Protein AF-A0A926ABC5-F1 (afdb_monomer_lite)

Secondary structure (DSSP, 8-state):
--SHHHHHHHHHHSSSSSSSSSSSS--S--PPPPPP-PPPPP-----S----------PPPPHHHHHHHHHHHHSSSPPTTHHHHHHHH-HHHHHHHHH-GGGS--HHHHHHHTT-GGGTS-HHHHHHHHHHHHHHHHHHHHHHHHHHHHHS--S-----S----------------S--HHHHHHHHHHHHHHTS-HHHHHHHHHHHH-TTS----HHHHHHHHHHHHHHHH-S-HHHHHHHHHHHHHT---TTSTTHHHHHHHHIIIIIHHHTTS-HHHHHHHHHTSHHHHHHHHHHHHHHHHHTTSS-HHHHHHHHHHHHHHHHHHHHHHHHHHHHHHHHHHHHHHHHHHH---SSPPPSSPPPPPSS--S-----S------

Structure (mmCIF, N/CA/C/O backbone):
data_AF-A0A926ABC5-F1
#
_entry.id   AF-A0A926ABC5-F1
#
loop_
_atom_site.group_PDB
_atom_site.id
_atom_site.type_symbol
_atom_site.label_atom_id
_atom_site.label_alt_id
_atom_site.label_comp_id
_atom_site.label_asym_id
_atom_site.label_entity_id
_atom_site.label_seq_id
_atom_site.pdbx_PDB_ins_code
_atom_site.Cartn_x
_atom_site.Cartn_y
_atom_site.Cartn_z
_atom_site.occupancy
_atom_site.B_iso_or_equiv
_atom_site.auth_seq_id
_atom_site.auth_comp_id
_atom_site.auth_asym_id
_atom_site.auth_atom_id
_atom_site.pdbx_PDB_model_num
ATOM 1 N N . MET A 1 1 ? 1.016 -30.320 -36.444 1.00 48.53 1 MET A N 1
ATOM 2 C CA . MET A 1 1 ? 0.613 -29.237 -35.518 1.00 48.53 1 MET A CA 1
ATOM 3 C C . MET A 1 1 ? 0.433 -29.664 -34.046 1.00 48.53 1 MET A C 1
ATOM 5 O O . MET A 1 1 ? 0.064 -28.823 -33.249 1.00 48.53 1 MET A O 1
ATOM 9 N N . ASN A 1 2 ? 0.780 -30.900 -33.630 1.00 46.28 2 ASN A N 1
ATOM 10 C CA . ASN A 1 2 ? 0.463 -31.414 -32.274 1.00 46.28 2 ASN A CA 1
ATOM 11 C C . ASN A 1 2 ? 1.671 -31.716 -31.356 1.00 46.28 2 ASN A C 1
ATOM 13 O O . ASN A 1 2 ? 1.493 -32.269 -30.275 1.00 46.28 2 ASN A O 1
ATOM 17 N N . ARG A 1 3 ? 2.906 -31.352 -31.742 1.00 42.16 3 ARG A N 1
ATOM 18 C CA . ARG A 1 3 ? 4.104 -31.524 -30.883 1.00 42.16 3 ARG A CA 1
ATOM 19 C C . ARG A 1 3 ? 4.559 -30.248 -30.164 1.00 42.16 3 ARG A C 1
ATOM 21 O O . ARG A 1 3 ? 5.137 -30.350 -29.092 1.00 42.16 3 ARG A O 1
ATOM 28 N N . ARG A 1 4 ? 4.233 -29.056 -30.682 1.00 43.16 4 ARG A N 1
ATOM 29 C CA . ARG A 1 4 ? 4.561 -27.772 -30.026 1.00 43.16 4 ARG A CA 1
ATOM 30 C C . ARG A 1 4 ? 3.598 -27.412 -28.884 1.00 43.16 4 ARG A C 1
ATOM 32 O O . ARG A 1 4 ? 4.014 -26.769 -27.931 1.00 43.16 4 ARG A O 1
ATOM 39 N N . LEU A 1 5 ? 2.362 -27.922 -28.917 1.00 42.50 5 LEU A N 1
ATOM 40 C CA . LEU A 1 5 ? 1.364 -27.696 -27.863 1.00 42.50 5 LEU A CA 1
ATOM 41 C C . LEU A 1 5 ? 1.619 -28.535 -26.592 1.00 42.50 5 LEU A C 1
ATOM 43 O O . LEU A 1 5 ? 1.224 -28.132 -25.507 1.00 42.50 5 LEU A O 1
ATOM 47 N N . ARG A 1 6 ? 2.342 -29.664 -26.702 1.00 40.72 6 ARG A N 1
ATOM 48 C CA . ARG A 1 6 ? 2.682 -30.529 -25.553 1.00 40.72 6 ARG A CA 1
ATOM 49 C C . ARG A 1 6 ? 3.893 -30.044 -24.744 1.00 40.72 6 ARG A C 1
ATOM 51 O O . ARG A 1 6 ? 3.999 -30.380 -23.569 1.00 40.72 6 ARG A O 1
ATOM 58 N N . LEU A 1 7 ? 4.775 -29.228 -25.332 1.00 39.56 7 LEU A N 1
ATOM 59 C CA . LEU A 1 7 ? 5.887 -28.598 -24.603 1.00 39.56 7 LEU A CA 1
ATOM 60 C C . LEU A 1 7 ? 5.440 -27.366 -23.799 1.00 39.56 7 LEU A C 1
ATOM 62 O O . LEU A 1 7 ? 5.967 -27.131 -22.716 1.00 39.56 7 LEU A O 1
ATOM 66 N N . ALA A 1 8 ? 4.420 -26.634 -24.260 1.00 37.53 8 ALA A N 1
ATOM 67 C CA . ALA A 1 8 ? 3.871 -25.489 -23.529 1.00 37.53 8 ALA A CA 1
ATOM 68 C C . ALA A 1 8 ? 3.106 -25.904 -22.253 1.00 37.53 8 ALA A C 1
ATOM 70 O O . ALA A 1 8 ? 3.169 -25.213 -21.238 1.00 37.53 8 ALA A O 1
ATOM 71 N N . THR A 1 9 ? 2.463 -27.076 -22.250 1.00 37.50 9 THR A N 1
ATOM 72 C CA . THR A 1 9 ? 1.791 -27.625 -21.059 1.00 37.50 9 THR A CA 1
ATOM 73 C C . THR A 1 9 ? 2.756 -28.257 -20.048 1.00 37.50 9 THR A C 1
ATOM 75 O O . THR A 1 9 ? 2.459 -28.275 -18.859 1.00 37.50 9 THR A O 1
ATOM 78 N N . ALA A 1 10 ? 3.938 -28.720 -20.473 1.00 35.31 10 ALA A N 1
ATOM 79 C CA . ALA A 1 10 ? 4.939 -29.304 -19.571 1.00 35.31 10 ALA A CA 1
ATOM 80 C C . ALA A 1 10 ? 5.738 -28.245 -18.784 1.00 35.31 10 ALA A C 1
ATOM 82 O O . ALA A 1 10 ? 6.114 -28.479 -17.638 1.00 35.31 10 ALA A O 1
ATOM 83 N N . VAL A 1 11 ? 5.941 -27.051 -19.352 1.00 38.19 11 VAL A N 1
ATOM 84 C CA . VAL A 1 11 ? 6.628 -25.940 -18.662 1.00 38.19 11 VAL A CA 1
ATOM 85 C C . VAL A 1 11 ? 5.704 -25.234 -17.655 1.00 38.19 11 VAL A C 1
ATOM 87 O O . VAL A 1 11 ? 6.171 -24.722 -16.642 1.00 38.19 11 VAL A O 1
ATOM 90 N N . SER A 1 12 ? 4.382 -25.287 -17.857 1.00 34.84 12 SER A N 1
ATOM 91 C CA . SER A 1 12 ? 3.399 -24.698 -16.935 1.00 34.84 12 SER A CA 1
ATOM 92 C C . SER A 1 12 ? 3.130 -25.565 -15.688 1.00 34.84 12 SER A C 1
ATOM 94 O O . SER A 1 12 ? 2.896 -25.031 -14.605 1.00 34.84 12 SER A O 1
ATOM 96 N N . LEU A 1 13 ? 3.274 -26.896 -15.778 1.00 32.62 13 LEU A N 1
ATOM 97 C CA . LEU A 1 13 ? 3.119 -27.798 -14.622 1.00 32.62 13 LEU A CA 1
ATOM 98 C C . LEU A 1 13 ? 4.351 -27.878 -13.701 1.00 32.62 13 LEU A C 1
ATOM 100 O O . LEU A 1 13 ? 4.217 -28.282 -12.549 1.00 32.62 13 LEU A O 1
ATOM 104 N N . CYS A 1 14 ? 5.532 -27.438 -14.148 1.00 31.36 14 CYS A N 1
ATOM 105 C CA . CYS A 1 14 ? 6.738 -27.434 -13.309 1.00 31.36 14 CYS A CA 1
ATOM 106 C C . CYS A 1 14 ? 6.883 -26.160 -12.446 1.00 31.36 14 CYS A C 1
ATOM 108 O O . CYS A 1 14 ? 7.640 -26.158 -11.478 1.00 31.36 14 CYS A O 1
ATOM 110 N N . GLY A 1 15 ? 6.129 -25.093 -12.749 1.00 33.03 15 GLY A N 1
ATOM 111 C CA . GLY A 1 15 ? 6.110 -23.838 -11.979 1.00 33.03 15 GLY A CA 1
ATOM 112 C C . GLY A 1 15 ? 5.105 -23.802 -10.817 1.00 33.03 15 GLY A C 1
ATOM 113 O O . GLY A 1 15 ? 5.237 -22.970 -9.924 1.00 33.03 15 GLY A O 1
ATOM 114 N N . LEU A 1 16 ? 4.130 -24.718 -10.791 1.00 34.84 16 LEU A N 1
ATOM 115 C CA . LEU A 1 16 ? 3.109 -24.819 -9.734 1.00 34.84 16 LEU A CA 1
ATOM 116 C C . LEU A 1 16 ? 3.390 -25.914 -8.690 1.00 34.84 16 LEU A C 1
ATOM 118 O O . LEU A 1 16 ? 2.687 -25.993 -7.687 1.00 34.84 16 LEU A O 1
ATOM 122 N N . ALA A 1 17 ? 4.441 -26.718 -8.873 1.00 32.03 17 ALA A N 1
ATOM 123 C CA . ALA A 1 17 ? 4.827 -27.775 -7.934 1.00 32.03 17 ALA A CA 1
ATOM 124 C C . ALA A 1 17 ? 5.910 -27.356 -6.914 1.00 32.03 17 ALA A C 1
ATOM 126 O O . ALA A 1 17 ? 6.243 -28.142 -6.030 1.00 32.03 17 ALA A O 1
ATOM 127 N N . LEU A 1 18 ? 6.440 -26.124 -6.982 1.00 35.22 18 LEU A N 1
ATOM 128 C CA . LEU A 1 18 ? 7.429 -25.607 -6.015 1.00 35.22 18 LEU A CA 1
ATOM 129 C C . LEU A 1 18 ? 6.871 -24.585 -5.006 1.00 35.22 18 LEU A C 1
ATOM 131 O O . LEU A 1 18 ? 7.609 -24.121 -4.140 1.00 35.22 18 LEU A O 1
ATOM 135 N N . SER A 1 19 ? 5.577 -24.257 -5.071 1.00 37.88 19 SER A N 1
ATOM 136 C CA . SER A 1 19 ? 4.905 -23.333 -4.140 1.00 37.88 19 SER A CA 1
ATOM 137 C C . SER A 1 19 ? 3.970 -24.019 -3.132 1.00 37.88 19 SER A C 1
ATOM 139 O O . SER A 1 19 ? 3.444 -23.350 -2.246 1.00 37.88 19 SER A O 1
ATOM 141 N N . ALA A 1 20 ? 3.798 -25.346 -3.203 1.00 34.41 20 ALA A N 1
ATOM 142 C CA . ALA A 1 20 ? 2.884 -26.099 -2.332 1.00 34.41 20 ALA A CA 1
ATOM 143 C C . ALA A 1 20 ? 3.575 -27.014 -1.296 1.00 34.41 20 ALA A C 1
ATOM 145 O O . ALA A 1 20 ? 2.901 -27.589 -0.447 1.00 34.41 20 ALA A O 1
ATOM 146 N N . THR A 1 21 ? 4.910 -27.099 -1.286 1.00 35.72 21 THR A N 1
ATOM 147 C CA . THR A 1 21 ? 5.677 -28.002 -0.396 1.00 35.72 21 THR A CA 1
ATOM 148 C C . THR A 1 21 ? 6.584 -27.256 0.589 1.00 35.72 21 THR A C 1
ATOM 150 O O . THR A 1 21 ? 7.665 -27.720 0.935 1.00 35.72 21 THR A O 1
ATOM 153 N N . ALA A 1 22 ? 6.158 -26.077 1.051 1.00 35.19 22 ALA A N 1
ATOM 154 C CA . ALA A 1 22 ? 6.855 -25.328 2.107 1.00 35.19 22 ALA A CA 1
ATOM 155 C C . ALA A 1 22 ? 5.924 -24.773 3.204 1.00 35.19 22 ALA A C 1
ATOM 157 O O . ALA A 1 22 ? 6.378 -24.028 4.065 1.00 35.19 22 ALA A O 1
ATOM 158 N N . VAL A 1 23 ? 4.634 -25.142 3.200 1.00 40.66 23 VAL A N 1
ATOM 159 C CA . VAL A 1 23 ? 3.632 -24.653 4.175 1.00 40.66 23 VAL A CA 1
ATOM 160 C C . VAL A 1 23 ? 3.188 -25.736 5.178 1.00 40.66 23 VAL A C 1
ATOM 162 O O . VAL A 1 23 ? 2.450 -25.451 6.113 1.00 40.66 23 VAL A O 1
ATOM 165 N N . ALA A 1 24 ? 3.684 -26.971 5.074 1.00 35.31 24 ALA A N 1
ATOM 166 C CA . ALA A 1 24 ? 3.297 -28.065 5.968 1.00 35.31 24 ALA A CA 1
ATOM 167 C C . ALA A 1 24 ? 4.501 -28.692 6.686 1.00 35.31 24 ALA A C 1
ATOM 169 O O . ALA A 1 24 ? 4.810 -29.861 6.485 1.00 35.31 24 ALA A O 1
ATOM 170 N N . THR A 1 25 ? 5.218 -27.927 7.512 1.00 37.94 25 THR A N 1
ATOM 171 C CA . THR A 1 25 ? 5.912 -28.460 8.700 1.00 37.94 25 THR A CA 1
ATOM 172 C C . THR A 1 25 ? 6.410 -27.320 9.582 1.00 37.94 25 THR A C 1
ATOM 174 O O . THR A 1 25 ? 6.872 -26.301 9.086 1.00 37.94 25 THR A O 1
ATOM 177 N N . VAL A 1 26 ? 6.376 -27.556 10.896 1.00 36.94 26 VAL A N 1
ATOM 178 C CA . VAL A 1 26 ? 6.780 -26.668 12.005 1.00 36.94 26 VAL A CA 1
ATOM 179 C C . VAL A 1 26 ? 5.652 -25.803 12.590 1.00 36.94 26 VAL A C 1
ATOM 181 O O . VAL A 1 26 ? 5.719 -24.582 12.665 1.00 36.94 26 VAL A O 1
ATOM 184 N N . LEU A 1 27 ? 4.646 -26.498 13.126 1.00 36.69 27 LEU A N 1
ATOM 185 C CA . LEU A 1 27 ? 3.975 -26.113 14.368 1.00 36.69 27 LEU A CA 1
ATOM 186 C C . LEU A 1 27 ? 4.449 -27.086 15.465 1.00 36.69 27 LEU A C 1
ATOM 188 O O . LEU A 1 27 ? 3.768 -28.060 15.748 1.00 36.69 27 LEU A O 1
ATOM 192 N N . ALA A 1 28 ? 5.666 -26.905 15.989 1.00 34.12 28 ALA A N 1
ATOM 193 C CA . ALA A 1 28 ? 6.141 -27.503 17.247 1.00 34.12 28 ALA A CA 1
ATOM 194 C C . ALA A 1 28 ? 7.587 -27.067 17.541 1.00 34.12 28 ALA A C 1
ATOM 196 O O . ALA A 1 28 ? 8.428 -27.055 16.644 1.00 34.12 28 ALA A O 1
ATOM 197 N N . ALA A 1 29 ? 7.858 -26.811 18.823 1.00 33.03 29 ALA A N 1
ATOM 198 C CA . ALA A 1 29 ? 9.166 -26.616 19.457 1.00 33.03 29 ALA A CA 1
ATOM 199 C C . ALA A 1 29 ? 9.828 -25.230 19.307 1.00 33.03 29 ALA A C 1
ATOM 201 O O . ALA A 1 29 ? 10.823 -25.052 18.606 1.00 33.03 29 ALA A O 1
ATOM 202 N N . VAL A 1 30 ? 9.322 -24.267 20.085 1.00 37.19 30 VAL A N 1
ATOM 203 C CA . VAL A 1 30 ? 10.112 -23.136 20.599 1.00 37.19 30 VAL A CA 1
ATOM 204 C C . VAL A 1 30 ? 10.746 -23.576 21.929 1.00 37.19 30 VAL A C 1
ATOM 206 O O . VAL A 1 30 ? 10.001 -23.803 22.882 1.00 37.19 30 VAL A O 1
ATOM 209 N N . PRO A 1 31 ? 12.077 -23.724 22.046 1.00 45.53 31 PRO A N 1
ATOM 210 C CA . PRO A 1 31 ? 12.733 -23.819 23.347 1.00 45.53 31 PRO A CA 1
ATOM 211 C C . PRO A 1 31 ? 12.987 -22.409 23.924 1.00 45.53 31 PRO A C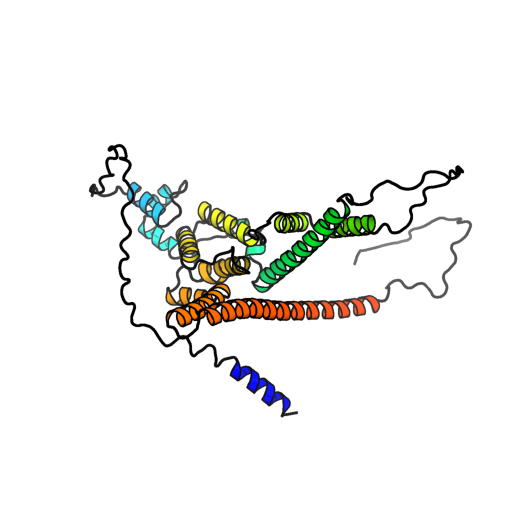 1
ATOM 213 O O . PRO A 1 31 ? 13.235 -21.472 23.160 1.00 45.53 31 PRO A O 1
ATOM 216 N N . PRO A 1 32 ? 12.938 -22.219 25.257 1.00 37.88 32 PRO A N 1
ATOM 217 C CA . PRO A 1 32 ? 13.119 -20.906 25.869 1.00 37.88 32 PRO A CA 1
ATOM 218 C C . PRO A 1 32 ? 14.585 -20.448 25.798 1.00 37.88 32 PRO A C 1
ATOM 220 O O . PRO A 1 32 ? 15.514 -21.216 26.051 1.00 37.88 32 PRO A O 1
ATOM 223 N N . ALA A 1 33 ? 14.789 -19.170 25.471 1.00 33.47 33 ALA A N 1
ATOM 224 C CA . ALA A 1 33 ? 16.102 -18.538 25.407 1.00 33.47 33 ALA A CA 1
ATOM 225 C C . ALA A 1 33 ? 16.776 -18.475 26.793 1.00 33.47 33 ALA A C 1
ATOM 227 O O . ALA A 1 33 ? 16.171 -18.056 27.783 1.00 33.47 33 ALA A O 1
ATOM 228 N N . LYS A 1 34 ? 18.055 -18.868 26.854 1.00 34.28 34 LYS A N 1
ATOM 229 C CA . LYS A 1 34 ? 18.919 -18.724 28.034 1.00 34.28 34 LYS A CA 1
ATOM 230 C C . LYS A 1 34 ? 19.235 -17.246 28.281 1.00 34.28 34 LYS A C 1
ATOM 232 O O . LYS A 1 34 ? 19.650 -16.533 27.372 1.00 34.28 34 LYS A O 1
ATOM 237 N N . LYS A 1 35 ? 19.067 -16.815 29.532 1.00 32.62 35 LYS A N 1
ATOM 238 C CA . LYS A 1 35 ? 19.409 -15.474 30.020 1.00 32.62 35 LYS A CA 1
ATOM 239 C C . LYS A 1 35 ? 20.930 -15.292 30.011 1.00 32.62 35 LYS A C 1
ATOM 241 O O . LYS A 1 35 ? 21.632 -16.003 30.724 1.00 32.62 35 LYS A O 1
ATOM 246 N N . THR A 1 36 ? 21.431 -14.341 29.230 1.00 32.12 36 THR A N 1
ATOM 247 C CA . THR A 1 36 ? 22.804 -13.834 29.344 1.00 32.12 36 THR A CA 1
ATOM 248 C C . THR A 1 36 ? 22.840 -12.709 30.369 1.00 32.12 36 THR A C 1
ATOM 250 O O . THR A 1 36 ? 22.173 -11.688 30.218 1.00 32.12 36 THR A O 1
ATOM 253 N N . THR A 1 37 ? 23.607 -12.932 31.428 1.00 28.97 37 THR A N 1
ATOM 254 C CA . THR A 1 37 ? 23.862 -12.009 32.531 1.00 28.97 37 THR A CA 1
ATOM 255 C C . THR A 1 37 ? 24.756 -10.867 32.044 1.00 28.97 37 THR A C 1
ATOM 257 O O . THR A 1 37 ? 25.911 -11.094 31.693 1.00 28.97 37 THR A O 1
ATOM 260 N N . THR A 1 38 ? 24.234 -9.641 32.011 1.00 33.97 38 THR A N 1
ATOM 261 C CA . THR A 1 38 ? 25.026 -8.424 31.780 1.00 33.97 38 THR A CA 1
ATOM 262 C C . THR A 1 38 ? 25.281 -7.729 33.117 1.00 33.97 38 THR A C 1
ATOM 264 O O . THR A 1 38 ? 24.356 -7.475 33.885 1.00 33.97 38 THR A O 1
ATOM 267 N N . THR A 1 39 ? 26.556 -7.458 33.382 1.00 32.47 39 THR A N 1
ATOM 268 C CA . THR A 1 39 ? 27.117 -6.717 34.519 1.00 32.47 39 THR A CA 1
ATOM 269 C C . THR A 1 39 ? 26.428 -5.357 34.731 1.00 32.47 39 THR A C 1
ATOM 271 O O . THR A 1 39 ? 26.223 -4.638 33.751 1.00 32.47 39 THR A O 1
ATOM 274 N N . PRO A 1 40 ? 26.089 -4.953 35.972 1.00 37.25 40 PRO A N 1
ATOM 275 C CA . PRO A 1 40 ? 25.403 -3.689 36.217 1.00 37.25 40 PRO A CA 1
ATOM 276 C C . PRO A 1 40 ? 26.364 -2.496 36.120 1.00 37.25 40 PRO A C 1
ATOM 278 O O . PRO A 1 40 ? 27.411 -2.454 36.767 1.00 37.25 40 PRO A O 1
ATOM 281 N N . ALA A 1 41 ? 25.979 -1.507 35.313 1.00 33.06 41 ALA A N 1
ATOM 282 C CA . ALA A 1 41 ? 26.610 -0.195 35.259 1.00 33.06 41 ALA A CA 1
ATOM 2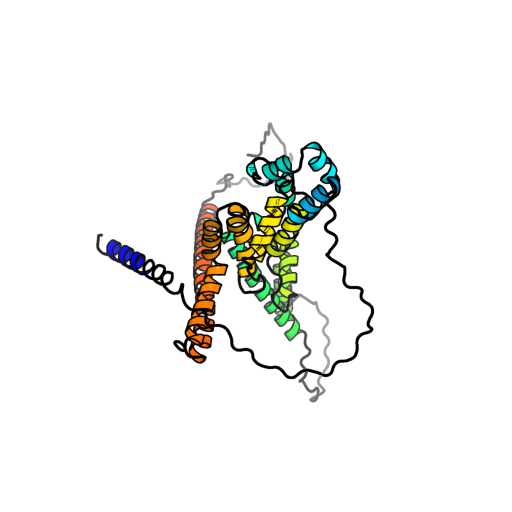83 C C . ALA A 1 41 ? 26.238 0.647 36.497 1.00 33.06 41 ALA A C 1
ATOM 285 O O . ALA A 1 41 ? 25.131 0.561 37.024 1.00 33.06 41 ALA A O 1
ATOM 286 N N . LYS A 1 42 ? 27.198 1.464 36.941 1.00 35.72 42 LYS A N 1
ATOM 287 C CA . LYS A 1 42 ? 27.156 2.383 38.090 1.00 35.72 42 LYS A CA 1
ATOM 288 C C . LYS A 1 42 ? 25.891 3.264 38.101 1.00 35.72 42 LYS A C 1
ATOM 290 O O . LYS A 1 42 ? 25.688 4.073 37.201 1.00 35.72 42 LYS A O 1
ATOM 295 N N . THR A 1 43 ? 25.093 3.145 39.161 1.00 35.69 43 THR A N 1
ATOM 296 C CA . THR A 1 43 ? 23.907 3.969 39.441 1.00 35.69 43 THR A CA 1
ATOM 297 C C . THR A 1 43 ? 24.304 5.397 39.819 1.00 35.69 43 THR A C 1
ATOM 299 O O . THR A 1 43 ? 24.905 5.620 40.868 1.00 35.69 43 THR A O 1
ATOM 302 N N . VAL A 1 44 ? 23.922 6.375 38.996 1.00 42.38 44 VAL A N 1
ATOM 303 C CA . VAL A 1 44 ? 23.774 7.775 39.421 1.00 42.38 44 VAL A CA 1
ATOM 304 C C . VAL A 1 44 ? 22.393 7.897 40.068 1.00 42.38 44 VAL A C 1
ATOM 306 O O . VAL A 1 44 ? 21.390 7.508 39.472 1.00 42.38 44 VAL A O 1
ATOM 309 N N . ALA A 1 45 ? 22.342 8.364 41.315 1.00 40.25 45 ALA A N 1
ATOM 310 C CA . ALA A 1 45 ? 21.106 8.479 42.082 1.00 40.25 45 ALA A CA 1
ATOM 311 C C . ALA A 1 45 ? 20.178 9.547 41.474 1.00 40.25 45 ALA A C 1
ATOM 313 O O . ALA A 1 45 ? 20.508 10.730 41.459 1.00 40.25 45 ALA A O 1
ATOM 314 N N . ALA A 1 46 ? 19.012 9.118 40.985 1.00 41.16 46 ALA A N 1
ATOM 315 C CA . ALA A 1 46 ? 17.933 10.003 40.558 1.00 41.16 46 ALA A CA 1
ATOM 316 C C . ALA A 1 46 ? 17.183 10.579 41.782 1.00 41.16 46 ALA A C 1
ATOM 318 O O . ALA A 1 46 ? 17.022 9.871 42.785 1.00 41.16 46 ALA A O 1
ATOM 319 N N . PRO A 1 47 ? 16.705 11.837 41.726 1.00 40.47 47 PRO A N 1
ATOM 320 C CA . PRO A 1 47 ? 15.954 12.449 42.815 1.00 40.47 47 PRO A CA 1
ATOM 321 C C . PRO A 1 47 ? 14.641 11.692 43.057 1.00 40.47 47 PRO A C 1
ATOM 323 O O . PRO A 1 47 ? 13.822 11.503 42.158 1.00 40.47 47 PRO A O 1
ATOM 326 N N . LYS A 1 48 ? 14.450 11.235 44.298 1.00 50.78 48 LYS A N 1
ATOM 327 C CA . LYS A 1 48 ? 13.260 10.511 44.754 1.00 50.78 48 LYS A CA 1
ATOM 328 C C . LYS A 1 48 ? 12.101 11.479 44.978 1.00 50.78 48 LYS A C 1
ATOM 330 O O . LYS A 1 48 ? 11.830 11.860 46.112 1.00 50.78 48 LYS A O 1
ATOM 335 N N . THR A 1 49 ? 11.385 11.851 43.925 1.00 47.88 49 THR A N 1
ATOM 336 C CA . THR A 1 49 ? 9.986 12.282 44.063 1.00 47.88 49 THR A CA 1
ATOM 337 C C . THR A 1 49 ? 9.247 12.033 42.756 1.00 47.88 49 THR A C 1
ATOM 339 O O . THR A 1 49 ? 9.192 12.868 41.860 1.00 47.88 49 THR A O 1
ATOM 342 N N . THR A 1 50 ? 8.677 10.844 42.618 1.00 45.09 50 THR A N 1
ATOM 343 C CA . THR A 1 50 ? 7.590 10.619 41.667 1.00 45.09 50 THR A CA 1
ATOM 344 C C . THR A 1 50 ? 6.625 9.688 42.366 1.00 45.09 50 THR A C 1
ATOM 346 O O . THR A 1 50 ? 6.855 8.483 42.444 1.00 45.09 50 THR A O 1
ATOM 349 N N . THR A 1 51 ? 5.591 10.270 42.970 1.00 47.25 51 THR A N 1
ATOM 350 C CA . THR A 1 51 ? 4.394 9.540 43.375 1.00 47.25 51 THR A CA 1
ATOM 351 C C . THR A 1 51 ? 3.945 8.755 42.150 1.00 47.25 51 THR A C 1
ATOM 353 O O . THR A 1 51 ? 3.524 9.349 41.158 1.00 47.25 51 THR A O 1
ATOM 356 N N . GLN A 1 52 ? 4.137 7.435 42.161 1.00 51.62 52 GLN A N 1
ATOM 357 C CA . GLN A 1 52 ? 3.578 6.601 41.109 1.00 51.62 52 GLN A CA 1
ATOM 358 C C . GLN A 1 52 ? 2.058 6.804 41.135 1.00 51.62 52 GLN A C 1
ATOM 360 O O . GLN A 1 52 ? 1.486 6.818 42.229 1.00 51.62 52 GLN A O 1
ATOM 365 N N . PRO A 1 53 ? 1.400 7.013 39.982 1.00 56.44 53 PRO A N 1
ATOM 366 C CA . PRO A 1 53 ? -0.049 7.109 39.955 1.00 56.44 53 PRO A CA 1
ATOM 367 C C . PRO A 1 53 ? -0.627 5.836 40.577 1.00 56.44 53 PRO A C 1
ATOM 369 O O . PRO A 1 53 ? -0.314 4.724 40.151 1.00 56.44 53 PRO A O 1
ATOM 372 N N . SER A 1 54 ? -1.421 6.003 41.634 1.00 55.44 54 SER A N 1
ATOM 373 C CA . SER A 1 54 ? -2.139 4.892 42.243 1.00 55.44 54 SER A CA 1
ATOM 374 C C . SER A 1 54 ? -3.257 4.469 41.293 1.00 55.44 54 SER A C 1
ATOM 376 O O . SER A 1 54 ? -4.179 5.239 41.043 1.00 55.44 54 SER A O 1
ATOM 378 N N . PHE A 1 55 ? -3.176 3.255 40.748 1.00 57.06 55 PHE A N 1
ATOM 379 C CA . PHE A 1 55 ? -4.203 2.675 39.871 1.00 57.06 55 PHE A CA 1
ATOM 380 C C . PHE A 1 55 ? -5.301 1.928 40.651 1.00 57.06 55 PHE A C 1
ATOM 382 O O . PHE A 1 55 ? -6.027 1.125 40.076 1.00 57.06 55 PHE A O 1
ATOM 389 N N . THR A 1 56 ? -5.408 2.140 41.966 1.00 61.09 56 THR A N 1
ATOM 390 C CA . THR A 1 56 ? -6.338 1.402 42.841 1.00 61.09 56 THR A CA 1
ATOM 391 C C . THR A 1 56 ? -7.709 2.062 42.981 1.00 61.09 56 THR A C 1
ATOM 393 O O . THR A 1 56 ? -8.505 1.643 43.821 1.00 61.09 56 THR A O 1
ATOM 396 N N . ASP A 1 57 ? -7.986 3.109 42.206 1.00 65.31 57 ASP A N 1
ATOM 397 C CA . ASP A 1 57 ? -9.264 3.810 42.236 1.00 65.31 57 ASP A CA 1
ATOM 398 C C . ASP A 1 57 ? -10.286 3.061 41.363 1.00 65.31 57 ASP A C 1
ATOM 400 O O . ASP A 1 57 ? -10.390 3.270 40.156 1.00 65.31 57 ASP A O 1
ATOM 404 N N . ASN A 1 58 ? -11.007 2.118 41.978 1.00 68.31 58 ASN A N 1
ATOM 405 C CA . ASN A 1 58 ? -12.048 1.305 41.333 1.00 68.31 58 ASN A CA 1
ATOM 406 C C . ASN A 1 58 ? -13.415 2.015 41.290 1.00 68.31 58 ASN A C 1
ATOM 408 O O . ASN A 1 58 ? -14.457 1.360 41.201 1.00 68.31 58 ASN A O 1
ATOM 412 N N . THR A 1 59 ? -13.437 3.346 41.386 1.00 77.62 59 THR A N 1
ATOM 413 C CA . THR A 1 59 ? -14.677 4.119 41.322 1.00 77.62 59 THR A CA 1
ATOM 414 C C . THR A 1 59 ? -15.360 3.902 39.960 1.00 77.62 59 THR A C 1
ATOM 416 O O . THR A 1 59 ? -14.714 4.071 38.921 1.00 77.62 59 THR A O 1
ATOM 419 N N . PRO A 1 60 ? -16.653 3.515 39.916 1.00 79.94 60 PRO A N 1
ATOM 420 C CA . PRO A 1 60 ? -17.360 3.306 38.658 1.00 79.94 60 PRO A CA 1
ATOM 421 C C . PRO A 1 60 ? -17.365 4.578 37.807 1.00 79.94 60 PRO A C 1
ATOM 423 O O . PRO A 1 60 ? -17.743 5.648 38.283 1.00 79.94 60 PRO A O 1
ATOM 426 N N . LEU A 1 61 ? -16.970 4.455 36.538 1.00 83.88 61 LEU A N 1
ATOM 427 C CA . LEU A 1 61 ? -16.966 5.577 35.599 1.00 83.88 61 LEU A CA 1
ATOM 428 C C . LEU A 1 61 ? -18.384 6.136 35.414 1.00 83.88 61 LEU A C 1
ATOM 430 O O . LEU A 1 61 ? -19.344 5.374 35.262 1.00 83.88 61 LEU A O 1
ATOM 434 N N . THR A 1 62 ? -18.509 7.461 35.354 1.00 91.12 62 THR A N 1
ATOM 435 C CA . THR A 1 62 ? -19.757 8.124 34.949 1.00 91.12 62 THR A CA 1
ATOM 436 C C . THR A 1 62 ? -20.089 7.801 33.489 1.00 91.12 62 THR A C 1
ATOM 438 O O . THR A 1 62 ? -19.208 7.441 32.709 1.00 91.12 62 THR A O 1
ATOM 441 N N . GLU A 1 63 ? -21.349 7.958 33.072 1.00 88.94 63 GLU A N 1
ATOM 442 C CA . GLU A 1 63 ? -21.744 7.701 31.675 1.00 88.94 63 GLU A CA 1
ATOM 443 C C . GLU A 1 63 ? -20.923 8.521 30.671 1.00 88.94 63 GLU A C 1
ATOM 445 O O . GLU A 1 63 ? -20.422 7.989 29.683 1.00 88.94 63 GLU A O 1
ATOM 450 N N . GLN A 1 64 ? -20.673 9.797 30.964 1.00 91.50 64 GLN A N 1
ATOM 451 C CA . GLN A 1 64 ? -19.837 10.638 30.110 1.00 91.50 64 GLN A CA 1
ATOM 452 C C . GLN A 1 64 ? -18.377 10.154 30.070 1.00 91.50 64 GLN A C 1
ATOM 454 O O . GLN A 1 64 ? -17.768 10.132 29.002 1.00 91.50 64 GLN A O 1
ATOM 459 N N . GLN A 1 65 ? -17.821 9.699 31.200 1.00 92.12 65 GLN A N 1
ATOM 460 C CA . GLN A 1 65 ? -16.482 9.101 31.237 1.00 92.12 65 GLN A CA 1
ATOM 461 C C . GLN A 1 65 ? -16.418 7.787 30.450 1.00 92.12 65 GLN A C 1
ATOM 463 O O . GLN A 1 65 ? -15.429 7.553 29.758 1.00 92.12 65 GLN A O 1
ATOM 468 N N . LYS A 1 66 ? -17.467 6.954 30.495 1.00 92.25 66 LYS A N 1
ATOM 469 C CA . LYS A 1 66 ? -17.569 5.739 29.671 1.00 92.25 66 LYS A CA 1
ATOM 470 C C . LYS A 1 66 ? -17.582 6.075 28.182 1.00 92.25 66 LYS A C 1
ATOM 472 O O . LYS A 1 66 ? -16.874 5.424 27.422 1.00 92.25 66 LYS A O 1
ATOM 477 N N . ILE A 1 67 ? -18.327 7.104 27.769 1.00 93.56 67 ILE A N 1
ATOM 478 C CA . ILE A 1 67 ? -18.374 7.567 26.373 1.00 93.56 67 ILE A CA 1
ATOM 479 C C . ILE A 1 67 ? -16.999 8.067 25.919 1.00 93.56 67 ILE A C 1
ATOM 481 O O . ILE A 1 67 ? -16.504 7.655 24.872 1.00 93.56 67 ILE A O 1
ATOM 485 N N . VAL A 1 68 ? -16.342 8.911 26.716 1.00 94.00 68 VAL A N 1
ATOM 486 C CA . VAL A 1 68 ? -14.994 9.405 26.395 1.00 94.00 68 VAL A CA 1
ATOM 487 C C . VAL A 1 68 ? -13.986 8.255 26.347 1.00 94.00 68 VAL A C 1
ATOM 489 O O . VAL A 1 68 ? -13.154 8.201 25.439 1.00 94.00 68 VAL A O 1
ATOM 492 N N . HIS A 1 69 ? -14.073 7.304 27.280 1.00 92.12 69 HIS A N 1
ATOM 493 C CA . HIS A 1 69 ? -13.231 6.112 27.283 1.00 92.12 69 HIS A CA 1
ATOM 494 C C . HIS A 1 69 ? -13.450 5.262 26.026 1.00 92.12 69 HIS A C 1
ATOM 496 O O . HIS A 1 69 ? -12.478 4.880 25.378 1.00 92.12 69 HIS A O 1
ATOM 502 N N . LEU A 1 70 ? -14.708 5.022 25.647 1.00 93.38 70 LEU A N 1
ATOM 503 C CA . LEU A 1 70 ? -15.080 4.316 24.423 1.00 93.38 70 LEU A CA 1
ATOM 504 C C . LEU A 1 70 ? -14.473 4.994 23.194 1.00 93.38 70 LEU A C 1
ATOM 506 O O . LEU A 1 70 ? -13.781 4.335 22.428 1.00 93.38 70 LEU A O 1
ATOM 510 N N . LEU A 1 71 ? -14.671 6.303 23.025 1.00 93.81 71 LEU A N 1
ATOM 511 C CA . LEU A 1 71 ? -14.126 7.057 21.890 1.00 93.81 71 LEU A CA 1
ATOM 512 C C . LEU A 1 71 ? -12.590 7.074 21.884 1.00 93.81 71 LEU A C 1
ATOM 514 O O . LEU A 1 71 ? -11.973 7.095 20.828 1.00 93.81 71 LEU A O 1
ATOM 518 N N . SER A 1 72 ? -11.951 6.978 23.049 1.00 92.88 72 SER A N 1
ATOM 519 C CA . SER A 1 72 ? -10.490 6.863 23.165 1.00 92.88 72 SER A CA 1
ATOM 520 C C . SER A 1 72 ? -9.949 5.457 22.861 1.00 92.88 72 SER A C 1
ATOM 522 O O . SER A 1 72 ? -8.732 5.264 22.828 1.00 92.88 72 SER A O 1
ATOM 524 N N . ARG A 1 73 ? -10.818 4.446 22.737 1.00 90.75 73 ARG A N 1
ATOM 525 C CA . ARG A 1 73 ? -10.442 3.055 22.424 1.00 90.75 73 ARG A CA 1
ATOM 526 C C . ARG A 1 73 ? -10.911 2.611 21.041 1.00 90.75 73 ARG A C 1
ATOM 528 O O . ARG A 1 73 ? -10.198 1.872 20.377 1.00 90.75 73 ARG A O 1
ATOM 535 N N . ALA A 1 74 ? -12.098 3.047 20.635 1.00 91.25 74 ALA A N 1
ATOM 536 C CA . ALA A 1 74 ? -12.758 2.680 19.387 1.00 91.25 74 ALA A CA 1
ATOM 537 C C . ALA A 1 74 ? -12.605 3.742 18.281 1.00 91.25 74 ALA A C 1
ATOM 539 O O . ALA A 1 74 ? -13.089 3.534 17.174 1.00 91.25 74 ALA A O 1
ATOM 540 N N . ALA A 1 75 ? -11.970 4.878 18.571 1.00 93.62 75 ALA A N 1
ATOM 541 C CA . ALA A 1 75 ? -11.682 5.951 17.623 1.00 93.62 75 ALA A CA 1
ATOM 542 C C . ALA A 1 75 ? -10.317 6.586 17.950 1.00 93.62 75 ALA A C 1
ATOM 544 O O . ALA A 1 75 ? -9.653 6.198 18.915 1.00 93.62 75 ALA A O 1
ATOM 545 N N . PHE A 1 76 ? -9.903 7.594 17.179 1.00 93.31 76 PHE A N 1
ATOM 546 C CA . PHE A 1 76 ? -8.688 8.377 17.454 1.00 93.31 76 PHE A CA 1
ATOM 547 C C . PHE A 1 76 ? -8.863 9.398 18.599 1.00 93.31 76 PHE A C 1
ATOM 549 O O . PHE A 1 76 ? -8.074 10.333 18.732 1.00 93.31 76 PHE A O 1
ATOM 556 N N . GLY A 1 77 ? -9.887 9.219 19.438 1.00 91.50 77 GLY A N 1
ATOM 557 C CA . GLY A 1 77 ? -10.315 10.158 20.470 1.00 91.50 77 GLY A CA 1
ATOM 558 C C . GLY A 1 77 ? -11.633 10.866 20.124 1.00 91.50 77 GLY A C 1
ATOM 559 O O . GLY A 1 77 ? -12.123 10.766 18.999 1.00 91.50 77 GLY A O 1
ATOM 560 N N . PRO A 1 78 ? -12.242 11.564 21.100 1.00 92.31 78 PRO A N 1
ATOM 561 C CA . PRO A 1 78 ? -13.501 12.272 20.897 1.00 92.31 78 PRO A CA 1
ATOM 562 C C . PRO A 1 78 ? -13.307 13.521 20.026 1.00 92.31 78 PRO A C 1
ATOM 564 O O . PRO A 1 78 ? -12.506 14.397 20.361 1.00 92.31 78 PRO A O 1
ATOM 567 N N . ARG A 1 79 ? -14.071 13.636 18.935 1.00 91.75 79 ARG A N 1
ATOM 568 C CA . ARG A 1 79 ? -14.140 14.857 18.116 1.00 91.75 79 ARG A CA 1
ATOM 569 C C . ARG A 1 79 ? -15.291 15.755 18.585 1.00 91.75 79 ARG A C 1
ATOM 571 O O . ARG A 1 79 ? -16.179 15.284 19.304 1.00 91.75 79 ARG A O 1
ATOM 578 N N . PRO A 1 80 ? -15.319 17.039 18.180 1.00 90.81 80 PRO A N 1
ATOM 579 C CA . PRO A 1 80 ? -16.441 17.919 18.493 1.00 90.81 80 PRO A CA 1
ATOM 580 C C . PRO 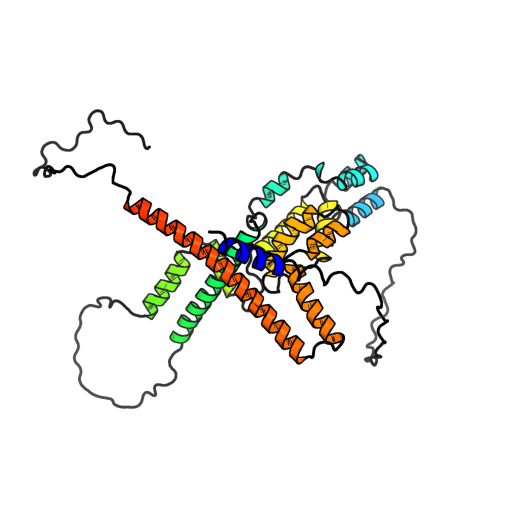A 1 80 ? -17.777 17.300 18.049 1.00 90.81 80 PRO A C 1
ATOM 582 O O . PRO A 1 80 ? -17.942 16.972 16.876 1.00 90.81 80 PRO A O 1
ATOM 585 N N . GLY A 1 81 ? -18.717 17.123 18.982 1.00 91.12 81 GLY A N 1
ATOM 586 C CA . GLY A 1 81 ? -20.032 16.528 18.716 1.00 91.12 81 GLY A CA 1
ATOM 587 C C . GLY A 1 81 ? -20.124 15.004 18.880 1.00 91.12 81 GLY A C 1
ATOM 588 O O . GLY A 1 81 ? -21.239 14.476 18.916 1.00 91.12 81 GLY A O 1
ATOM 589 N N . ASP A 1 82 ? -19.004 14.272 18.985 1.00 93.19 82 ASP A N 1
ATOM 590 C CA . ASP A 1 82 ? -19.038 12.804 19.104 1.00 93.19 82 ASP A CA 1
ATOM 591 C C . ASP A 1 82 ? -19.603 12.363 20.464 1.00 93.19 82 ASP A C 1
ATOM 593 O O . ASP A 1 82 ? -20.372 11.405 20.532 1.00 93.19 82 ASP A O 1
ATOM 597 N N . VAL A 1 83 ? -19.267 13.068 21.551 1.00 95.00 83 VAL A N 1
ATOM 598 C CA . VAL A 1 83 ? -19.752 12.724 22.899 1.00 95.00 83 VAL A CA 1
ATOM 599 C C . VAL A 1 83 ? -21.267 12.902 22.976 1.00 95.00 83 VAL A C 1
ATOM 601 O O . VAL A 1 83 ? -21.970 12.005 23.437 1.00 95.00 83 VAL A O 1
ATOM 604 N N . GLU A 1 84 ? -21.782 14.016 22.461 1.00 95.38 84 GLU A N 1
ATOM 605 C CA . GLU A 1 84 ? -23.210 14.318 22.416 1.00 95.38 84 GLU A CA 1
ATOM 606 C C . GLU A 1 84 ? -23.962 13.341 21.505 1.00 95.38 84 GLU A C 1
ATOM 608 O O . GLU A 1 84 ? -25.079 12.928 21.822 1.00 95.38 84 GLU A O 1
ATOM 613 N N . ARG A 1 85 ? -23.353 12.941 20.380 1.00 94.19 85 ARG A N 1
ATOM 614 C CA . ARG A 1 85 ? -23.909 11.926 19.478 1.00 94.19 85 ARG A CA 1
ATOM 615 C C . ARG A 1 85 ? -24.043 10.582 20.186 1.00 94.19 85 ARG A C 1
ATOM 617 O O . ARG A 1 85 ? -25.137 10.018 20.187 1.00 94.19 85 ARG A O 1
ATOM 624 N N . VAL A 1 86 ? -22.967 10.090 20.807 1.00 95.38 86 VAL A N 1
ATOM 625 C CA . VAL A 1 86 ? -22.977 8.805 21.526 1.00 95.38 86 VAL A CA 1
ATOM 626 C C . VAL A 1 86 ? -23.933 8.859 22.717 1.00 95.38 86 VAL A C 1
ATOM 628 O O . VAL A 1 86 ? -24.639 7.889 22.969 1.00 95.38 86 VAL A O 1
ATOM 631 N N . GLN A 1 87 ? -24.033 9.996 23.407 1.00 95.25 87 GLN A N 1
ATOM 632 C CA . GLN A 1 87 ? -24.983 10.177 24.505 1.00 95.25 87 GLN A CA 1
ATOM 633 C C . GLN A 1 87 ? -26.443 10.086 24.037 1.00 95.25 87 GLN A C 1
ATOM 635 O O . GLN A 1 87 ? -27.268 9.508 24.739 1.00 95.25 87 GLN A O 1
ATOM 640 N N . LYS A 1 88 ? -26.768 10.619 22.851 1.00 96.06 88 LYS A N 1
ATOM 641 C CA . LYS A 1 88 ? -28.123 10.554 22.276 1.00 96.06 88 LYS A CA 1
ATOM 642 C C . LYS A 1 88 ? -28.487 9.166 21.752 1.00 96.06 88 LYS A C 1
ATOM 644 O O . LYS A 1 88 ? -29.621 8.739 21.934 1.00 96.06 88 LYS A O 1
ATOM 649 N N . MET A 1 89 ? -27.561 8.481 21.078 1.00 95.31 89 MET A N 1
ATOM 650 C CA . MET A 1 89 ? -27.833 7.166 20.478 1.00 95.31 89 MET A CA 1
ATOM 651 C C . MET A 1 89 ? -27.625 5.993 21.447 1.00 95.31 89 MET A C 1
ATOM 653 O O . MET A 1 89 ? -28.213 4.931 21.267 1.00 95.31 89 MET A O 1
ATOM 657 N N . GLY A 1 90 ? -26.791 6.180 22.471 1.00 94.88 90 GLY A N 1
ATOM 658 C CA . GLY A 1 90 ? -26.336 5.135 23.381 1.00 94.88 90 GLY A CA 1
ATOM 659 C C . GLY A 1 90 ? -25.094 4.385 22.880 1.00 94.88 90 GLY A C 1
ATOM 660 O O . GLY A 1 90 ? -24.884 4.182 21.684 1.00 94.88 90 GLY A O 1
ATOM 661 N N . ILE A 1 91 ? -24.271 3.918 23.823 1.00 94.00 91 ILE A N 1
ATOM 662 C CA . ILE A 1 91 ? -22.999 3.223 23.549 1.00 94.00 91 ILE A CA 1
ATOM 663 C C . ILE A 1 91 ? -23.193 1.973 22.678 1.00 94.00 91 ILE A C 1
ATOM 665 O O . ILE A 1 91 ? -22.455 1.775 21.717 1.00 94.00 91 ILE A O 1
ATOM 669 N N . ALA A 1 92 ? -24.184 1.134 22.995 1.00 94.94 92 ALA A N 1
ATOM 670 C CA . ALA A 1 92 ? -24.412 -0.121 22.277 1.00 94.94 92 ALA A CA 1
ATOM 671 C C . ALA A 1 92 ? -24.786 0.113 20.805 1.00 94.94 92 ALA A C 1
ATOM 673 O O . ALA A 1 92 ? -24.235 -0.538 19.922 1.00 94.94 92 ALA A O 1
ATOM 674 N N . ALA A 1 93 ? -25.659 1.091 20.538 1.00 95.25 93 ALA A N 1
ATOM 675 C CA . ALA A 1 93 ? -26.037 1.460 19.178 1.00 95.25 93 ALA A CA 1
ATOM 676 C C . ALA A 1 93 ? -24.849 2.038 18.394 1.00 95.25 93 ALA A C 1
ATOM 678 O O . ALA A 1 93 ? -24.705 1.748 17.210 1.00 95.25 93 ALA A O 1
ATOM 679 N N . TYR A 1 94 ? -23.980 2.820 19.049 1.00 94.69 94 TYR A N 1
ATOM 680 C CA . TYR A 1 94 ? -22.764 3.342 18.420 1.00 94.69 94 TYR A CA 1
ATOM 681 C C . TYR A 1 94 ? -21.802 2.222 18.016 1.00 94.69 94 TYR A C 1
ATOM 683 O O . TYR A 1 94 ? -21.298 2.221 16.896 1.00 94.69 94 TYR A O 1
ATOM 691 N N . ILE A 1 95 ? -21.561 1.253 18.904 1.00 95.00 95 ILE A N 1
ATOM 692 C CA . ILE A 1 95 ? -20.687 0.110 18.607 1.00 95.00 95 ILE A CA 1
ATOM 693 C C . ILE A 1 95 ? -21.247 -0.697 17.431 1.00 95.00 95 ILE A C 1
ATOM 695 O O . ILE A 1 95 ? -20.505 -0.999 16.501 1.00 95.00 95 ILE A O 1
ATOM 699 N N . GLU A 1 96 ? -22.546 -0.996 17.445 1.00 95.31 96 GLU A N 1
ATOM 700 C CA . GLU A 1 96 ? -23.205 -1.740 16.367 1.00 95.31 96 GLU A CA 1
ATOM 701 C C . GLU A 1 96 ? -23.124 -1.002 15.020 1.00 95.31 96 GLU A C 1
ATOM 703 O O . GLU A 1 96 ? -22.835 -1.612 13.993 1.00 95.31 96 GLU A O 1
ATOM 708 N N . GLU A 1 97 ? -23.306 0.323 15.010 1.00 95.19 97 GLU A N 1
ATOM 709 C CA . GLU A 1 97 ? -23.121 1.143 13.807 1.00 95.19 97 GLU A CA 1
ATOM 710 C C . GLU A 1 97 ? -21.681 1.032 13.272 1.00 95.19 97 GLU A C 1
ATOM 712 O O . GLU A 1 97 ? -21.472 0.818 12.078 1.00 95.19 97 GLU A O 1
ATOM 717 N N . GLN A 1 98 ? -20.682 1.129 14.156 1.00 95.31 98 GLN A N 1
ATOM 718 C CA . GLN A 1 98 ? -19.261 1.107 13.795 1.00 95.31 98 GLN A CA 1
ATOM 719 C C . GLN A 1 98 ? -18.753 -0.268 13.331 1.00 95.31 98 GLN A C 1
ATOM 721 O O . GLN A 1 98 ? -17.783 -0.329 12.572 1.00 95.31 98 GLN A O 1
ATOM 726 N N . LEU A 1 99 ? -19.390 -1.363 13.755 1.00 94.62 99 LEU A N 1
ATOM 727 C CA . LEU A 1 99 ? -19.087 -2.721 13.285 1.00 94.62 99 LEU A CA 1
ATOM 728 C C . LEU A 1 99 ? -19.578 -2.986 11.853 1.00 94.62 99 LEU A C 1
ATOM 730 O O . LEU A 1 99 ? -19.131 -3.945 11.225 1.00 94.62 99 LEU A O 1
ATOM 734 N N . HIS A 1 100 ? -20.448 -2.119 11.331 1.00 94.06 100 HIS A N 1
ATOM 735 C CA . HIS A 1 100 ? -21.044 -2.210 10.001 1.00 94.06 100 HIS A CA 1
ATOM 736 C C . HIS A 1 100 ? -20.691 -0.984 9.137 1.00 94.06 100 HIS A C 1
ATOM 738 O O . HIS A 1 100 ? -21.575 -0.194 8.779 1.00 94.06 100 HIS A O 1
ATOM 744 N N . PRO A 1 101 ? -19.405 -0.792 8.771 1.00 92.50 101 PRO A N 1
ATOM 745 C CA . PRO A 1 101 ? -18.952 0.379 8.015 1.00 92.50 101 PRO A CA 1
ATOM 746 C C . PRO A 1 101 ? -19.656 0.545 6.662 1.00 92.50 101 PRO A C 1
ATOM 748 O O . PRO A 1 101 ? -19.817 1.668 6.188 1.00 92.50 101 PRO A O 1
ATOM 751 N N . GLU A 1 102 ? -20.123 -0.541 6.047 1.00 91.56 102 GLU A N 1
ATOM 752 C CA . GLU A 1 102 ? -20.905 -0.535 4.809 1.00 91.56 102 GLU A CA 1
ATOM 753 C C . GLU A 1 102 ? -22.218 0.256 4.917 1.00 91.56 102 GLU A C 1
ATOM 755 O O . GLU A 1 102 ? -22.726 0.731 3.902 1.00 91.56 102 GLU A O 1
ATOM 760 N N . ARG A 1 103 ? -22.746 0.439 6.135 1.00 93.62 103 ARG A N 1
ATOM 761 C CA . ARG A 1 103 ? -23.959 1.227 6.407 1.00 93.62 103 ARG A CA 1
ATOM 762 C C . ARG A 1 103 ? -23.673 2.717 6.601 1.00 93.62 103 ARG A C 1
ATOM 764 O O . ARG A 1 103 ? -24.585 3.532 6.497 1.00 93.62 103 ARG A O 1
ATOM 771 N N . ILE A 1 104 ? -22.421 3.085 6.867 1.00 92.44 104 ILE A N 1
ATOM 772 C CA . ILE A 1 104 ? -22.001 4.465 7.114 1.00 92.44 104 ILE A CA 1
ATOM 773 C C . ILE A 1 104 ? -21.512 5.068 5.794 1.00 92.44 104 ILE A C 1
ATOM 775 O O . ILE A 1 104 ? -20.596 4.533 5.171 1.00 92.44 104 ILE A O 1
ATOM 779 N N . SER A 1 105 ? -22.080 6.194 5.359 1.00 92.38 105 SER A N 1
ATOM 780 C CA . SER A 1 105 ? -21.625 6.879 4.139 1.00 92.38 105 SER A CA 1
ATOM 781 C C . SER A 1 105 ? -20.221 7.465 4.306 1.00 92.38 105 SER A C 1
ATOM 783 O O . SER A 1 105 ? -19.943 8.125 5.303 1.00 92.38 105 SER A O 1
ATOM 785 N N . ASP A 1 106 ? -19.365 7.274 3.300 1.00 88.94 106 ASP A N 1
ATOM 786 C CA . ASP A 1 106 ? -17.989 7.799 3.264 1.00 88.94 106 ASP A CA 1
ATOM 787 C C . ASP A 1 106 ? -17.740 8.718 2.050 1.00 88.94 106 ASP A C 1
ATOM 789 O O . ASP A 1 106 ? -16.610 8.972 1.635 1.00 88.94 106 ASP A O 1
ATOM 793 N N . ALA A 1 107 ? -18.819 9.229 1.445 1.00 91.12 107 ALA A N 1
ATOM 794 C CA . ALA A 1 107 ? -18.768 9.983 0.191 1.00 91.12 107 ALA A CA 1
ATOM 795 C C . ALA A 1 107 ? -17.881 11.241 0.269 1.00 91.12 107 ALA A C 1
ATOM 797 O O . ALA A 1 107 ? -17.157 11.554 -0.676 1.00 91.12 107 ALA A O 1
ATOM 798 N N . MET A 1 108 ? -17.898 11.941 1.407 1.00 90.19 108 MET A N 1
ATOM 799 C CA . MET A 1 108 ? -17.065 13.126 1.626 1.00 90.19 108 MET A CA 1
ATOM 800 C C . MET A 1 108 ? -15.570 12.781 1.616 1.00 90.19 108 MET A C 1
ATOM 802 O O . MET A 1 108 ? -14.779 13.505 1.015 1.00 90.19 108 MET A O 1
ATOM 806 N N . ILE A 1 109 ? -15.177 11.672 2.247 1.00 92.62 109 ILE A N 1
ATOM 807 C CA . ILE A 1 109 ? -13.781 11.228 2.272 1.00 92.62 109 ILE A CA 1
ATOM 808 C C . ILE A 1 109 ? -13.346 10.794 0.882 1.00 92.62 109 ILE A C 1
ATOM 810 O O . ILE A 1 109 ? -12.280 11.202 0.430 1.00 92.62 109 ILE A O 1
ATOM 814 N N . VAL A 1 110 ? -14.186 10.048 0.161 1.00 89.69 110 VAL A N 1
ATOM 815 C CA . VAL A 1 110 ? -13.912 9.684 -1.237 1.00 89.69 110 VAL A CA 1
ATOM 816 C C . VAL A 1 110 ? -13.652 10.936 -2.082 1.00 89.69 110 VAL A C 1
ATOM 818 O O . VAL A 1 110 ? -12.657 10.982 -2.803 1.00 89.69 110 VAL A O 1
ATOM 821 N N . ALA A 1 111 ? -14.471 11.984 -1.937 1.00 90.75 111 ALA A N 1
ATOM 822 C CA . ALA A 1 111 ? -14.268 13.253 -2.636 1.00 90.75 111 ALA A CA 1
ATOM 823 C C . ALA A 1 111 ? -12.963 13.960 -2.223 1.00 90.75 111 ALA A C 1
ATOM 825 O O . ALA A 1 111 ? -12.221 14.436 -3.080 1.00 90.75 111 ALA A O 1
ATOM 826 N N . LYS A 1 112 ? -12.637 13.993 -0.924 1.00 89.25 112 LYS A N 1
ATOM 827 C CA . LYS A 1 112 ? -11.404 14.618 -0.408 1.00 89.25 112 LYS A CA 1
ATOM 828 C C . LYS A 1 112 ? -10.130 13.880 -0.804 1.00 89.25 112 LYS A C 1
ATOM 830 O O . LYS A 1 112 ? -9.089 14.511 -0.965 1.00 89.25 112 LYS A O 1
ATOM 835 N N . LEU A 1 113 ? -10.199 12.560 -0.958 1.00 88.56 113 LEU A N 1
ATOM 836 C CA . LEU A 1 113 ? -9.067 11.727 -1.358 1.00 88.56 113 LEU A CA 1
ATOM 837 C C . LEU A 1 113 ? -8.947 11.575 -2.881 1.00 88.56 113 LEU A C 1
ATOM 839 O O . LEU A 1 113 ? -7.929 11.068 -3.347 1.00 88.56 113 LEU A O 1
ATOM 843 N N . ALA A 1 114 ? -9.932 12.031 -3.664 1.00 84.75 114 ALA A N 1
ATOM 844 C CA . ALA A 1 114 ? -9.900 11.972 -5.126 1.00 84.75 114 ALA A CA 1
ATOM 845 C C . ALA A 1 114 ? -8.647 12.617 -5.765 1.00 84.75 114 ALA A C 1
ATOM 847 O O . ALA A 1 114 ? -8.102 12.025 -6.697 1.00 84.75 114 ALA A O 1
ATOM 848 N N . PRO A 1 115 ? -8.113 13.751 -5.261 1.00 82.69 115 PRO A N 1
ATOM 849 C CA . PRO A 1 115 ? -6.876 14.338 -5.787 1.00 82.69 115 PRO A CA 1
ATOM 850 C C . PRO A 1 115 ? -5.617 13.492 -5.531 1.00 82.69 115 PRO A C 1
ATOM 852 O O . PRO A 1 115 ? -4.581 13.714 -6.158 1.00 82.69 115 PRO A O 1
ATOM 855 N N . LEU A 1 116 ? -5.671 12.523 -4.610 1.00 82.06 116 LEU A N 1
ATOM 856 C CA . LEU A 1 116 ? -4.548 11.651 -4.263 1.00 82.06 116 LEU A CA 1
ATOM 857 C C . LEU A 1 116 ? -4.485 10.454 -5.222 1.00 82.06 116 LEU A C 1
ATOM 859 O O . LEU A 1 116 ? -4.706 9.299 -4.848 1.00 82.06 116 LEU A O 1
ATOM 863 N N . THR A 1 117 ? -4.185 10.746 -6.486 1.00 77.44 117 THR A N 1
ATOM 864 C CA . THR A 1 117 ? -4.257 9.797 -7.610 1.00 77.44 117 THR A CA 1
ATOM 865 C C . THR A 1 117 ? -3.430 8.528 -7.403 1.00 77.44 117 THR A C 1
ATOM 867 O O . THR A 1 117 ? -3.855 7.443 -7.794 1.00 77.44 117 THR A O 1
ATOM 870 N N . THR A 1 118 ? -2.289 8.611 -6.709 1.00 79.06 118 THR A N 1
ATOM 871 C CA . THR A 1 118 ? -1.429 7.436 -6.480 1.00 79.06 118 THR A CA 1
ATOM 872 C C . THR A 1 118 ? -2.029 6.410 -5.523 1.00 79.06 118 THR A C 1
ATOM 874 O O . THR A 1 118 ? -1.545 5.290 -5.462 1.00 79.06 118 THR A O 1
ATOM 877 N N . LEU A 1 119 ? -3.086 6.742 -4.781 1.00 82.19 119 LEU A N 1
ATOM 878 C CA . LEU A 1 119 ? -3.791 5.759 -3.954 1.00 82.19 119 LEU A CA 1
ATOM 879 C C . LEU A 1 119 ? -4.742 4.889 -4.786 1.00 82.19 119 LEU A C 1
ATOM 881 O O . LEU A 1 119 ? -5.073 3.771 -4.393 1.00 82.19 119 LEU A O 1
ATOM 885 N N . GLN A 1 120 ? -5.174 5.398 -5.940 1.00 82.94 120 GLN A N 1
ATOM 886 C CA . GLN A 1 120 ? -6.163 4.758 -6.807 1.00 82.94 120 GLN A CA 1
ATOM 887 C C . GLN A 1 120 ? -5.521 3.977 -7.960 1.00 82.94 120 GLN A C 1
ATOM 889 O O . GLN A 1 120 ? -6.146 3.067 -8.495 1.00 82.94 120 GLN A O 1
ATOM 894 N N . MET A 1 121 ? -4.267 4.280 -8.303 1.00 84.19 121 MET A N 1
ATOM 895 C CA . MET A 1 121 ? -3.531 3.595 -9.369 1.00 84.19 121 MET A CA 1
ATOM 896 C C . MET A 1 121 ? -3.419 2.082 -9.117 1.00 84.19 121 MET A C 1
ATOM 898 O O . MET A 1 121 ? -3.066 1.669 -8.005 1.00 84.19 121 MET A O 1
ATOM 902 N N . PRO A 1 122 ? -3.657 1.228 -10.124 1.00 85.50 122 PRO A N 1
ATOM 903 C CA . PRO A 1 122 ? -3.442 -0.206 -10.002 1.00 85.50 122 PRO A CA 1
ATOM 904 C C . PRO A 1 122 ? -1.956 -0.525 -9.757 1.00 85.50 122 PRO A C 1
ATOM 906 O O . PRO A 1 122 ? -1.059 0.277 -10.025 1.00 85.50 122 PRO A O 1
ATOM 909 N N . SER A 1 123 ? -1.674 -1.695 -9.179 1.00 82.81 123 SER A N 1
ATOM 910 C CA . SER A 1 123 ? -0.334 -2.034 -8.672 1.00 82.81 123 SER A CA 1
ATOM 911 C C . SER A 1 123 ? 0.759 -2.046 -9.750 1.00 82.81 123 SER A C 1
ATOM 913 O O . SER A 1 123 ? 1.924 -1.761 -9.452 1.00 82.81 123 SER A O 1
ATOM 915 N N . ASP A 1 124 ? 0.402 -2.365 -10.992 1.00 79.50 124 ASP A N 1
ATOM 916 C CA . ASP A 1 124 ? 1.291 -2.320 -12.151 1.00 79.50 124 ASP A CA 1
ATOM 917 C C . ASP A 1 124 ? 1.676 -0.876 -12.502 1.00 79.50 124 ASP A C 1
ATOM 919 O O . ASP A 1 124 ? 2.864 -0.584 -12.654 1.00 79.50 124 ASP A O 1
ATOM 923 N N . GLU A 1 125 ? 0.710 0.044 -12.522 1.00 80.75 125 GLU A N 1
ATOM 924 C CA . GLU A 1 125 ? 0.953 1.463 -12.786 1.00 80.75 125 GLU A CA 1
ATOM 925 C C . GLU A 1 125 ? 1.805 2.099 -11.680 1.00 80.75 125 GLU A C 1
ATOM 927 O O . GLU A 1 125 ? 2.781 2.795 -11.976 1.00 80.75 125 GLU A O 1
ATOM 932 N N . LEU A 1 126 ? 1.529 1.773 -10.409 1.00 79.31 126 LEU A N 1
ATOM 933 C CA . LEU A 1 126 ? 2.367 2.194 -9.277 1.00 79.31 126 LEU A CA 1
ATOM 934 C C . LEU A 1 126 ? 3.826 1.753 -9.461 1.00 79.31 126 LEU A C 1
ATOM 936 O O . LEU A 1 126 ? 4.765 2.519 -9.219 1.00 79.31 126 LEU A O 1
ATOM 940 N N . THR A 1 127 ? 4.023 0.506 -9.895 1.00 79.38 127 THR A N 1
ATOM 941 C CA . THR A 1 127 ? 5.353 -0.078 -10.089 1.00 79.38 127 THR A CA 1
ATOM 942 C C . THR A 1 127 ? 6.069 0.559 -11.279 1.00 79.38 127 THR A C 1
ATOM 944 O O . THR A 1 127 ? 7.241 0.921 -11.149 1.00 79.38 127 THR A O 1
ATOM 947 N N . ARG A 1 128 ? 5.378 0.746 -12.413 1.00 76.56 128 ARG A N 1
ATOM 948 C CA . ARG A 1 128 ? 5.914 1.398 -13.619 1.00 76.56 128 ARG A CA 1
ATOM 949 C C . ARG A 1 128 ? 6.346 2.833 -13.307 1.00 76.56 128 ARG A C 1
ATOM 951 O O . ARG A 1 128 ? 7.516 3.175 -13.486 1.00 76.56 128 ARG A O 1
ATOM 958 N N . GLY A 1 129 ? 5.450 3.626 -12.714 1.00 75.38 129 GLY A N 1
ATOM 959 C CA . GLY A 1 129 ? 5.724 5.014 -12.337 1.00 75.38 129 GLY A CA 1
ATOM 960 C C . GLY A 1 129 ? 6.905 5.148 -11.371 1.00 75.38 129 GLY A C 1
ATOM 961 O O . GLY A 1 129 ? 7.748 6.036 -11.532 1.00 75.38 129 GLY A O 1
ATOM 962 N N . TYR A 1 130 ? 7.027 4.233 -10.405 1.00 76.69 130 TYR A N 1
ATOM 963 C CA . TYR A 1 130 ? 8.175 4.198 -9.500 1.00 76.69 130 TYR A CA 1
ATOM 964 C C . TYR A 1 130 ? 9.493 3.881 -10.224 1.00 76.69 130 TYR A C 1
ATOM 966 O O . TYR A 1 130 ? 10.493 4.578 -10.025 1.00 76.69 130 TYR A O 1
ATOM 974 N N . VAL A 1 131 ? 9.505 2.864 -11.091 1.00 75.56 131 VAL A N 1
ATOM 975 C CA . VAL A 1 131 ? 10.698 2.465 -11.855 1.00 75.56 131 VAL A CA 1
ATOM 976 C C . VAL A 1 131 ? 11.166 3.584 -12.782 1.00 75.56 131 VAL A C 1
ATOM 978 O O . VAL A 1 131 ? 12.365 3.870 -12.842 1.00 75.56 131 VAL A O 1
ATOM 981 N N . ASP A 1 132 ? 10.249 4.263 -13.463 1.00 72.56 132 ASP A N 1
ATOM 982 C CA . ASP A 1 132 ? 10.610 5.366 -14.351 1.00 72.56 132 ASP A CA 1
ATOM 983 C C . ASP A 1 132 ? 11.101 6.590 -13.576 1.00 72.56 132 ASP A C 1
ATOM 985 O O . ASP A 1 132 ? 12.046 7.256 -14.003 1.00 72.56 132 ASP A O 1
ATOM 989 N N . GLY A 1 133 ? 10.542 6.847 -12.389 1.00 71.12 133 GLY A N 1
ATOM 990 C CA . GLY A 1 133 ? 11.090 7.819 -11.442 1.00 71.12 133 GLY A CA 1
ATOM 991 C C . GLY A 1 133 ? 12.554 7.525 -11.092 1.00 71.12 133 GLY A C 1
ATOM 992 O O . GLY A 1 133 ? 13.407 8.409 -11.198 1.00 71.12 133 GLY A O 1
ATOM 993 N N . LEU A 1 134 ? 12.880 6.268 -10.765 1.00 72.69 134 LEU A N 1
ATOM 994 C CA . LEU A 1 134 ? 14.259 5.850 -10.479 1.00 72.69 134 LEU A CA 1
ATOM 995 C C . LEU A 1 134 ? 15.196 6.031 -11.684 1.00 72.69 134 LEU A C 1
ATOM 997 O O . LEU A 1 134 ? 16.331 6.487 -11.512 1.00 72.69 134 LEU A O 1
ATOM 1001 N N . LYS A 1 135 ? 14.746 5.697 -12.904 1.00 73.12 135 LYS A N 1
ATOM 1002 C CA . LYS A 1 135 ? 15.532 5.906 -14.136 1.00 73.12 135 LYS A CA 1
ATOM 1003 C C . LYS A 1 135 ? 15.845 7.392 -14.341 1.00 73.12 135 LYS A C 1
ATOM 1005 O O . LYS A 1 135 ? 17.010 7.743 -14.535 1.00 73.12 135 LYS A O 1
ATOM 1010 N N . ARG A 1 136 ? 14.829 8.260 -14.245 1.00 69.12 136 ARG A N 1
ATOM 1011 C CA . ARG A 1 136 ? 14.969 9.720 -14.410 1.00 69.12 136 ARG A CA 1
ATOM 1012 C C . ARG A 1 136 ? 15.921 10.320 -13.378 1.00 69.12 136 ARG A C 1
ATOM 1014 O O . ARG A 1 136 ? 16.784 11.117 -13.732 1.00 69.12 136 ARG A O 1
ATOM 1021 N N . ALA A 1 137 ? 15.816 9.896 -12.123 1.00 70.88 137 ALA A N 1
ATOM 1022 C CA . ALA A 1 137 ? 16.718 10.331 -11.061 1.00 70.88 137 ALA A CA 1
ATOM 1023 C C . ALA A 1 137 ? 18.169 9.941 -11.325 1.00 70.88 137 ALA A C 1
ATOM 1025 O O . ALA A 1 137 ? 19.077 10.758 -11.206 1.00 70.88 137 ALA A O 1
ATOM 1026 N N . LYS A 1 138 ? 18.403 8.691 -11.734 1.00 76.06 138 LYS A N 1
ATOM 1027 C CA . LYS A 1 138 ? 19.749 8.230 -12.074 1.00 76.06 138 LYS A CA 1
ATOM 1028 C C . LYS A 1 138 ? 20.343 9.045 -13.226 1.00 76.06 138 LYS A C 1
ATOM 1030 O O . LYS A 1 138 ? 21.517 9.406 -13.166 1.00 76.06 138 LYS A O 1
ATOM 1035 N N . GLU A 1 139 ? 19.536 9.350 -14.239 1.00 73.06 139 GLU A N 1
ATOM 1036 C CA . GLU A 1 139 ? 19.957 10.166 -15.378 1.00 73.06 139 GLU A CA 1
ATOM 1037 C C . GLU A 1 139 ? 20.285 11.605 -14.966 1.00 73.06 139 GLU A C 1
ATOM 1039 O O . GLU A 1 139 ? 21.347 12.115 -15.315 1.00 73.06 139 GLU A O 1
ATOM 1044 N N . LEU A 1 140 ? 19.442 12.242 -14.148 1.00 70.81 140 LEU A N 1
ATOM 1045 C CA . LEU A 1 140 ? 19.732 13.570 -13.604 1.00 70.81 140 LEU A CA 1
ATOM 1046 C C . LEU A 1 140 ? 21.022 13.578 -12.783 1.00 70.81 140 LEU A C 1
ATOM 1048 O O . LEU A 1 140 ? 21.820 14.501 -12.926 1.00 70.81 140 LEU A O 1
ATOM 1052 N N . LYS A 1 141 ? 21.267 12.540 -11.972 1.00 76.19 141 LYS A N 1
ATOM 1053 C CA . LYS A 1 141 ? 22.494 12.422 -11.168 1.00 76.19 141 LYS A CA 1
ATOM 1054 C C . LYS A 1 141 ? 23.730 12.319 -12.031 1.00 76.19 141 LYS A C 1
ATOM 1056 O O . LYS A 1 141 ? 24.734 12.969 -11.751 1.00 76.19 141 LYS A O 1
ATOM 1061 N N . ARG A 1 142 ? 23.647 11.524 -13.094 1.00 78.50 142 ARG A N 1
ATOM 1062 C CA . ARG A 1 142 ? 24.713 11.404 -14.084 1.00 78.50 142 ARG A CA 1
ATOM 1063 C C . ARG A 1 142 ? 24.992 12.754 -14.742 1.00 78.50 142 ARG A C 1
ATOM 1065 O O . ARG A 1 142 ? 26.141 13.181 -14.777 1.00 78.50 142 ARG A O 1
ATOM 1072 N N . LEU A 1 143 ? 23.949 13.438 -15.213 1.00 75.62 143 LEU A N 1
ATOM 1073 C CA . LEU A 1 143 ? 24.081 14.736 -15.874 1.00 75.62 143 LEU A CA 1
ATOM 1074 C C . LEU A 1 143 ? 24.648 15.813 -14.937 1.00 75.62 143 LEU A C 1
ATOM 1076 O O . LEU A 1 143 ? 25.505 16.580 -15.365 1.00 75.62 143 LEU A O 1
ATOM 1080 N N . GLN A 1 144 ? 24.226 15.855 -13.671 1.00 73.62 144 GLN A N 1
ATOM 1081 C CA . GLN A 1 144 ? 24.773 16.784 -12.675 1.00 73.62 144 GLN A CA 1
ATOM 1082 C C . GLN A 1 144 ? 26.249 16.507 -12.383 1.00 73.62 144 GLN A C 1
ATOM 1084 O O . GLN A 1 144 ? 27.067 17.415 -12.508 1.00 73.62 144 GLN A O 1
ATOM 1089 N N . GLY A 1 145 ? 26.613 15.250 -12.107 1.00 75.56 145 GLY A N 1
ATOM 1090 C CA . GLY A 1 145 ? 28.008 14.882 -11.858 1.00 75.56 145 GLY A CA 1
ATOM 1091 C C . GLY A 1 145 ? 28.926 15.156 -13.057 1.00 75.56 145 GLY A C 1
ATOM 1092 O O . GLY A 1 145 ? 30.091 15.506 -12.881 1.00 75.56 145 GLY A O 1
ATOM 1093 N N . GLU A 1 146 ? 28.418 15.048 -14.288 1.00 74.00 146 GLU A N 1
ATOM 1094 C CA . GLU A 1 146 ? 29.162 15.431 -15.495 1.00 74.00 146 GLU A CA 1
ATOM 1095 C C . GLU A 1 146 ? 29.369 16.944 -15.633 1.00 74.00 146 GLU A C 1
ATOM 1097 O O . GLU A 1 146 ? 30.410 17.368 -16.138 1.00 74.00 146 GLU A O 1
ATOM 1102 N N . VAL A 1 147 ? 28.397 17.755 -15.207 1.00 70.88 147 VAL A N 1
ATOM 1103 C CA . VAL A 1 147 ? 28.526 19.219 -15.185 1.00 70.88 147 VAL A CA 1
ATOM 1104 C C . VAL A 1 147 ? 29.512 19.649 -14.095 1.00 70.88 147 VAL A C 1
ATOM 1106 O O . VAL A 1 147 ? 30.377 20.482 -14.354 1.00 70.88 147 VAL A O 1
ATOM 1109 N N . GLU A 1 148 ? 29.439 19.045 -12.908 1.00 70.00 148 GLU A N 1
ATOM 1110 C CA . GLU A 1 148 ? 30.322 19.342 -11.772 1.00 70.00 148 GLU A CA 1
ATOM 1111 C C . GLU A 1 148 ? 31.784 18.971 -12.054 1.00 70.00 148 GLU A C 1
ATOM 1113 O O . GLU A 1 148 ? 32.670 19.804 -11.875 1.00 70.00 148 GLU A O 1
ATOM 1118 N N . ARG A 1 149 ? 32.049 17.768 -12.588 1.00 67.75 149 ARG A N 1
ATOM 1119 C CA . ARG A 1 149 ? 33.414 17.313 -12.927 1.00 67.75 149 ARG A CA 1
ATOM 1120 C C . ARG A 1 149 ? 34.120 18.186 -13.962 1.00 67.75 149 ARG A C 1
ATOM 1122 O O . ARG A 1 149 ? 35.343 18.209 -13.992 1.00 67.75 149 ARG A O 1
ATOM 1129 N N . LYS A 1 150 ? 33.375 18.860 -14.842 1.00 62.50 150 LYS A N 1
ATOM 1130 C CA . LYS A 1 150 ? 33.953 19.697 -15.906 1.00 62.50 150 LYS A CA 1
ATOM 1131 C C . LYS A 1 150 ? 34.054 21.177 -15.515 1.00 62.50 150 LYS A C 1
ATOM 1133 O O . LYS A 1 150 ? 34.798 21.909 -16.156 1.00 62.50 150 LYS A O 1
ATOM 1138 N N . ASN A 1 151 ? 33.333 21.599 -14.474 1.00 57.31 151 ASN A N 1
ATOM 1139 C CA . ASN A 1 151 ? 33.456 22.929 -13.873 1.00 57.31 151 ASN A CA 1
ATOM 1140 C C . ASN A 1 151 ? 34.576 23.002 -12.811 1.00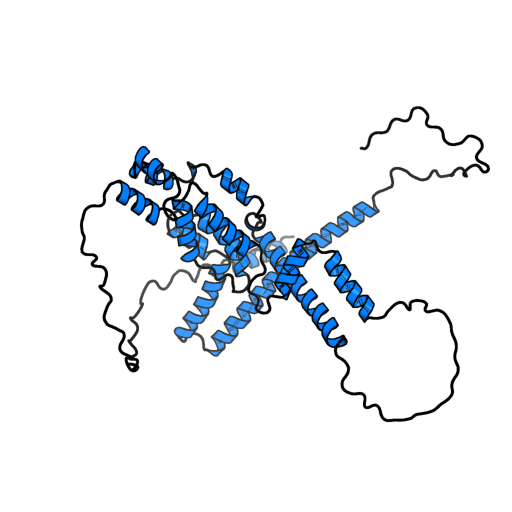 57.31 151 ASN A C 1
ATOM 1142 O O . ASN A 1 151 ? 34.869 24.094 -12.333 1.00 57.31 151 ASN A O 1
ATOM 1146 N N . GLN A 1 152 ? 35.198 21.878 -12.429 1.00 46.62 152 GLN A N 1
ATOM 1147 C CA . GLN A 1 152 ? 36.407 21.895 -11.600 1.00 46.62 152 GLN A CA 1
ATOM 1148 C C . GLN A 1 152 ? 37.603 22.395 -12.432 1.00 46.62 152 GLN A C 1
ATOM 1150 O O . GLN A 1 152 ? 37.843 21.856 -13.519 1.00 46.62 152 GLN A O 1
ATOM 1155 N N . PRO A 1 153 ? 38.348 23.417 -11.968 1.00 45.84 153 PRO A N 1
ATOM 1156 C CA . PRO A 1 153 ? 39.557 23.861 -12.649 1.00 45.84 153 PRO A CA 1
ATOM 1157 C C . PRO A 1 153 ? 40.563 22.707 -12.681 1.00 45.84 153 PRO A C 1
ATOM 1159 O O . PRO A 1 153 ? 40.753 22.009 -11.686 1.00 45.84 153 PRO A O 1
ATOM 1162 N N . LYS A 1 154 ? 41.187 22.474 -13.841 1.00 48.62 154 LYS A N 1
ATOM 1163 C CA . LYS A 1 154 ? 42.278 21.503 -13.964 1.00 48.62 154 LYS A CA 1
ATOM 1164 C C . LYS A 1 154 ? 43.469 22.010 -13.145 1.00 48.62 154 LYS A C 1
ATOM 1166 O O . LYS A 1 154 ? 44.265 22.795 -13.651 1.00 48.62 154 LYS A O 1
ATOM 1171 N N . GLU A 1 155 ? 43.601 21.577 -11.896 1.00 45.56 155 GLU A N 1
ATOM 1172 C CA . GLU A 1 155 ? 44.872 21.679 -11.179 1.00 45.56 155 GLU A CA 1
ATOM 1173 C C . GLU A 1 155 ? 45.871 20.744 -11.865 1.00 45.56 155 GLU A C 1
ATOM 1175 O O . GLU A 1 155 ? 45.722 19.523 -11.844 1.00 45.56 155 GLU A O 1
ATOM 1180 N N . GLY A 1 156 ? 46.845 21.338 -12.556 1.00 46.16 156 GLY A N 1
ATOM 1181 C CA . GLY A 1 156 ? 47.879 20.610 -13.287 1.00 46.16 156 GLY A CA 1
ATOM 1182 C C . GLY A 1 156 ? 48.089 21.099 -14.716 1.00 46.16 156 GLY A C 1
ATOM 1183 O O . GLY A 1 156 ? 48.050 20.319 -15.664 1.00 46.16 156 GLY A O 1
ATOM 1184 N N . THR A 1 157 ? 48.332 22.390 -14.907 1.00 38.50 157 THR A N 1
ATOM 1185 C CA . THR A 1 157 ? 49.193 22.835 -16.007 1.00 38.50 157 THR A CA 1
ATOM 1186 C C . THR A 1 157 ? 50.058 23.936 -15.428 1.00 38.50 157 THR A C 1
ATOM 1188 O O . THR A 1 157 ? 49.633 25.079 -15.308 1.00 38.50 157 THR A O 1
ATOM 1191 N N . THR A 1 158 ? 51.236 23.541 -14.948 1.00 36.53 158 THR A N 1
ATOM 1192 C CA . THR A 1 158 ? 52.322 24.453 -14.603 1.00 36.53 158 THR A CA 1
ATOM 1193 C C . THR A 1 158 ? 52.530 25.403 -15.772 1.00 36.53 158 THR A C 1
ATOM 1195 O O . THR A 1 158 ? 52.945 24.996 -16.857 1.00 36.53 158 THR A O 1
ATOM 1198 N N . ALA A 1 159 ? 52.177 26.661 -15.536 1.00 39.84 159 ALA A N 1
ATOM 1199 C CA . ALA A 1 159 ? 52.609 27.788 -16.326 1.00 39.84 159 ALA A CA 1
ATOM 1200 C C . ALA A 1 159 ? 54.113 27.947 -16.094 1.00 39.84 159 ALA A C 1
ATOM 1202 O O . ALA A 1 159 ? 54.518 28.590 -15.138 1.00 39.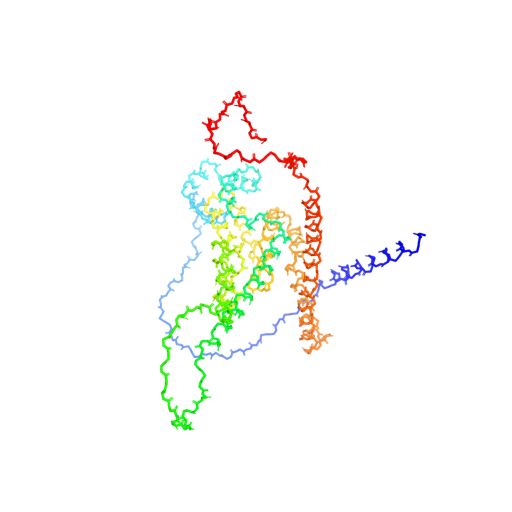84 159 ALA A O 1
ATOM 1203 N N . ASP A 1 160 ? 54.916 27.276 -16.913 1.00 40.09 160 ASP A N 1
ATOM 1204 C CA . ASP A 1 160 ? 56.301 27.663 -17.167 1.00 40.09 160 ASP A CA 1
ATOM 1205 C C . ASP A 1 160 ? 56.799 26.937 -18.418 1.00 40.09 160 ASP A C 1
ATOM 1207 O O . ASP A 1 160 ? 57.288 25.809 -18.382 1.00 40.09 160 ASP A O 1
ATOM 1211 N N . SER A 1 161 ? 56.597 27.563 -19.574 1.00 35.22 161 SER A N 1
ATOM 1212 C CA . SER A 1 161 ? 57.615 27.636 -20.624 1.00 35.22 161 SER A CA 1
ATOM 1213 C C . SER A 1 161 ? 57.133 28.520 -21.772 1.00 35.22 161 SER A C 1
ATOM 1215 O O . SER A 1 161 ? 56.147 28.238 -22.444 1.00 35.22 161 SER A O 1
ATOM 1217 N N . MET A 1 162 ? 57.939 29.556 -21.998 1.00 34.28 162 MET A N 1
ATOM 1218 C CA . MET A 1 162 ? 58.141 30.277 -23.253 1.00 34.28 162 MET A CA 1
ATOM 1219 C C . MET A 1 162 ? 57.146 31.385 -23.610 1.00 34.28 162 MET A C 1
ATOM 1221 O O . MET A 1 162 ? 56.110 31.211 -24.244 1.00 34.28 162 MET A O 1
ATOM 1225 N N . ALA A 1 163 ? 57.593 32.583 -23.236 1.00 37.09 163 ALA A N 1
ATOM 1226 C CA . ALA A 1 163 ? 57.280 33.846 -23.871 1.00 37.09 163 ALA A CA 1
ATOM 1227 C C . ALA A 1 163 ? 57.769 33.919 -25.334 1.00 37.09 163 ALA A C 1
ATOM 1229 O O . ALA A 1 163 ? 58.722 33.245 -25.720 1.00 37.09 163 ALA A O 1
ATOM 1230 N N . MET A 1 164 ? 57.163 34.877 -26.046 1.00 33.53 164 MET A N 1
ATOM 1231 C CA . MET A 1 164 ? 57.487 35.442 -27.364 1.00 33.53 164 MET A CA 1
ATOM 1232 C C . MET A 1 164 ? 57.158 34.602 -28.604 1.00 33.53 164 MET A C 1
ATOM 1234 O O . MET A 1 164 ? 57.935 33.740 -28.985 1.00 33.53 164 MET A O 1
ATOM 1238 N N . GLN A 1 165 ? 56.127 35.022 -29.355 1.00 30.03 165 GLN A N 1
ATOM 1239 C CA . GLN A 1 165 ? 56.376 35.776 -30.593 1.00 30.03 165 GLN A CA 1
ATOM 1240 C C . GLN A 1 165 ? 55.137 36.533 -31.110 1.00 30.03 165 GLN A C 1
ATOM 1242 O O . GLN A 1 165 ? 54.039 35.994 -31.144 1.00 30.03 165 GLN A O 1
ATOM 1247 N N . SER A 1 166 ? 55.403 37.780 -31.523 1.00 28.88 166 SER A N 1
ATOM 1248 C CA . SER A 1 166 ? 54.727 38.616 -32.535 1.00 28.88 166 SER A CA 1
ATOM 1249 C C . SER A 1 166 ? 53.217 38.855 -32.450 1.00 28.88 166 SER A C 1
ATOM 1251 O O . SER A 1 166 ? 52.395 37.957 -32.594 1.00 28.88 166 SER A O 1
ATOM 1253 N N . GLY A 1 167 ? 52.882 40.139 -32.312 1.00 39.56 167 GLY A N 1
ATOM 1254 C CA . GLY A 1 167 ? 51.531 40.647 -32.455 1.00 39.56 167 GLY A CA 1
ATOM 1255 C C . GLY A 1 167 ? 51.032 40.624 -33.894 1.00 39.56 167 GLY A C 1
ATOM 1256 O O . GLY A 1 167 ? 51.781 40.891 -34.824 1.00 39.56 167 GLY A O 1
ATOM 1257 N N . GLU A 1 168 ? 49.736 40.381 -34.011 1.00 29.08 168 GLU A N 1
ATOM 1258 C CA . GLU A 1 168 ? 48.863 40.835 -35.085 1.00 29.08 168 GLU A CA 1
ATOM 1259 C C . GLU A 1 168 ? 47.445 40.842 -34.503 1.00 29.08 168 GLU A C 1
ATOM 1261 O O . GLU A 1 168 ? 46.952 39.832 -33.999 1.00 29.08 168 GLU A O 1
ATOM 1266 N N . THR A 1 169 ? 46.793 42.001 -34.506 1.00 34.97 169 THR A N 1
ATOM 1267 C CA . THR A 1 169 ? 45.343 42.088 -34.326 1.00 34.97 169 THR A CA 1
ATOM 1268 C C . THR A 1 169 ? 44.675 41.687 -35.636 1.00 34.97 169 THR A C 1
ATOM 1270 O O . THR A 1 169 ? 45.018 42.230 -36.686 1.00 34.97 169 THR A O 1
ATOM 1273 N N . PRO A 1 170 ? 43.626 40.856 -35.573 1.00 35.03 170 PRO A N 1
ATOM 1274 C CA . PRO A 1 170 ? 42.425 41.239 -36.300 1.00 35.03 170 PRO A CA 1
ATOM 1275 C C . PRO A 1 170 ? 41.178 41.174 -35.415 1.00 35.03 170 PRO A C 1
ATOM 1277 O O . PRO A 1 170 ? 40.819 40.150 -34.838 1.00 35.03 170 PRO A O 1
ATOM 1280 N N . SER A 1 171 ? 40.488 42.313 -35.375 1.00 37.12 171 SER A N 1
ATOM 1281 C CA . SER A 1 171 ? 39.029 42.384 -35.288 1.00 37.12 171 SER A CA 1
ATOM 1282 C C . SER A 1 171 ? 38.408 41.442 -36.326 1.00 37.12 171 SER A C 1
ATOM 1284 O O . SER A 1 171 ? 38.896 41.449 -37.452 1.00 37.12 171 SER A O 1
ATOM 1286 N N . MET A 1 172 ? 37.377 40.662 -35.963 1.00 27.47 172 MET A N 1
ATOM 1287 C CA . MET A 1 172 ? 36.213 40.292 -36.797 1.00 27.47 172 MET A CA 1
ATOM 1288 C C . MET A 1 172 ? 35.275 39.318 -36.045 1.00 27.47 172 MET A C 1
ATOM 1290 O O . MET A 1 172 ? 35.708 38.327 -35.471 1.00 27.47 172 MET A O 1
ATOM 1294 N N . ALA A 1 173 ? 33.985 39.671 -36.059 1.00 30.91 173 ALA A N 1
ATOM 1295 C CA . ALA A 1 173 ? 32.762 38.885 -35.844 1.00 30.91 173 ALA A CA 1
ATOM 1296 C C . ALA A 1 173 ? 32.828 37.559 -35.049 1.00 30.91 173 ALA A C 1
ATOM 1298 O O . ALA A 1 173 ? 33.251 36.513 -35.533 1.00 30.91 173 ALA A O 1
ATOM 1299 N N . MET A 1 174 ? 32.225 37.582 -33.858 1.00 30.58 174 MET A N 1
ATOM 1300 C CA . MET A 1 174 ? 31.858 36.399 -33.081 1.00 30.58 174 MET A CA 1
ATOM 1301 C C . MET A 1 174 ? 30.609 35.740 -33.701 1.00 30.58 174 MET A C 1
ATOM 1303 O O . MET A 1 174 ? 29.490 35.925 -33.227 1.00 30.58 174 MET A O 1
ATOM 1307 N N . GLU A 1 175 ? 30.787 34.991 -34.791 1.00 30.36 175 GLU A N 1
ATOM 1308 C CA . GLU A 1 175 ? 29.802 33.997 -35.229 1.00 30.36 175 GLU A CA 1
ATOM 1309 C C . GLU A 1 175 ? 29.852 32.788 -34.286 1.00 30.36 175 GLU A C 1
ATOM 1311 O O . GLU A 1 175 ? 30.908 32.219 -34.003 1.00 30.36 175 GLU A O 1
ATOM 1316 N N . ALA A 1 176 ? 28.688 32.412 -33.756 1.00 33.44 176 ALA A N 1
ATOM 1317 C CA . ALA A 1 176 ? 28.533 31.315 -32.815 1.00 33.44 176 ALA A CA 1
ATOM 1318 C C . ALA A 1 176 ? 28.947 29.978 -33.453 1.00 33.44 176 ALA A C 1
ATOM 1320 O O . ALA A 1 176 ? 28.213 29.405 -34.258 1.00 33.44 176 ALA A O 1
ATOM 1321 N N . THR A 1 177 ? 30.105 29.445 -33.057 1.00 38.12 177 THR A N 1
ATOM 1322 C CA . THR A 1 177 ? 30.530 28.093 -33.432 1.00 38.12 177 THR A CA 1
ATOM 1323 C C . THR A 1 177 ? 29.518 27.064 -32.905 1.00 38.12 177 THR A C 1
ATOM 1325 O O . THR A 1 177 ? 29.257 27.016 -31.696 1.00 38.12 177 THR A O 1
ATOM 1328 N N . PRO A 1 178 ? 28.940 26.202 -33.758 1.00 44.72 178 PRO A N 1
ATOM 1329 C CA . PRO A 1 178 ? 28.056 25.145 -33.303 1.00 44.72 178 PRO A CA 1
ATOM 1330 C C . PRO A 1 178 ? 28.895 24.042 -32.650 1.00 44.72 178 PRO A C 1
ATOM 1332 O O . PRO A 1 178 ? 29.577 23.283 -33.331 1.00 44.72 178 PRO A O 1
ATOM 1335 N N . GLY A 1 179 ? 28.812 23.918 -31.322 1.00 47.22 179 GLY A N 1
ATOM 1336 C CA . GLY A 1 179 ? 29.156 22.659 -30.659 1.00 47.22 179 GLY A CA 1
ATOM 1337 C C . GLY A 1 179 ? 30.161 22.698 -29.515 1.00 47.22 179 GLY A C 1
ATOM 1338 O O . GLY A 1 179 ? 30.948 21.762 -29.417 1.00 47.22 179 GLY A O 1
ATOM 1339 N N . ASP A 1 180 ? 30.093 23.656 -28.582 1.00 51.12 180 ASP A N 1
ATOM 1340 C CA . ASP A 1 180 ? 30.664 23.387 -27.254 1.00 51.12 180 ASP A CA 1
ATOM 1341 C C . ASP A 1 180 ? 29.885 22.212 -26.615 1.00 51.12 180 ASP A C 1
ATOM 1343 O O . ASP A 1 180 ? 28.678 22.331 -26.343 1.00 51.12 180 ASP A O 1
ATOM 1347 N N . PRO A 1 181 ? 30.532 21.058 -26.345 1.00 55.62 181 PRO A N 1
ATOM 1348 C CA . PRO A 1 181 ? 29.873 19.923 -25.713 1.00 55.62 181 PRO A CA 1
ATOM 1349 C C . PRO A 1 181 ? 29.268 20.287 -24.352 1.00 55.62 181 PRO A C 1
ATOM 1351 O O . PRO A 1 181 ? 28.300 19.655 -23.933 1.00 55.62 181 PRO A O 1
ATOM 1354 N N . ALA A 1 182 ? 29.808 21.291 -23.648 1.00 52.88 182 ALA A N 1
ATOM 1355 C CA . ALA A 1 182 ? 29.257 21.762 -22.381 1.00 52.88 182 ALA A CA 1
ATOM 1356 C C . ALA A 1 182 ? 27.933 22.511 -22.578 1.00 52.88 182 ALA A C 1
ATOM 1358 O O . ALA A 1 182 ? 26.981 22.269 -21.833 1.00 52.88 182 ALA A O 1
ATOM 1359 N N . GLN A 1 183 ? 27.827 23.343 -23.613 1.00 59.94 183 GLN A N 1
ATOM 1360 C CA . GLN A 1 183 ? 26.591 24.042 -23.953 1.00 59.94 183 GLN A CA 1
ATOM 1361 C C . GLN A 1 183 ? 25.520 23.065 -24.448 1.00 59.94 183 GLN A C 1
ATOM 1363 O O . GLN A 1 183 ? 24.377 23.147 -24.008 1.00 59.94 183 GLN A O 1
ATOM 1368 N N . ASN A 1 184 ? 25.887 22.064 -25.256 1.00 63.19 184 ASN A N 1
ATOM 1369 C CA . ASN A 1 184 ? 24.943 21.046 -25.726 1.00 63.19 184 ASN A CA 1
ATOM 1370 C C . ASN A 1 184 ? 24.462 20.127 -24.580 1.00 63.19 184 ASN A C 1
ATOM 1372 O O . ASN A 1 184 ? 23.292 19.750 -24.529 1.00 63.19 184 ASN A O 1
ATOM 1376 N N . LYS A 1 185 ? 25.328 19.824 -23.600 1.00 62.78 185 LYS A N 1
ATOM 1377 C CA . LYS A 1 185 ? 24.967 19.080 -22.377 1.00 62.78 185 LYS A CA 1
ATOM 1378 C C . LYS A 1 185 ? 24.110 19.896 -21.412 1.00 62.78 185 LYS A C 1
ATOM 1380 O O . LYS A 1 185 ? 23.131 19.363 -20.901 1.00 62.78 185 LYS A O 1
ATOM 1385 N N . ARG A 1 186 ? 24.429 21.177 -21.187 1.00 64.88 186 ARG A N 1
ATOM 1386 C CA . ARG A 1 186 ? 23.583 22.103 -20.410 1.00 64.88 186 ARG A CA 1
ATOM 1387 C C . ARG A 1 186 ? 22.228 22.283 -21.080 1.00 64.88 186 ARG A C 1
ATOM 1389 O O . ARG A 1 186 ? 21.220 22.218 -20.390 1.00 64.88 186 ARG A O 1
ATOM 1396 N N . ARG A 1 187 ? 22.198 22.392 -22.411 1.00 66.50 187 ARG A N 1
ATOM 1397 C CA . ARG A 1 187 ? 20.971 22.417 -23.212 1.00 66.50 187 ARG A CA 1
ATOM 1398 C C . ARG A 1 187 ? 20.200 21.109 -23.093 1.00 66.50 187 ARG A C 1
ATOM 1400 O O . ARG A 1 187 ? 18.992 21.160 -22.952 1.00 66.50 187 ARG A O 1
ATOM 1407 N N . LYS A 1 188 ? 20.867 19.949 -23.069 1.00 66.94 188 LYS A N 1
ATOM 1408 C CA . LYS A 1 188 ? 20.219 18.648 -22.836 1.00 66.94 188 LYS A CA 1
ATOM 1409 C C . LYS A 1 188 ? 19.661 18.534 -21.417 1.00 66.94 188 LYS A C 1
ATOM 1411 O O . LYS A 1 188 ? 18.527 18.119 -21.269 1.00 66.94 188 LYS A O 1
ATOM 1416 N N . LEU A 1 189 ? 20.395 18.957 -20.386 1.00 64.31 189 LEU A N 1
ATOM 1417 C CA . LEU A 1 189 ? 19.895 19.006 -19.007 1.00 64.31 189 LEU A CA 1
ATOM 1418 C C . LEU A 1 189 ? 18.713 19.978 -18.878 1.00 64.31 189 LEU A C 1
ATOM 1420 O O . LEU A 1 189 ? 17.697 19.620 -18.293 1.00 64.31 189 LEU A O 1
ATOM 1424 N N . GLN A 1 190 ? 18.820 21.177 -19.452 1.00 68.25 190 GLN A N 1
ATOM 1425 C CA . GLN A 1 190 ? 17.744 22.166 -19.476 1.00 68.25 190 GLN A CA 1
ATOM 1426 C C . GLN A 1 190 ? 16.547 21.694 -20.296 1.00 68.25 190 GLN A C 1
ATOM 1428 O O . GLN A 1 190 ? 15.439 21.929 -19.850 1.00 68.25 190 GLN A O 1
ATOM 1433 N N . ALA A 1 191 ? 16.733 20.998 -21.418 1.00 67.25 191 ALA A N 1
ATOM 1434 C CA . ALA A 1 191 ? 15.656 20.421 -22.225 1.00 67.25 191 ALA A CA 1
ATOM 1435 C C . ALA A 1 191 ? 14.987 19.235 -21.516 1.00 67.25 191 ALA A C 1
ATOM 1437 O O . ALA A 1 191 ? 13.766 19.155 -21.476 1.00 67.25 191 ALA A O 1
ATOM 1438 N N . THR A 1 192 ? 15.768 18.355 -20.881 1.00 65.62 192 THR A N 1
ATOM 1439 C CA . THR A 1 192 ? 15.249 17.266 -20.042 1.00 65.62 192 THR A CA 1
ATOM 1440 C C . THR A 1 192 ? 14.448 17.823 -18.870 1.00 65.62 192 THR A C 1
ATOM 1442 O O . THR A 1 192 ? 13.377 17.311 -18.575 1.00 65.62 192 THR A O 1
ATOM 1445 N N . LEU A 1 193 ? 14.924 18.892 -18.225 1.00 63.81 193 LEU A N 1
ATOM 1446 C CA . LEU A 1 193 ? 14.154 19.599 -17.205 1.00 63.81 193 LEU A CA 1
ATOM 1447 C C . LEU A 1 193 ? 12.944 20.307 -17.831 1.00 63.81 193 LEU A C 1
ATOM 1449 O O . LEU A 1 193 ? 11.865 20.213 -17.273 1.00 63.81 193 LEU A O 1
ATOM 1453 N N . ALA A 1 194 ? 13.075 20.964 -18.985 1.00 65.69 194 ALA A N 1
ATOM 1454 C CA . ALA A 1 194 ? 12.014 21.727 -19.646 1.00 65.69 194 ALA A CA 1
ATOM 1455 C C . ALA A 1 194 ? 10.827 20.851 -20.078 1.00 65.69 194 ALA A C 1
ATOM 1457 O O . ALA A 1 194 ? 9.681 21.257 -19.913 1.00 65.69 194 ALA A O 1
ATOM 1458 N N . ASN A 1 195 ? 11.102 19.635 -20.546 1.00 69.25 195 ASN A N 1
ATOM 1459 C CA . ASN A 1 195 ? 10.086 18.671 -20.966 1.00 69.25 195 ASN A CA 1
ATOM 1460 C C . ASN A 1 195 ? 9.392 17.970 -19.789 1.00 69.25 195 ASN A C 1
ATOM 1462 O O . ASN A 1 195 ? 8.408 17.271 -19.995 1.00 69.25 195 ASN A O 1
ATOM 1466 N N . MET A 1 196 ? 9.890 18.141 -18.562 1.00 59.47 196 MET A N 1
ATOM 1467 C CA . MET A 1 196 ? 9.218 17.658 -17.358 1.00 59.47 196 MET A CA 1
ATOM 1468 C C . MET A 1 196 ? 8.178 18.679 -16.898 1.00 59.47 196 MET A C 1
ATOM 1470 O O . MET A 1 196 ? 8.465 19.882 -16.831 1.00 59.47 196 MET A O 1
ATOM 1474 N N . THR A 1 197 ? 7.005 18.197 -16.495 1.00 66.56 197 THR A N 1
ATOM 1475 C CA . THR A 1 197 ? 6.014 18.996 -15.760 1.00 66.56 197 THR A CA 1
ATOM 1476 C C . THR A 1 197 ? 6.615 19.548 -14.454 1.00 66.56 197 THR A C 1
ATOM 1478 O O . THR A 1 197 ? 7.580 18.981 -13.927 1.00 66.56 197 THR A O 1
ATOM 1481 N N . PRO A 1 198 ? 6.081 20.647 -13.884 1.00 60.00 198 PRO A N 1
ATOM 1482 C CA . PRO A 1 198 ? 6.546 21.169 -12.595 1.00 60.00 198 PRO A CA 1
ATOM 1483 C C . PRO A 1 198 ? 6.559 20.103 -11.487 1.00 60.00 198 PRO A C 1
ATOM 1485 O O . PRO A 1 198 ? 7.510 20.044 -10.707 1.00 60.00 198 PRO A O 1
ATOM 1488 N N . GLU A 1 199 ? 5.566 19.208 -11.479 1.00 55.06 199 GLU A N 1
ATOM 1489 C CA . GLU A 1 199 ? 5.518 18.061 -10.569 1.00 55.06 199 GLU A CA 1
ATOM 1490 C C . GLU A 1 199 ? 6.623 17.040 -10.839 1.00 55.06 199 GLU A C 1
ATOM 1492 O O . GLU A 1 199 ? 7.286 16.600 -9.904 1.00 55.06 199 GLU A O 1
ATOM 1497 N N . GLU A 1 200 ? 6.875 16.663 -12.093 1.00 56.69 200 GLU A N 1
ATOM 1498 C CA . GLU A 1 200 ? 7.960 15.737 -12.432 1.00 56.69 200 GLU A CA 1
ATOM 1499 C C . GLU A 1 200 ? 9.334 16.320 -12.104 1.00 56.69 200 GLU A C 1
ATOM 1501 O O . GLU A 1 200 ? 10.196 15.591 -11.620 1.00 56.69 200 GLU A O 1
ATOM 1506 N N . ARG A 1 201 ? 9.537 17.632 -12.287 1.00 59.88 201 ARG A N 1
ATOM 1507 C CA . ARG A 1 201 ? 10.767 18.322 -11.865 1.00 59.88 201 ARG A CA 1
ATOM 1508 C C . ARG A 1 201 ? 10.921 18.309 -10.352 1.00 59.88 201 ARG A C 1
ATOM 1510 O O . ARG A 1 201 ? 12.031 18.079 -9.878 1.00 59.88 201 ARG A O 1
ATOM 1517 N N . ALA A 1 202 ? 9.845 18.559 -9.605 1.00 56.59 202 ALA A N 1
ATOM 1518 C CA . ALA A 1 202 ? 9.854 18.494 -8.147 1.00 56.59 202 ALA A CA 1
ATOM 1519 C C . ALA A 1 202 ? 10.175 17.070 -7.672 1.00 56.59 202 ALA A C 1
ATOM 1521 O O . ALA A 1 202 ? 11.134 16.888 -6.928 1.00 56.59 202 ALA A O 1
ATOM 1522 N N . ARG A 1 203 ? 9.484 16.056 -8.212 1.00 56.72 203 ARG A N 1
ATOM 1523 C CA . ARG A 1 203 ? 9.722 14.629 -7.932 1.00 56.72 203 ARG A CA 1
ATOM 1524 C C . ARG A 1 203 ? 11.154 14.223 -8.262 1.00 56.72 203 ARG A C 1
ATOM 1526 O O . ARG A 1 203 ? 11.802 13.541 -7.478 1.00 56.72 203 ARG A O 1
ATOM 1533 N N . ALA A 1 204 ? 11.667 14.647 -9.414 1.00 55.53 204 ALA A N 1
ATOM 1534 C CA . ALA A 1 204 ? 13.003 14.293 -9.864 1.00 55.53 204 ALA A CA 1
ATOM 1535 C C . ALA A 1 204 ? 14.103 15.032 -9.080 1.00 55.53 204 ALA A C 1
ATOM 1537 O O . ALA A 1 204 ? 15.152 14.451 -8.827 1.00 55.53 204 ALA A O 1
ATOM 1538 N N . ARG A 1 205 ? 13.866 16.272 -8.626 1.00 56.22 205 ARG A N 1
ATOM 1539 C CA . ARG A 1 205 ? 14.750 16.981 -7.681 1.00 56.22 205 ARG A CA 1
ATOM 1540 C C . ARG A 1 205 ? 14.704 16.371 -6.279 1.00 56.22 205 ARG A C 1
ATOM 1542 O O . ARG A 1 205 ? 15.755 16.251 -5.661 1.00 56.22 205 ARG A O 1
ATOM 1549 N N . GLU A 1 206 ? 13.542 15.927 -5.810 1.00 49.69 206 GLU A N 1
ATOM 1550 C CA . GLU A 1 206 ? 13.375 15.210 -4.537 1.00 49.69 206 GLU A CA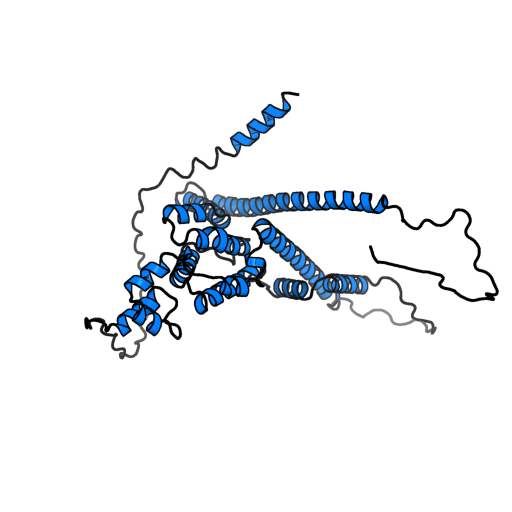 1
ATOM 1551 C C . GLU A 1 206 ? 14.117 13.859 -4.560 1.00 49.69 206 GLU A C 1
ATOM 1553 O O . GLU A 1 206 ? 14.929 13.569 -3.680 1.00 49.69 206 GLU A O 1
ATOM 1558 N N . LEU A 1 207 ? 13.953 13.091 -5.644 1.00 50.00 207 LEU A N 1
ATOM 1559 C CA . LEU A 1 207 ? 14.709 11.869 -5.955 1.00 50.00 207 LEU A CA 1
ATOM 1560 C C . LEU A 1 207 ? 16.239 12.080 -5.936 1.00 50.00 207 LEU A C 1
ATOM 1562 O O . LEU A 1 207 ? 16.990 11.150 -5.640 1.00 50.00 207 LEU A O 1
ATOM 1566 N N . MET A 1 208 ? 16.690 13.284 -6.293 1.00 51.12 208 MET A N 1
ATOM 1567 C CA . MET A 1 208 ? 18.096 13.669 -6.430 1.00 51.12 208 MET A CA 1
ATOM 1568 C C . MET A 1 208 ? 18.722 14.190 -5.134 1.00 51.12 208 MET A C 1
ATOM 1570 O O . MET A 1 208 ? 19.849 13.821 -4.807 1.00 51.12 208 MET A O 1
ATOM 1574 N N . GLN A 1 209 ? 17.997 15.033 -4.395 1.00 49.41 209 GLN A N 1
ATOM 1575 C CA . GLN A 1 209 ? 18.426 15.591 -3.107 1.00 49.41 209 GLN A CA 1
ATOM 1576 C C . GLN A 1 209 ? 18.363 14.545 -1.983 1.00 49.41 209 GLN A C 1
ATOM 1578 O O . GLN A 1 209 ? 19.075 14.660 -0.988 1.00 49.41 209 GLN A O 1
ATOM 1583 N N . GLY A 1 210 ? 17.588 13.471 -2.170 1.00 40.47 210 GLY A N 1
ATOM 1584 C CA . GLY A 1 210 ? 17.572 12.288 -1.315 1.00 40.47 210 GLY A CA 1
ATOM 1585 C C . GLY A 1 210 ? 18.832 11.428 -1.451 1.00 40.47 210 GLY A C 1
ATOM 1586 O O . GLY A 1 210 ? 18.750 10.255 -1.828 1.00 40.47 210 GLY A O 1
ATOM 1587 N N . ALA A 1 211 ? 20.001 11.966 -1.094 1.00 35.09 211 ALA A N 1
ATOM 1588 C CA . ALA A 1 211 ? 21.228 11.207 -0.856 1.00 35.09 211 ALA A CA 1
ATOM 1589 C C . ALA A 1 211 ? 21.097 10.336 0.413 1.00 35.09 211 ALA A C 1
ATOM 1591 O O . ALA A 1 211 ? 21.796 10.543 1.393 1.00 35.09 211 ALA A O 1
ATOM 1592 N N . GLN A 1 212 ? 20.143 9.396 0.378 1.00 33.78 212 GLN A N 1
ATOM 1593 C CA . GLN A 1 212 ? 20.008 8.141 1.134 1.00 33.78 212 GLN A CA 1
ATOM 1594 C C . GLN A 1 212 ? 18.676 7.415 0.804 1.00 33.78 212 GLN A C 1
ATOM 1596 O O . GLN A 1 212 ? 18.173 6.639 1.604 1.00 33.78 212 GLN A O 1
ATOM 1601 N N . GLY A 1 213 ? 18.073 7.621 -0.377 1.00 35.50 213 GLY A N 1
ATOM 1602 C CA . GLY A 1 213 ? 17.046 6.706 -0.905 1.00 35.50 213 GLY A CA 1
ATOM 1603 C C . GLY A 1 213 ? 15.711 6.624 -0.143 1.00 35.50 213 GLY A C 1
ATOM 1604 O O . GLY A 1 213 ? 14.995 5.641 -0.335 1.00 35.50 213 GLY A O 1
ATOM 1605 N N . LYS A 1 214 ? 15.337 7.621 0.676 1.00 41.72 214 LYS A N 1
ATOM 1606 C CA . LYS A 1 214 ? 14.200 7.518 1.620 1.00 41.72 214 LYS A CA 1
ATOM 1607 C C . LYS A 1 214 ? 12.855 8.170 1.250 1.00 41.72 214 LYS A C 1
ATOM 1609 O O . LYS A 1 214 ? 11.896 7.975 1.986 1.00 41.72 214 LYS A O 1
ATOM 1614 N N . SER A 1 215 ? 12.705 8.862 0.124 1.00 41.91 215 SER A N 1
ATOM 1615 C CA . SER A 1 215 ? 11.379 9.298 -0.360 1.00 41.91 215 SER A CA 1
ATOM 1616 C C . SER A 1 215 ? 11.424 9.425 -1.869 1.00 41.91 215 SER A C 1
ATOM 1618 O O . SER A 1 215 ? 12.138 10.263 -2.401 1.00 41.91 215 SER A O 1
ATOM 1620 N N . ALA A 1 216 ? 10.756 8.518 -2.571 1.00 45.12 216 ALA A N 1
ATOM 1621 C CA . ALA A 1 216 ? 10.561 8.646 -4.012 1.00 45.12 216 ALA A CA 1
ATOM 1622 C C . ALA A 1 216 ? 9.402 7.772 -4.474 1.00 45.12 216 ALA A C 1
ATOM 1624 O O . ALA A 1 216 ? 9.545 6.921 -5.343 1.00 45.12 216 ALA A O 1
ATOM 1625 N N . PHE A 1 217 ? 8.272 7.937 -3.808 1.00 55.06 217 PHE A N 1
ATOM 1626 C CA . PHE A 1 217 ? 6.964 7.639 -4.353 1.00 55.06 217 PHE A CA 1
ATOM 1627 C C . PHE A 1 217 ? 6.014 8.572 -3.609 1.00 55.06 217 PHE A C 1
ATOM 1629 O O . PHE A 1 217 ? 5.916 8.469 -2.387 1.00 55.06 217 PHE A O 1
ATOM 1636 N N . ALA A 1 218 ? 5.337 9.487 -4.311 1.00 61.25 218 ALA A N 1
ATOM 1637 C CA . ALA A 1 218 ? 4.351 10.353 -3.666 1.00 61.25 218 ALA A CA 1
ATOM 1638 C C . ALA A 1 218 ? 3.303 9.521 -2.916 1.00 61.25 218 ALA A C 1
ATOM 1640 O O . ALA A 1 218 ? 2.764 9.997 -1.932 1.00 61.25 218 ALA A O 1
ATOM 1641 N N . GLY A 1 219 ? 3.069 8.259 -3.292 1.00 73.81 219 GLY A N 1
ATOM 1642 C CA . GLY A 1 219 ? 2.078 7.431 -2.621 1.00 73.81 219 GLY A CA 1
ATOM 1643 C C . GLY A 1 219 ? 2.347 7.113 -1.162 1.00 73.81 219 GLY A C 1
ATOM 1644 O O . GLY A 1 219 ? 1.372 6.990 -0.440 1.00 73.81 219 GLY A O 1
ATOM 1645 N N . THR A 1 220 ? 3.585 7.062 -0.655 1.00 79.31 220 THR A N 1
ATOM 1646 C CA . THR A 1 220 ? 3.760 6.928 0.809 1.00 79.31 220 THR A CA 1
ATOM 1647 C C . THR A 1 220 ? 3.392 8.219 1.539 1.00 79.31 220 THR A C 1
ATOM 1649 O O . THR A 1 220 ? 2.817 8.164 2.622 1.00 79.31 220 THR A O 1
ATOM 1652 N N . ALA A 1 221 ? 3.669 9.378 0.933 1.00 80.19 221 ALA A N 1
ATOM 1653 C CA . ALA A 1 221 ? 3.263 10.677 1.468 1.00 80.19 221 ALA A CA 1
ATOM 1654 C C . ALA A 1 221 ? 1.743 10.887 1.348 1.00 80.19 221 ALA A C 1
ATOM 1656 O O . ALA A 1 221 ? 1.095 11.261 2.319 1.00 80.19 221 ALA A O 1
ATOM 1657 N N . GLN A 1 222 ? 1.151 10.569 0.194 1.00 85.06 222 GLN A N 1
ATOM 1658 C CA . GLN A 1 222 ? -0.294 10.607 -0.026 1.00 85.06 222 GLN A CA 1
ATOM 1659 C C . GLN A 1 222 ? -1.020 9.608 0.879 1.00 85.06 222 GLN A C 1
ATOM 1661 O O . GLN A 1 222 ? -2.083 9.931 1.391 1.00 85.06 222 GLN A O 1
ATOM 1666 N N . LEU A 1 223 ? -0.444 8.429 1.140 1.00 88.75 223 LEU A N 1
ATOM 1667 C CA . LEU A 1 223 ? -1.000 7.456 2.080 1.00 88.75 223 LEU A CA 1
ATOM 1668 C C . LEU A 1 223 ? -0.996 8.005 3.507 1.00 88.75 223 LEU A C 1
ATOM 1670 O O . LEU A 1 223 ? -1.997 7.868 4.204 1.00 88.75 223 LEU A O 1
ATOM 1674 N N . ALA A 1 224 ? 0.089 8.662 3.929 1.00 88.44 224 ALA A N 1
ATOM 1675 C CA . ALA A 1 224 ? 0.142 9.332 5.227 1.00 88.44 224 ALA A CA 1
ATOM 1676 C C . ALA A 1 224 ? -0.923 10.437 5.334 1.00 88.44 224 ALA A C 1
ATOM 1678 O O . ALA A 1 224 ? -1.672 10.469 6.306 1.00 88.44 224 ALA A O 1
ATOM 1679 N N . VAL A 1 225 ? -1.060 11.282 4.305 1.00 89.25 225 VAL A N 1
ATOM 1680 C CA . VAL A 1 225 ? -2.117 12.307 4.239 1.00 89.25 225 VAL A CA 1
ATOM 1681 C C . VAL A 1 225 ? -3.504 11.669 4.307 1.00 89.25 225 VAL A C 1
ATOM 1683 O O . VAL A 1 225 ? -4.337 12.109 5.092 1.00 89.25 225 VAL A O 1
ATOM 1686 N N . ALA A 1 226 ? -3.754 10.609 3.539 1.00 91.81 226 ALA A N 1
ATOM 1687 C CA . ALA A 1 226 ? -5.045 9.934 3.518 1.00 91.81 226 ALA A CA 1
ATOM 1688 C C . ALA A 1 226 ? -5.404 9.309 4.866 1.00 91.81 226 ALA A C 1
ATOM 1690 O O . ALA A 1 226 ? -6.554 9.408 5.282 1.00 91.81 226 ALA A O 1
ATOM 1691 N N . LYS A 1 227 ? -4.435 8.702 5.563 1.00 93.06 227 LYS A N 1
ATOM 1692 C CA . LYS A 1 227 ? -4.633 8.192 6.925 1.00 93.06 227 LYS A CA 1
ATOM 1693 C C . LYS A 1 227 ? -5.023 9.313 7.886 1.00 93.06 227 LYS A C 1
ATOM 1695 O O . LYS A 1 227 ? -5.990 9.161 8.620 1.00 93.06 227 LYS A O 1
ATOM 1700 N N . THR A 1 228 ? -4.342 10.456 7.830 1.00 92.44 228 THR A N 1
ATOM 1701 C CA . THR A 1 228 ? -4.673 11.619 8.668 1.00 92.44 228 THR A CA 1
ATOM 1702 C C . THR A 1 228 ? -6.060 12.177 8.356 1.00 92.44 228 THR A C 1
ATOM 1704 O O . THR A 1 228 ? -6.847 12.412 9.268 1.00 92.44 228 THR A O 1
ATOM 1707 N N . VAL A 1 229 ? -6.395 12.354 7.074 1.00 93.62 229 VAL A N 1
ATOM 1708 C CA . VAL A 1 229 ? -7.717 12.847 6.653 1.00 93.62 229 VAL A CA 1
ATOM 1709 C C . VAL A 1 229 ? -8.820 11.893 7.112 1.00 93.62 229 VAL A C 1
ATOM 1711 O O . VAL A 1 229 ? -9.816 12.342 7.672 1.00 93.62 229 VAL A O 1
ATOM 1714 N N . ARG A 1 230 ? -8.630 10.580 6.942 1.00 94.06 230 ARG A N 1
ATOM 1715 C CA . ARG A 1 230 ? -9.571 9.563 7.430 1.00 94.06 230 ARG A CA 1
ATOM 1716 C C . ARG A 1 230 ? -9.702 9.589 8.951 1.00 94.06 230 ARG A C 1
ATOM 1718 O O . ARG A 1 230 ? -10.820 9.593 9.449 1.00 94.06 230 ARG A O 1
ATOM 1725 N N . ALA A 1 231 ? -8.596 9.686 9.684 1.00 93.38 231 ALA A N 1
ATOM 1726 C CA . ALA A 1 231 ? -8.618 9.748 11.143 1.00 93.38 231 ALA A CA 1
ATOM 1727 C C . ALA A 1 231 ? -9.423 10.950 11.664 1.00 93.38 231 ALA A C 1
ATOM 1729 O O . ALA A 1 231 ? -10.213 10.807 12.593 1.00 93.38 231 ALA A O 1
ATOM 1730 N N . ILE A 1 232 ? -9.272 12.119 11.037 1.00 92.38 232 ILE A N 1
ATOM 1731 C CA . ILE A 1 232 ? -9.963 13.344 11.459 1.00 92.38 232 ILE A CA 1
ATOM 1732 C C . ILE A 1 232 ? -11.436 13.307 11.038 1.00 92.38 232 ILE A C 1
ATOM 1734 O O . ILE A 1 232 ? -12.334 13.561 11.842 1.00 92.38 232 ILE A O 1
ATOM 1738 N N . GLU A 1 233 ? -11.699 12.994 9.774 1.00 91.94 233 GLU A N 1
ATOM 1739 C CA . GLU A 1 233 ? -12.981 13.316 9.154 1.00 91.94 233 GLU A CA 1
ATOM 1740 C C . GLU A 1 233 ? -13.868 12.100 8.866 1.00 91.94 233 GLU A C 1
ATOM 1742 O O . GLU A 1 233 ? -15.076 12.268 8.697 1.00 91.94 233 GLU A O 1
ATOM 1747 N N . SER A 1 234 ? -13.322 10.879 8.823 1.00 94.31 234 SER A N 1
ATOM 1748 C CA . SER A 1 234 ? -14.124 9.695 8.496 1.00 94.31 234 SER A CA 1
ATOM 1749 C C . SER A 1 234 ? -15.165 9.437 9.587 1.00 94.31 234 SER A C 1
ATOM 1751 O O . SER A 1 234 ? -14.837 9.456 10.781 1.00 94.31 234 SER A O 1
ATOM 1753 N N . PRO A 1 235 ? -16.430 9.169 9.235 1.00 93.56 235 PRO A N 1
ATOM 1754 C CA . PRO A 1 235 ? -17.426 8.712 10.198 1.00 93.56 235 PRO A CA 1
ATOM 1755 C C . PRO A 1 235 ? -17.210 7.245 10.625 1.00 93.56 235 PRO A C 1
ATOM 1757 O O . PRO A 1 235 ? -17.768 6.821 11.638 1.00 93.56 235 PRO A O 1
ATOM 1760 N N . ARG A 1 236 ? -16.383 6.478 9.900 1.00 95.12 236 ARG A N 1
ATOM 1761 C CA . ARG A 1 236 ? -16.064 5.059 10.153 1.00 95.12 236 ARG A CA 1
ATOM 1762 C C . ARG A 1 236 ? -14.847 4.905 11.074 1.00 95.12 236 ARG A C 1
ATOM 1764 O O . ARG A 1 236 ? -13.889 4.207 10.750 1.00 95.12 236 ARG A O 1
ATOM 1771 N N . GLN A 1 237 ? -14.858 5.589 12.215 1.00 94.31 237 GLN A N 1
ATOM 1772 C CA . GLN A 1 237 ? -13.698 5.711 13.106 1.00 94.31 237 GLN A CA 1
ATOM 1773 C C . GLN A 1 237 ? -13.119 4.362 13.552 1.00 94.31 237 GLN A C 1
ATOM 1775 O O . GLN A 1 237 ? -11.901 4.183 13.515 1.00 94.31 237 GLN A O 1
ATOM 1780 N N . LEU A 1 238 ? -13.974 3.396 13.905 1.00 95.81 238 LEU A N 1
ATOM 1781 C CA . LEU A 1 238 ? -13.508 2.070 14.312 1.00 95.81 238 LEU A CA 1
ATOM 1782 C C . LEU A 1 238 ? -12.774 1.360 13.174 1.00 95.81 238 LEU A C 1
ATOM 1784 O O . LEU A 1 238 ? -11.737 0.741 13.406 1.00 95.81 238 LEU A O 1
ATOM 1788 N N . GLN A 1 239 ? -13.281 1.471 11.943 1.00 95.38 239 GLN A N 1
ATOM 1789 C CA . GLN A 1 239 ? -12.619 0.891 10.779 1.00 95.38 239 GLN A CA 1
ATOM 1790 C C . GLN A 1 239 ? -11.227 1.491 10.598 1.00 95.38 239 GLN A C 1
ATOM 1792 O O . GLN A 1 239 ? -10.274 0.745 10.410 1.00 95.38 239 GLN A O 1
ATOM 1797 N N . GLU A 1 240 ? -11.091 2.812 10.690 1.00 95.12 240 GLU A N 1
ATOM 1798 C CA . GLU A 1 240 ? -9.813 3.492 10.465 1.00 95.12 240 GLU A CA 1
ATOM 1799 C C . GLU A 1 240 ? -8.770 3.163 11.540 1.00 95.12 240 GLU A C 1
ATOM 1801 O O . GLU A 1 240 ? -7.605 2.924 11.217 1.00 95.12 240 GLU A O 1
ATOM 1806 N N . VAL A 1 241 ? -9.185 3.057 12.807 1.00 96.00 241 VAL A N 1
ATOM 1807 C CA . VAL A 1 241 ? -8.309 2.585 13.892 1.00 96.00 241 VAL A CA 1
ATOM 1808 C C . VAL A 1 241 ? -7.866 1.145 13.643 1.00 96.00 241 VAL A C 1
ATOM 1810 O O . VAL A 1 241 ? -6.686 0.827 13.789 1.00 96.00 241 VAL A O 1
ATOM 1813 N N . MET A 1 242 ? -8.785 0.270 13.226 1.00 95.94 242 MET A N 1
ATOM 1814 C CA . MET A 1 242 ? -8.459 -1.124 12.923 1.00 95.94 242 MET A CA 1
ATOM 1815 C C . MET A 1 242 ? -7.565 -1.251 11.683 1.00 95.94 242 MET A C 1
ATOM 1817 O O . MET A 1 242 ? -6.643 -2.065 11.678 1.00 95.94 242 MET A O 1
ATOM 1821 N N . VAL A 1 243 ? -7.781 -0.435 10.649 1.00 95.44 243 VAL A N 1
ATOM 1822 C CA . VAL A 1 243 ? -6.906 -0.348 9.471 1.00 95.44 243 VAL A CA 1
ATOM 1823 C C . VAL A 1 243 ? -5.502 0.068 9.889 1.00 95.44 243 VAL A C 1
ATOM 1825 O O . VAL A 1 243 ? -4.533 -0.554 9.455 1.00 95.44 243 VAL A O 1
ATOM 1828 N N . ASP A 1 244 ? -5.362 1.083 10.743 1.00 94.50 244 ASP A N 1
ATOM 1829 C CA . ASP A 1 244 ? -4.044 1.520 11.196 1.00 94.50 244 ASP A CA 1
ATOM 1830 C C . ASP A 1 244 ? -3.359 0.468 12.078 1.00 94.50 244 ASP A C 1
ATOM 1832 O O . ASP A 1 244 ? -2.191 0.139 11.855 1.00 94.50 244 ASP A O 1
ATOM 1836 N N . PHE A 1 245 ? -4.113 -0.159 12.987 1.00 95.12 245 PHE A N 1
ATOM 1837 C CA . PHE A 1 245 ? -3.647 -1.281 13.799 1.00 95.12 245 PHE A CA 1
ATOM 1838 C C . PHE A 1 245 ? -3.110 -2.426 12.932 1.00 95.12 245 PHE A C 1
ATOM 1840 O O . PHE A 1 245 ? -1.974 -2.863 13.122 1.00 95.12 245 PHE A O 1
ATOM 1847 N N . TRP A 1 246 ? -3.886 -2.892 11.951 1.00 95.94 246 TRP A N 1
ATOM 1848 C CA . TRP A 1 246 ? -3.478 -3.995 11.080 1.00 95.94 246 TRP A CA 1
ATOM 1849 C C . TRP A 1 246 ? -2.342 -3.606 10.140 1.00 95.94 246 TRP A C 1
ATOM 1851 O O . TRP A 1 246 ? -1.420 -4.397 9.955 1.00 95.94 246 TRP A O 1
ATOM 1861 N N . SER A 1 247 ? -2.353 -2.384 9.603 1.00 93.69 247 SER A N 1
ATOM 1862 C CA . SER A 1 247 ? -1.248 -1.853 8.799 1.00 93.69 247 SER A CA 1
ATOM 1863 C C . SER A 1 247 ? 0.058 -1.780 9.596 1.00 93.69 247 SER A C 1
ATOM 1865 O O . SER A 1 247 ? 1.128 -1.872 8.994 1.00 93.69 247 SER A O 1
ATOM 1867 N N . ASN A 1 248 ? -0.006 -1.545 10.907 1.00 93.25 248 ASN A N 1
ATOM 1868 C CA . ASN A 1 248 ? 1.164 -1.524 11.778 1.00 93.25 248 ASN A CA 1
ATOM 1869 C C . ASN A 1 248 ? 1.569 -2.940 12.222 1.00 93.25 248 ASN A C 1
ATOM 1871 O O . ASN A 1 248 ? 2.754 -3.240 12.332 1.00 93.25 248 ASN A O 1
ATOM 1875 N N . HIS A 1 249 ? 0.603 -3.836 12.440 1.00 93.50 249 HIS A N 1
ATOM 1876 C CA . HIS A 1 249 ? 0.863 -5.230 12.800 1.00 93.50 249 HIS A CA 1
ATOM 1877 C C . HIS A 1 249 ? 1.515 -6.003 11.642 1.00 93.50 249 HIS A C 1
ATOM 1879 O O . HIS A 1 249 ? 2.543 -6.655 11.820 1.00 93.50 249 HIS A O 1
ATOM 1885 N N . PHE A 1 250 ? 0.966 -5.870 10.433 1.00 93.31 250 PHE A N 1
ATOM 1886 C CA . PHE A 1 250 ? 1.522 -6.411 9.192 1.00 93.31 250 PHE A CA 1
ATOM 1887 C C . PHE A 1 250 ? 2.449 -5.391 8.521 1.00 93.31 250 PHE A C 1
ATOM 1889 O O . PHE A 1 250 ? 2.277 -5.018 7.362 1.00 93.31 250 PHE A O 1
ATOM 1896 N N . ASN A 1 251 ? 3.443 -4.914 9.275 1.00 91.25 251 ASN A N 1
ATOM 1897 C CA . ASN A 1 251 ? 4.294 -3.815 8.837 1.00 91.25 251 ASN A CA 1
ATOM 1898 C C . ASN A 1 251 ? 5.105 -4.149 7.572 1.00 91.25 251 ASN A C 1
ATOM 1900 O O . ASN A 1 251 ? 5.871 -5.116 7.519 1.00 91.25 251 ASN A O 1
ATOM 1904 N N . ILE A 1 252 ? 5.031 -3.251 6.592 1.00 91.00 252 ILE A N 1
ATOM 1905 C CA . ILE A 1 252 ? 5.886 -3.241 5.408 1.00 91.00 252 ILE A CA 1
ATOM 1906 C C . ILE A 1 252 ? 6.797 -2.016 5.496 1.00 91.00 252 ILE A C 1
ATOM 1908 O O . ILE A 1 252 ? 6.366 -0.880 5.307 1.00 91.00 252 ILE A O 1
ATOM 1912 N N . ASP A 1 253 ? 8.082 -2.257 5.759 1.00 87.38 253 ASP A N 1
ATOM 1913 C CA . ASP A 1 253 ? 9.104 -1.211 5.797 1.00 87.38 253 ASP A CA 1
ATOM 1914 C C . ASP A 1 253 ? 9.284 -0.534 4.425 1.00 87.38 253 ASP A C 1
ATOM 1916 O O . ASP A 1 253 ? 9.920 -1.070 3.514 1.00 87.38 253 ASP A O 1
ATOM 1920 N N . VAL A 1 254 ? 8.748 0.682 4.299 1.00 83.44 254 VAL A N 1
ATOM 1921 C CA . VAL A 1 254 ? 8.781 1.505 3.079 1.00 83.44 254 VAL A CA 1
ATOM 1922 C C . VAL A 1 254 ? 10.191 1.919 2.650 1.00 83.44 254 VAL A C 1
ATOM 1924 O O . VAL A 1 254 ? 10.399 2.300 1.496 1.00 83.44 254 VAL A O 1
ATOM 1927 N N . GLN A 1 255 ? 11.173 1.834 3.550 1.00 78.25 255 GLN A N 1
ATOM 1928 C CA . GLN A 1 255 ? 12.558 2.201 3.263 1.00 78.25 255 GLN A CA 1
ATOM 1929 C C . GLN A 1 255 ? 13.298 1.111 2.485 1.00 78.25 255 GLN A C 1
ATOM 1931 O O . GLN A 1 255 ? 14.351 1.371 1.899 1.00 78.25 255 GLN A O 1
ATOM 1936 N N . LYS A 1 256 ? 12.748 -0.106 2.428 1.00 75.50 256 LYS A N 1
ATOM 1937 C CA . LYS A 1 256 ? 13.374 -1.246 1.757 1.00 75.50 256 LYS A CA 1
ATOM 1938 C C . LYS A 1 256 ? 12.868 -1.403 0.327 1.00 75.50 256 LYS A C 1
ATOM 1940 O O . LYS A 1 256 ? 11.694 -1.663 0.104 1.00 75.50 256 LYS A O 1
ATOM 1945 N N . ASN A 1 257 ? 13.776 -1.375 -0.649 1.00 73.94 257 ASN A N 1
ATOM 1946 C CA . ASN A 1 257 ? 13.499 -1.772 -2.038 1.00 73.94 257 ASN A CA 1
ATOM 1947 C C . ASN A 1 257 ? 12.185 -1.160 -2.597 1.00 73.94 257 ASN A C 1
ATOM 1949 O O . ASN A 1 257 ? 11.917 0.031 -2.439 1.00 73.94 257 ASN A O 1
ATOM 1953 N N . TYR A 1 258 ? 11.354 -1.998 -3.228 1.00 78.81 258 TYR A N 1
ATOM 1954 C CA . TYR A 1 258 ? 10.039 -1.673 -3.789 1.00 78.81 258 TYR A CA 1
ATOM 1955 C C . TYR A 1 258 ? 8.910 -1.654 -2.746 1.00 78.81 258 TYR A C 1
ATOM 1957 O O . TYR A 1 258 ? 7.755 -1.427 -3.102 1.00 78.81 258 TYR A O 1
ATOM 1965 N N . CYS A 1 259 ? 9.208 -1.851 -1.456 1.00 84.75 259 CYS A N 1
ATOM 1966 C CA . CYS A 1 259 ? 8.188 -1.917 -0.410 1.00 84.75 259 CYS A CA 1
ATOM 1967 C C . CYS A 1 259 ? 7.372 -0.626 -0.285 1.00 84.75 259 CYS A C 1
ATOM 1969 O O . CYS A 1 259 ? 6.228 -0.683 0.142 1.00 84.75 259 CYS A O 1
ATOM 1971 N N . ARG A 1 260 ? 7.896 0.525 -0.723 1.00 83.31 260 ARG A N 1
ATOM 1972 C CA . ARG A 1 260 ? 7.114 1.770 -0.801 1.00 83.31 260 ARG A CA 1
ATOM 1973 C C . ARG A 1 260 ? 5.930 1.697 -1.767 1.00 83.31 260 ARG A C 1
ATOM 1975 O O . ARG A 1 260 ? 4.906 2.312 -1.509 1.00 83.31 260 ARG A O 1
ATOM 1982 N N . VAL A 1 261 ? 6.075 0.950 -2.862 1.00 83.69 261 VAL A N 1
ATOM 1983 C CA . VAL A 1 261 ? 4.999 0.709 -3.831 1.00 83.69 261 VAL A CA 1
ATOM 1984 C C . VAL A 1 261 ? 4.049 -0.338 -3.267 1.00 83.69 261 VAL A C 1
ATOM 1986 O O . VAL A 1 261 ? 2.838 -0.134 -3.237 1.00 83.69 261 VAL A O 1
ATOM 1989 N N . TYR A 1 262 ? 4.610 -1.430 -2.742 1.00 88.56 262 TYR A N 1
ATOM 1990 C CA . TYR A 1 262 ? 3.815 -2.518 -2.182 1.00 88.56 262 TYR A CA 1
ATOM 1991 C C . TYR A 1 262 ? 2.988 -2.081 -0.977 1.00 88.56 262 TYR A C 1
ATOM 1993 O O . TYR A 1 262 ? 1.862 -2.532 -0.857 1.00 88.56 262 TYR A O 1
ATOM 2001 N N . LYS A 1 263 ? 3.484 -1.166 -0.136 1.00 91.44 263 LYS A N 1
ATOM 2002 C CA . LYS A 1 263 ? 2.745 -0.639 1.019 1.00 91.44 263 LYS A CA 1
ATOM 2003 C C . LYS A 1 263 ? 1.436 0.038 0.617 1.00 91.44 263 LYS A C 1
ATOM 2005 O O . LYS A 1 263 ? 0.434 -0.138 1.298 1.00 91.44 263 LYS A O 1
ATOM 2010 N N . VAL A 1 264 ? 1.454 0.823 -0.462 1.00 89.75 264 VAL A N 1
ATOM 2011 C CA . VAL A 1 264 ? 0.266 1.548 -0.938 1.00 89.75 264 VAL A CA 1
ATOM 2012 C C . VAL A 1 264 ? -0.778 0.565 -1.467 1.00 89.75 264 VAL A C 1
ATOM 2014 O O . VAL A 1 264 ? -1.951 0.680 -1.126 1.00 89.75 264 VAL A O 1
ATOM 2017 N N . ALA A 1 265 ? -0.341 -0.430 -2.244 1.00 90.12 265 ALA A N 1
ATOM 2018 C CA . ALA A 1 265 ? -1.222 -1.482 -2.742 1.00 90.12 265 ALA A CA 1
ATOM 2019 C C . ALA A 1 265 ? -1.756 -2.382 -1.612 1.00 90.12 265 ALA A C 1
ATOM 2021 O O . ALA A 1 265 ? -2.944 -2.671 -1.579 1.00 90.12 265 ALA A O 1
ATOM 2022 N N . ASP A 1 266 ? -0.908 -2.788 -0.663 1.00 92.69 266 ASP A N 1
ATOM 2023 C CA . ASP A 1 266 ? -1.276 -3.661 0.459 1.00 92.69 266 ASP A CA 1
ATOM 2024 C C . ASP A 1 266 ? -2.315 -2.996 1.376 1.00 92.69 266 ASP A C 1
ATOM 2026 O O . ASP A 1 266 ? -3.333 -3.610 1.690 1.00 92.69 266 ASP A O 1
ATOM 2030 N N . ASP A 1 267 ? -2.152 -1.710 1.711 1.00 92.56 267 ASP A N 1
ATOM 2031 C CA . ASP A 1 267 ? -3.144 -1.001 2.530 1.00 92.56 267 ASP A CA 1
ATOM 2032 C C . ASP A 1 267 ? -4.524 -0.959 1.874 1.00 92.56 267 ASP A C 1
ATOM 2034 O O . ASP A 1 267 ? -5.533 -1.155 2.553 1.00 92.56 267 ASP A O 1
ATOM 2038 N N . ARG A 1 268 ? -4.576 -0.723 0.561 1.00 90.38 268 ARG A N 1
ATOM 2039 C CA . ARG A 1 268 ? -5.829 -0.654 -0.196 1.00 90.38 268 ARG A CA 1
ATOM 2040 C C . ARG A 1 268 ? -6.450 -2.036 -0.408 1.00 90.38 268 ARG A C 1
ATOM 2042 O O . ARG A 1 268 ? -7.627 -2.238 -0.124 1.00 90.38 268 ARG A O 1
ATOM 2049 N N . ASP A 1 269 ? -5.669 -2.975 -0.934 1.00 91.19 269 ASP A N 1
ATOM 2050 C CA . ASP A 1 269 ? -6.176 -4.244 -1.468 1.00 91.19 269 ASP A CA 1
ATOM 2051 C C . ASP A 1 269 ? -6.275 -5.341 -0.400 1.00 91.19 269 ASP A C 1
ATOM 2053 O O . ASP A 1 269 ? -7.065 -6.281 -0.545 1.00 91.19 269 ASP A O 1
ATOM 2057 N N . VAL A 1 270 ? -5.493 -5.221 0.679 1.00 94.31 270 VAL A N 1
ATOM 2058 C CA . VAL A 1 270 ? -5.440 -6.182 1.785 1.00 94.31 270 VAL A CA 1
ATOM 2059 C C . VAL A 1 270 ? -6.021 -5.566 3.054 1.00 94.31 270 VAL A C 1
ATOM 2061 O O . VAL A 1 270 ? -7.076 -5.996 3.518 1.00 94.31 270 VAL A O 1
ATOM 2064 N N . ILE A 1 271 ? -5.373 -4.551 3.625 1.00 95.12 271 ILE A N 1
ATOM 2065 C CA . ILE A 1 271 ? -5.708 -4.098 4.981 1.00 95.12 271 ILE A CA 1
ATOM 2066 C C . ILE A 1 271 ? -7.128 -3.529 5.051 1.00 95.12 271 ILE A C 1
ATOM 2068 O O . ILE A 1 271 ? -7.920 -3.993 5.871 1.00 95.12 271 ILE A O 1
ATOM 2072 N N . GLN A 1 272 ? -7.481 -2.587 4.171 1.00 91.62 272 GLN A N 1
ATOM 2073 C CA . GLN A 1 272 ? -8.811 -1.958 4.145 1.00 91.62 272 GLN A CA 1
ATOM 2074 C C . GLN A 1 272 ? -9.931 -2.940 3.804 1.00 91.62 272 GLN A C 1
ATOM 2076 O O . GLN A 1 272 ? -11.018 -2.872 4.375 1.00 91.62 272 GLN A O 1
ATOM 2081 N N . LYS A 1 273 ? -9.666 -3.879 2.892 1.00 92.62 273 LYS A N 1
ATOM 2082 C CA . LYS A 1 273 ? -10.662 -4.854 2.436 1.00 92.62 273 LYS A CA 1
ATOM 2083 C C . LYS A 1 273 ? -10.980 -5.915 3.490 1.00 92.62 273 LYS A C 1
ATOM 2085 O O . LYS A 1 273 ? -12.124 -6.346 3.596 1.00 92.62 273 LYS A O 1
ATOM 2090 N N . TYR A 1 274 ? -9.978 -6.342 4.256 1.00 94.56 274 TYR A N 1
ATOM 2091 C CA . TYR A 1 274 ? -10.091 -7.467 5.188 1.00 94.56 274 TYR A CA 1
ATOM 2092 C C . TYR A 1 274 ? -10.116 -7.041 6.668 1.00 94.56 274 TYR A C 1
ATOM 2094 O O . TYR A 1 274 ? -10.070 -7.912 7.537 1.00 94.56 274 TYR A O 1
ATOM 2102 N N . THR A 1 275 ? -10.243 -5.741 6.974 1.00 93.94 275 THR A N 1
ATOM 2103 C CA . THR A 1 275 ? -10.160 -5.171 8.339 1.00 93.94 275 THR A CA 1
ATOM 2104 C C . THR A 1 275 ? -11.056 -5.877 9.367 1.00 93.94 275 THR A C 1
ATOM 2106 O O . THR A 1 275 ? -10.589 -6.197 10.460 1.00 93.94 275 THR A O 1
ATOM 2109 N N . PHE A 1 276 ? -12.320 -6.138 9.009 1.00 94.00 276 PHE A N 1
ATOM 2110 C CA . PHE A 1 276 ? -13.319 -6.812 9.857 1.00 94.00 276 PHE A CA 1
ATOM 2111 C C . PHE A 1 276 ? -13.577 -8.273 9.454 1.00 94.00 276 PHE A C 1
ATOM 2113 O O . PHE A 1 276 ? -14.517 -8.906 9.931 1.00 94.00 276 PHE A O 1
ATOM 2120 N N . SER A 1 277 ? -12.761 -8.825 8.553 1.00 93.19 277 SER A N 1
ATOM 2121 C CA . SER A 1 277 ? -12.867 -10.232 8.163 1.00 93.19 277 SER A CA 1
ATOM 2122 C C . SER A 1 277 ? -12.291 -11.159 9.241 1.00 93.19 277 SER A C 1
ATOM 2124 O O . SER A 1 277 ? -11.761 -10.721 10.266 1.00 93.19 277 SER A O 1
ATOM 2126 N N . ARG A 1 278 ? -12.357 -12.476 9.016 1.00 95.31 278 ARG A N 1
ATOM 2127 C CA . ARG A 1 278 ? -11.685 -13.430 9.904 1.00 95.31 278 ARG A CA 1
ATOM 2128 C C . ARG A 1 278 ? -10.177 -13.212 9.824 1.00 95.31 278 ARG A C 1
ATOM 2130 O O . ARG A 1 278 ? -9.621 -13.089 8.737 1.00 95.31 278 ARG A O 1
ATOM 2137 N N . PHE A 1 279 ? -9.493 -13.292 10.965 1.00 95.00 279 PHE A N 1
ATOM 2138 C CA . PHE A 1 279 ? -8.035 -13.128 11.032 1.00 95.00 279 PHE A CA 1
ATOM 2139 C C . PHE A 1 279 ? -7.278 -14.010 10.026 1.00 95.00 279 PHE A C 1
ATOM 2141 O O . PHE A 1 279 ? -6.318 -13.561 9.410 1.00 95.00 279 PHE A O 1
ATOM 2148 N N . ARG A 1 280 ? -7.730 -15.254 9.810 1.00 95.44 280 ARG A N 1
ATOM 2149 C CA . ARG A 1 280 ? -7.142 -16.168 8.818 1.00 95.44 280 ARG A CA 1
ATOM 2150 C C . ARG A 1 280 ? -7.188 -15.606 7.394 1.00 95.44 280 ARG A C 1
ATOM 2152 O O . ARG A 1 280 ? -6.242 -15.831 6.642 1.00 95.44 280 ARG A O 1
ATOM 2159 N N . ASP A 1 281 ? -8.263 -14.920 7.024 1.00 96.00 281 ASP A N 1
ATOM 2160 C CA . ASP A 1 281 ? -8.446 -14.385 5.674 1.00 96.00 281 ASP A CA 1
ATOM 2161 C C . ASP A 1 281 ? -7.542 -13.167 5.467 1.00 96.00 281 ASP A C 1
ATOM 2163 O O . ASP A 1 281 ? -6.808 -13.115 4.480 1.00 96.00 281 ASP A O 1
ATOM 2167 N N . LEU A 1 282 ? -7.490 -12.264 6.455 1.00 95.25 282 LEU A N 1
ATOM 2168 C CA . LEU A 1 282 ? -6.551 -11.138 6.476 1.00 95.25 282 LEU A CA 1
ATOM 2169 C C . LEU A 1 282 ? -5.090 -11.612 6.440 1.00 95.25 282 LEU A C 1
ATOM 2171 O O . LEU A 1 282 ? -4.313 -11.158 5.601 1.00 95.25 282 LEU A O 1
ATOM 2175 N N . LEU A 1 283 ? -4.719 -12.562 7.305 1.00 95.00 283 LEU A N 1
ATOM 2176 C CA . LEU A 1 283 ? -3.375 -13.140 7.343 1.00 95.00 283 LEU A CA 1
ATOM 2177 C C . LEU A 1 283 ? -3.031 -13.820 6.015 1.00 95.00 283 LEU A C 1
ATOM 2179 O O . LEU A 1 283 ? -1.931 -13.649 5.500 1.00 95.00 283 LEU A O 1
ATOM 2183 N N . GLY A 1 284 ? -3.968 -14.581 5.448 1.00 95.56 284 GLY A N 1
ATOM 2184 C CA . GLY A 1 284 ? -3.789 -15.255 4.168 1.00 95.56 284 GLY A CA 1
ATOM 2185 C C . GLY A 1 284 ? -3.623 -14.282 3.000 1.00 95.56 284 GLY A C 1
ATOM 2186 O O . GLY A 1 284 ? -2.833 -14.555 2.097 1.00 95.56 284 GLY A O 1
ATOM 2187 N N . ALA A 1 285 ? -4.336 -13.154 3.015 1.00 95.00 285 ALA A N 1
ATOM 2188 C CA . ALA A 1 285 ? -4.198 -12.097 2.019 1.00 95.00 285 ALA A CA 1
ATOM 2189 C C . ALA A 1 285 ? -2.859 -11.354 2.167 1.00 95.00 285 ALA A C 1
ATOM 2191 O O . ALA A 1 285 ? -2.130 -11.223 1.185 1.00 95.00 285 ALA A O 1
ATOM 2192 N N . SER A 1 286 ? -2.486 -10.967 3.392 1.00 94.06 286 SER A N 1
ATOM 2193 C CA . SER A 1 286 ? -1.207 -10.304 3.678 1.00 94.06 286 SER A CA 1
ATOM 2194 C C . SER A 1 286 ? -0.014 -11.203 3.345 1.00 94.06 286 SER A C 1
ATOM 2196 O O . SER A 1 286 ? 0.896 -10.783 2.641 1.00 94.06 286 SER A O 1
ATOM 2198 N N . ALA A 1 287 ? -0.042 -12.484 3.730 1.00 93.44 287 ALA A N 1
ATOM 2199 C CA . ALA A 1 287 ? 1.036 -13.434 3.443 1.00 93.44 287 ALA A CA 1
ATOM 2200 C C . ALA A 1 287 ? 1.275 -13.661 1.937 1.00 93.44 287 ALA A C 1
ATOM 2202 O O . ALA A 1 287 ? 2.378 -14.034 1.537 1.00 93.44 287 ALA A O 1
ATOM 2203 N N . LYS A 1 288 ? 0.253 -13.438 1.101 1.00 92.25 288 LYS A N 1
ATOM 2204 C CA . LYS A 1 288 ? 0.341 -13.520 -0.365 1.00 92.25 288 LYS A CA 1
ATOM 2205 C C . LYS A 1 288 ? 0.753 -12.201 -1.017 1.00 92.25 288 LYS A C 1
ATOM 2207 O O . LYS A 1 288 ? 0.929 -12.172 -2.235 1.00 92.25 288 LYS A O 1
ATOM 2212 N N . SER A 1 289 ? 0.903 -11.120 -0.251 1.00 90.44 289 SER A N 1
ATOM 2213 C CA . SER A 1 289 ? 1.307 -9.837 -0.809 1.00 90.44 289 SER A CA 1
ATOM 2214 C C . SER A 1 289 ? 2.772 -9.876 -1.272 1.00 90.44 289 SER A C 1
ATOM 2216 O O . SER A 1 289 ? 3.601 -10.586 -0.685 1.00 90.44 289 SER A O 1
ATOM 2218 N N . PRO A 1 290 ? 3.140 -9.116 -2.322 1.00 88.06 290 PRO A N 1
ATOM 2219 C CA . PRO A 1 290 ? 4.498 -9.141 -2.866 1.00 88.06 290 PRO A CA 1
ATOM 2220 C C . PRO A 1 290 ? 5.584 -8.828 -1.828 1.00 88.06 290 PRO A C 1
ATOM 2222 O O . PRO A 1 290 ? 6.664 -9.416 -1.867 1.00 88.06 290 PRO A O 1
ATOM 2225 N N . ALA A 1 291 ? 5.305 -7.929 -0.878 1.00 88.69 291 ALA A N 1
ATOM 2226 C CA . ALA A 1 291 ? 6.244 -7.580 0.185 1.00 88.69 291 ALA A CA 1
ATOM 2227 C C . ALA A 1 291 ? 6.470 -8.744 1.161 1.00 88.69 291 ALA A C 1
ATOM 2229 O O . ALA A 1 291 ? 7.616 -9.056 1.494 1.00 88.69 291 ALA A O 1
ATOM 2230 N N . MET A 1 292 ? 5.397 -9.422 1.578 1.00 91.06 292 MET A N 1
ATOM 2231 C CA . MET A 1 292 ? 5.492 -10.523 2.538 1.00 91.06 292 MET A CA 1
ATOM 2232 C C . MET A 1 292 ? 6.177 -11.749 1.946 1.00 91.06 292 MET A C 1
ATOM 2234 O O . MET A 1 292 ? 6.968 -12.389 2.635 1.00 91.06 292 MET A O 1
ATOM 2238 N N . LEU A 1 293 ? 5.982 -12.029 0.655 1.00 90.50 293 LEU A N 1
ATOM 2239 C CA . LEU A 1 293 ? 6.706 -13.102 -0.034 1.00 90.50 293 LEU A CA 1
ATOM 2240 C C . LEU A 1 293 ? 8.225 -12.865 -0.039 1.00 90.50 293 LEU A C 1
ATOM 2242 O O . LEU A 1 293 ? 9.004 -13.803 0.147 1.00 90.50 293 LEU A O 1
ATOM 2246 N N . VAL A 1 294 ? 8.662 -11.609 -0.188 1.00 88.12 294 VAL A N 1
ATOM 2247 C CA . VAL A 1 294 ? 10.086 -11.248 -0.095 1.00 88.12 294 VAL A CA 1
ATOM 2248 C C . VAL A 1 294 ? 10.612 -11.489 1.320 1.00 88.12 294 VAL A C 1
ATOM 2250 O O . VAL A 1 294 ? 11.690 -12.062 1.483 1.00 88.12 294 VAL A O 1
ATOM 2253 N N . TYR A 1 295 ? 9.860 -11.097 2.349 1.00 90.81 295 TYR A N 1
ATOM 2254 C CA . TYR A 1 295 ? 10.251 -11.350 3.737 1.00 90.81 295 TYR A CA 1
ATOM 2255 C C . TYR A 1 295 ? 10.279 -12.840 4.070 1.00 90.81 295 TYR A C 1
ATOM 2257 O O . TYR A 1 295 ? 11.240 -13.290 4.687 1.00 90.81 295 TYR A O 1
ATOM 2265 N N . ALA A 1 296 ? 9.300 -13.617 3.606 1.00 92.62 296 ALA A N 1
ATOM 2266 C CA . ALA A 1 296 ? 9.256 -15.063 3.793 1.00 92.62 296 ALA A CA 1
ATOM 2267 C C . ALA A 1 296 ? 10.472 -15.761 3.161 1.00 92.62 296 ALA A C 1
ATOM 2269 O O . ALA A 1 296 ? 11.062 -16.654 3.776 1.00 92.62 296 ALA A O 1
ATOM 2270 N N . ALA A 1 297 ? 10.903 -15.321 1.973 1.00 92.12 297 ALA A N 1
ATOM 2271 C CA . ALA A 1 297 ? 12.109 -15.835 1.331 1.00 92.12 297 ALA A CA 1
ATOM 2272 C C . ALA A 1 297 ? 13.362 -15.573 2.185 1.00 92.12 297 ALA A C 1
ATOM 2274 O O . ALA A 1 297 ? 14.093 -16.511 2.506 1.00 92.12 297 ALA A O 1
ATOM 2275 N N . TYR A 1 298 ? 13.579 -14.331 2.632 1.00 91.88 298 TYR A N 1
ATOM 2276 C CA . TYR A 1 298 ? 14.722 -13.999 3.491 1.00 91.88 298 TYR A CA 1
ATOM 2277 C C . TYR A 1 298 ? 14.667 -14.699 4.852 1.00 91.88 298 TYR A C 1
ATOM 2279 O O . TYR A 1 298 ? 15.683 -15.219 5.312 1.00 91.88 298 TYR A O 1
ATOM 2287 N N . ALA A 1 299 ? 13.489 -14.772 5.473 1.00 93.75 299 ALA A N 1
ATOM 2288 C CA . ALA A 1 299 ? 13.285 -15.483 6.729 1.00 93.75 299 ALA A CA 1
ATOM 2289 C C . ALA A 1 299 ? 13.626 -16.971 6.590 1.00 93.75 299 ALA A C 1
ATOM 2291 O O . ALA A 1 299 ? 14.266 -17.533 7.473 1.00 93.75 299 ALA A O 1
ATOM 2292 N N . THR A 1 300 ? 13.276 -17.595 5.461 1.00 94.25 300 THR A N 1
ATOM 2293 C CA . THR A 1 300 ? 13.617 -18.997 5.179 1.00 94.25 300 THR A CA 1
ATOM 2294 C C . THR A 1 300 ? 15.126 -19.202 5.067 1.00 94.25 300 THR A C 1
ATOM 2296 O O . THR A 1 300 ? 15.646 -20.172 5.621 1.00 94.25 300 THR A O 1
ATOM 2299 N N . ILE A 1 301 ? 15.841 -18.295 4.389 1.00 93.44 301 ILE A N 1
ATOM 2300 C CA . ILE A 1 301 ? 17.307 -18.363 4.282 1.00 93.44 301 ILE A CA 1
ATOM 2301 C C . ILE A 1 301 ? 17.922 -18.260 5.684 1.00 93.44 301 ILE A C 1
ATOM 2303 O O . ILE A 1 301 ? 18.666 -19.150 6.088 1.00 93.44 301 ILE A O 1
ATOM 2307 N N . VAL A 1 302 ? 17.542 -17.240 6.461 1.00 94.38 302 VAL A N 1
ATOM 2308 C CA . VAL A 1 302 ? 18.040 -17.035 7.832 1.00 94.38 302 VAL A CA 1
ATOM 2309 C C . VAL A 1 302 ? 17.724 -18.234 8.727 1.00 94.38 302 VAL A C 1
ATOM 2311 O O . VAL A 1 302 ? 18.601 -18.726 9.432 1.00 94.38 302 VAL A O 1
ATOM 2314 N N . TYR A 1 303 ? 16.496 -18.748 8.676 1.00 95.56 303 TYR A N 1
ATOM 2315 C CA . TYR A 1 303 ? 16.067 -19.898 9.469 1.00 95.56 303 TYR A CA 1
ATOM 2316 C C . TYR A 1 303 ? 16.899 -21.150 9.173 1.00 95.56 303 TYR A C 1
ATOM 2318 O O . TYR A 1 303 ? 17.337 -21.843 10.095 1.00 95.56 303 TYR A O 1
ATOM 2326 N N . ARG A 1 304 ? 17.164 -21.430 7.891 1.00 94.81 304 ARG A N 1
ATOM 2327 C CA . ARG A 1 304 ? 18.007 -22.560 7.479 1.00 94.81 304 ARG A CA 1
ATOM 2328 C C . ARG A 1 304 ? 19.467 -22.370 7.894 1.00 94.81 304 ARG A C 1
ATOM 2330 O O . ARG A 1 304 ? 20.098 -23.350 8.281 1.00 94.81 304 ARG A O 1
ATOM 2337 N N . THR A 1 305 ? 19.979 -21.139 7.893 1.00 95.12 305 THR A N 1
ATOM 2338 C CA . THR A 1 305 ? 21.320 -20.827 8.414 1.00 95.12 305 THR A CA 1
ATOM 2339 C C . THR A 1 305 ? 21.411 -21.045 9.922 1.00 95.12 305 THR A C 1
ATOM 2341 O O . THR A 1 305 ? 22.336 -21.700 10.388 1.00 95.12 305 THR A O 1
ATOM 2344 N N . VAL A 1 306 ? 20.426 -20.579 10.697 1.00 96.00 306 VAL A N 1
ATOM 2345 C CA . VAL A 1 306 ? 20.398 -20.769 12.161 1.00 96.00 306 VAL A CA 1
ATOM 2346 C C . VAL A 1 306 ? 20.300 -22.250 12.539 1.00 96.00 306 VAL A C 1
ATOM 2348 O O . VAL A 1 306 ? 20.904 -22.674 13.519 1.00 96.00 306 VAL A O 1
ATOM 2351 N N . ARG A 1 307 ? 19.588 -23.062 11.747 1.00 95.94 307 ARG A N 1
ATOM 2352 C CA . ARG A 1 307 ? 19.539 -24.525 11.921 1.00 95.94 307 ARG A CA 1
ATOM 2353 C C . ARG A 1 307 ? 20.801 -25.265 11.454 1.00 95.94 307 ARG A C 1
ATOM 2355 O O . ARG A 1 307 ? 20.844 -26.484 11.577 1.00 95.94 307 ARG A O 1
ATOM 2362 N N . GLY A 1 308 ? 21.798 -24.565 10.912 1.00 93.25 308 GLY A N 1
ATOM 2363 C CA . GLY A 1 308 ? 23.040 -25.160 10.411 1.00 93.25 308 GLY A CA 1
ATOM 2364 C C . GLY A 1 308 ? 22.907 -25.884 9.067 1.00 93.25 308 GLY A C 1
ATOM 2365 O O . GLY A 1 308 ? 23.850 -26.536 8.637 1.00 93.25 308 GLY A O 1
ATOM 2366 N N . ALA A 1 309 ? 21.760 -25.770 8.387 1.00 94.06 309 ALA A N 1
ATOM 2367 C CA . ALA A 1 309 ? 21.551 -26.356 7.059 1.00 94.06 309 ALA A CA 1
ATOM 2368 C C . ALA A 1 309 ? 22.184 -25.520 5.932 1.00 94.06 309 ALA A C 1
ATOM 2370 O O . ALA A 1 309 ? 22.370 -26.016 4.826 1.00 94.06 309 ALA A O 1
ATOM 2371 N N . LEU A 1 310 ? 22.479 -24.246 6.203 1.00 93.62 310 LEU A N 1
ATOM 2372 C CA . LEU A 1 310 ? 23.199 -23.335 5.316 1.00 93.62 310 LEU A CA 1
ATOM 2373 C C . LEU A 1 310 ? 24.370 -22.725 6.080 1.00 93.62 310 LEU A C 1
ATOM 2375 O O . LEU A 1 310 ? 24.230 -22.377 7.255 1.00 93.62 310 LEU A O 1
ATOM 2379 N N . THR A 1 311 ? 25.503 -22.540 5.410 1.00 95.06 311 THR A N 1
ATOM 2380 C CA . THR A 1 311 ? 26.642 -21.830 5.996 1.00 95.06 311 THR A CA 1
ATOM 2381 C C . THR A 1 311 ? 26.387 -20.319 6.043 1.00 95.06 311 THR A C 1
ATOM 2383 O O . THR A 1 311 ? 25.481 -19.784 5.395 1.00 95.06 311 THR A O 1
ATOM 2386 N N . LEU A 1 312 ? 27.219 -19.587 6.791 1.00 92.75 312 LEU A N 1
ATOM 2387 C CA . LEU A 1 312 ? 27.197 -18.120 6.772 1.00 92.75 312 LEU A CA 1
ATOM 2388 C C . LEU A 1 312 ? 27.580 -17.556 5.385 1.00 92.75 312 LEU A C 1
ATOM 2390 O O . LEU A 1 312 ? 27.085 -16.503 4.973 1.00 92.75 312 LEU A O 1
ATOM 2394 N N . GLY A 1 313 ? 28.421 -18.287 4.643 1.00 94.12 313 GLY A N 1
ATOM 2395 C CA . GLY A 1 313 ? 28.733 -17.990 3.245 1.00 94.12 313 GLY A CA 1
ATOM 2396 C C . GLY A 1 313 ? 27.500 -18.130 2.352 1.00 94.12 313 GLY A C 1
ATOM 2397 O O . GLY A 1 313 ? 27.178 -17.203 1.606 1.00 94.12 313 GLY A O 1
ATOM 2398 N N . ASP A 1 314 ? 26.752 -19.226 2.503 1.00 93.94 314 ASP A N 1
ATOM 2399 C CA . ASP A 1 314 ? 25.518 -19.473 1.748 1.00 93.94 314 ASP A CA 1
ATOM 2400 C C . ASP A 1 314 ? 24.446 -18.425 2.042 1.00 93.94 314 ASP A C 1
ATOM 2402 O O . ASP A 1 314 ? 23.767 -17.982 1.122 1.00 93.94 314 ASP A O 1
ATOM 2406 N N . LEU A 1 315 ? 24.315 -17.967 3.293 1.00 93.00 315 LEU A N 1
ATOM 2407 C CA . LEU A 1 315 ? 23.412 -16.864 3.646 1.00 93.00 315 LEU A CA 1
ATOM 2408 C C . LEU A 1 315 ? 23.706 -15.620 2.801 1.00 93.00 315 LEU A C 1
ATOM 2410 O O . LEU A 1 315 ? 22.791 -15.027 2.223 1.00 93.00 315 LEU A O 1
ATOM 2414 N N . THR A 1 316 ? 24.978 -15.228 2.731 1.00 93.38 316 THR A N 1
ATOM 2415 C CA . THR A 1 316 ? 25.417 -14.035 1.995 1.00 93.38 316 THR A CA 1
ATOM 2416 C C . THR A 1 316 ? 25.207 -14.219 0.494 1.00 93.38 316 THR A C 1
ATOM 2418 O O . THR A 1 316 ? 24.648 -13.342 -0.174 1.00 93.38 316 THR A O 1
ATOM 2421 N N . LEU A 1 317 ? 25.594 -15.384 -0.030 1.00 95.50 317 LEU A N 1
ATOM 2422 C CA . LEU A 1 317 ? 25.443 -15.734 -1.437 1.00 95.50 317 LEU A CA 1
ATOM 2423 C C . LEU A 1 317 ? 23.967 -15.766 -1.856 1.00 95.50 317 LEU A C 1
ATOM 2425 O O . LEU A 1 317 ? 23.590 -15.091 -2.815 1.00 95.50 317 LEU A O 1
ATOM 2429 N N . LEU A 1 318 ? 23.116 -16.503 -1.138 1.00 94.31 318 LEU A N 1
ATOM 2430 C CA . LEU A 1 318 ? 21.689 -16.646 -1.438 1.00 94.31 318 LEU A CA 1
ATOM 2431 C C . LEU A 1 318 ? 20.942 -15.324 -1.276 1.00 94.31 318 LEU A C 1
ATOM 2433 O O . LEU A 1 318 ? 20.136 -14.970 -2.131 1.00 94.31 318 LEU A O 1
ATOM 2437 N N . SER A 1 319 ? 21.251 -14.540 -0.240 1.00 90.44 319 SER A N 1
ATOM 2438 C CA . SER A 1 319 ? 20.620 -13.229 -0.047 1.00 90.44 319 SER A CA 1
ATOM 2439 C C . SER A 1 319 ? 20.953 -12.263 -1.188 1.00 90.44 319 SER A C 1
ATOM 2441 O O . SER A 1 319 ? 20.066 -11.570 -1.695 1.00 90.44 319 SER A O 1
ATOM 2443 N N . GLY A 1 320 ? 22.220 -12.233 -1.618 1.00 90.44 320 GLY A N 1
ATOM 2444 C CA . GLY A 1 320 ? 22.679 -11.380 -2.714 1.00 90.44 320 GLY A CA 1
ATOM 2445 C C . GLY A 1 320 ? 22.164 -11.830 -4.084 1.00 90.44 320 GLY A C 1
ATOM 2446 O O . GLY A 1 320 ? 21.713 -11.004 -4.881 1.00 90.44 320 GLY A O 1
ATOM 2447 N N . THR A 1 321 ? 22.193 -13.134 -4.362 1.00 93.12 321 THR A N 1
ATOM 2448 C CA . THR A 1 321 ? 21.695 -13.700 -5.627 1.00 93.12 321 THR A CA 1
ATOM 2449 C C . THR A 1 321 ? 20.181 -13.573 -5.748 1.00 93.12 321 THR A C 1
ATOM 2451 O O . THR A 1 321 ? 19.707 -13.175 -6.812 1.00 93.12 321 THR A O 1
ATOM 2454 N N . PHE A 1 322 ? 19.421 -13.804 -4.674 1.00 91.56 322 PHE A N 1
ATOM 2455 C CA . PHE A 1 322 ? 17.972 -13.601 -4.656 1.00 91.56 322 PHE A CA 1
ATOM 2456 C C . PHE A 1 322 ? 17.603 -12.143 -4.947 1.00 91.56 322 PHE A C 1
ATOM 2458 O O . PHE A 1 322 ? 16.771 -11.881 -5.817 1.00 91.56 322 PHE A O 1
ATOM 2465 N N . ALA A 1 323 ? 18.273 -11.186 -4.290 1.00 86.88 323 ALA A N 1
ATOM 2466 C CA . ALA A 1 323 ? 18.043 -9.760 -4.521 1.00 86.88 323 ALA A CA 1
ATOM 2467 C C . ALA A 1 323 ? 18.252 -9.376 -5.996 1.00 86.88 323 ALA A C 1
ATOM 2469 O O . ALA A 1 323 ? 17.376 -8.762 -6.606 1.00 86.88 323 ALA A O 1
ATOM 2470 N N . ARG A 1 324 ? 19.386 -9.789 -6.583 1.00 87.31 324 ARG A N 1
ATOM 2471 C CA . ARG A 1 324 ? 19.713 -9.518 -7.993 1.00 87.31 324 ARG A CA 1
ATOM 2472 C C . ARG A 1 324 ? 18.745 -10.207 -8.951 1.00 87.31 324 ARG A C 1
ATOM 2474 O O . ARG A 1 324 ? 18.308 -9.583 -9.911 1.00 87.31 324 ARG A O 1
ATOM 2481 N N . SER A 1 325 ? 18.395 -11.465 -8.687 1.00 90.12 325 SER A N 1
ATOM 2482 C CA . SER A 1 325 ? 17.487 -12.245 -9.539 1.00 90.12 325 SER A CA 1
ATOM 2483 C C . SER A 1 325 ? 16.096 -11.622 -9.572 1.00 90.12 325 SER A C 1
ATOM 2485 O O . SER A 1 325 ? 15.547 -11.416 -10.650 1.00 90.12 325 SER A O 1
ATOM 2487 N N . ARG A 1 326 ? 15.561 -11.232 -8.406 1.00 86.38 326 ARG A N 1
ATOM 2488 C CA . ARG A 1 326 ? 14.282 -10.518 -8.303 1.00 86.38 326 ARG A CA 1
ATOM 2489 C C . ARG A 1 326 ? 14.294 -9.231 -9.131 1.00 86.38 326 ARG A C 1
ATOM 2491 O O . ARG A 1 326 ? 13.364 -8.991 -9.895 1.00 86.38 326 ARG A O 1
ATOM 2498 N N . ASP A 1 327 ? 15.346 -8.422 -9.003 1.00 82.12 327 ASP A N 1
ATOM 2499 C CA . ASP A 1 327 ? 15.467 -7.169 -9.754 1.00 82.12 327 ASP A CA 1
ATOM 2500 C C . ASP A 1 327 ? 15.593 -7.394 -11.266 1.00 82.12 327 ASP A C 1
ATOM 2502 O O . ASP A 1 327 ? 15.026 -6.627 -12.043 1.00 82.12 327 ASP A O 1
ATOM 2506 N N . LEU A 1 328 ? 16.321 -8.427 -11.700 1.00 86.31 328 LEU A N 1
ATOM 2507 C CA . LEU A 1 328 ? 16.455 -8.774 -13.116 1.00 86.31 328 LEU A CA 1
ATOM 2508 C C . LEU A 1 328 ? 15.128 -9.246 -13.710 1.00 86.31 328 LEU A C 1
ATOM 2510 O O . LEU A 1 328 ? 14.730 -8.740 -14.755 1.00 86.31 328 LEU A O 1
ATOM 2514 N N . ILE A 1 329 ? 14.424 -10.155 -13.032 1.00 87.06 329 ILE A N 1
ATOM 2515 C CA . ILE A 1 329 ? 13.116 -10.658 -13.476 1.00 87.06 329 ILE A CA 1
ATOM 2516 C C . ILE A 1 329 ? 12.132 -9.498 -13.624 1.00 87.06 329 ILE A C 1
ATOM 2518 O O . ILE A 1 329 ? 11.486 -9.358 -14.661 1.00 87.06 329 ILE A O 1
ATOM 2522 N N . GLN A 1 330 ? 12.066 -8.623 -12.618 1.00 80.19 330 GLN A N 1
ATOM 2523 C CA . GLN A 1 330 ? 11.197 -7.453 -12.657 1.00 80.19 330 GLN A CA 1
ATOM 2524 C C . GLN A 1 330 ? 11.552 -6.515 -13.818 1.00 80.19 330 GLN A C 1
ATOM 2526 O O . GLN A 1 330 ? 10.658 -6.024 -14.503 1.00 80.19 330 GLN A O 1
ATOM 2531 N N . ARG A 1 331 ? 12.845 -6.278 -14.073 1.00 79.75 331 ARG A N 1
ATOM 2532 C CA . ARG A 1 331 ? 13.289 -5.461 -15.212 1.00 79.75 331 ARG A CA 1
ATOM 2533 C C . ARG A 1 331 ? 12.883 -6.077 -16.540 1.00 79.75 331 ARG A C 1
ATOM 2535 O O . ARG A 1 331 ? 12.325 -5.363 -17.355 1.00 79.75 331 ARG A O 1
ATOM 2542 N N . VAL A 1 332 ? 13.131 -7.370 -16.743 1.00 87.69 332 VAL A N 1
ATOM 2543 C CA . VAL A 1 332 ? 12.782 -8.058 -17.993 1.00 87.69 332 VAL A CA 1
ATOM 2544 C C . VAL A 1 332 ? 11.281 -7.957 -18.253 1.00 87.69 332 VAL A C 1
ATOM 2546 O O . VAL A 1 332 ? 10.897 -7.523 -19.331 1.00 87.69 332 VAL A O 1
ATOM 2549 N N . LEU A 1 333 ? 10.443 -8.251 -17.253 1.00 84.19 333 LEU A N 1
ATOM 2550 C CA . LEU A 1 333 ? 8.984 -8.154 -17.380 1.00 84.19 333 LEU A CA 1
ATOM 2551 C C . LEU A 1 333 ? 8.526 -6.745 -17.779 1.00 84.19 333 LEU A C 1
ATOM 2553 O O . LEU A 1 333 ? 7.736 -6.593 -18.708 1.00 84.19 333 LEU A O 1
ATOM 2557 N N . LEU A 1 334 ? 9.049 -5.714 -17.108 1.00 78.12 334 LEU A N 1
ATOM 2558 C CA . LEU A 1 334 ? 8.688 -4.327 -17.407 1.00 78.12 334 LEU A CA 1
ATOM 2559 C C . LEU A 1 334 ? 9.231 -3.861 -18.763 1.00 78.12 334 LEU A C 1
ATOM 2561 O O . LEU A 1 334 ? 8.550 -3.124 -19.464 1.00 78.12 334 LEU A O 1
ATOM 2565 N N . THR A 1 335 ? 10.431 -4.289 -19.157 1.00 82.81 335 THR A N 1
ATOM 2566 C CA . THR A 1 335 ? 11.000 -3.961 -20.471 1.00 82.81 335 THR A CA 1
ATOM 2567 C C . THR A 1 335 ? 10.234 -4.644 -21.598 1.00 82.81 335 THR A C 1
ATOM 2569 O O . THR A 1 335 ? 10.029 -4.033 -22.636 1.00 82.81 335 THR A O 1
ATOM 2572 N N . THR A 1 336 ? 9.769 -5.880 -21.414 1.00 83.69 336 THR A N 1
ATOM 2573 C CA . THR A 1 336 ? 8.915 -6.540 -22.409 1.00 83.69 336 THR A CA 1
ATOM 2574 C C . THR A 1 336 ? 7.577 -5.818 -22.571 1.00 83.69 336 THR A C 1
ATOM 2576 O O . THR A 1 336 ? 7.130 -5.648 -23.701 1.00 83.69 336 THR A O 1
ATOM 2579 N N . ALA A 1 337 ? 6.966 -5.357 -21.475 1.00 81.25 337 ALA A N 1
ATOM 2580 C CA . ALA A 1 337 ? 5.745 -4.552 -21.540 1.00 81.25 337 ALA A CA 1
ATOM 2581 C C . ALA A 1 337 ? 5.970 -3.223 -22.288 1.00 81.25 337 ALA A C 1
ATOM 2583 O O . ALA A 1 337 ? 5.193 -2.879 -23.171 1.00 81.25 337 ALA A O 1
ATOM 2584 N N . ASP A 1 338 ? 7.074 -2.531 -22.000 1.00 79.69 338 ASP A N 1
ATOM 2585 C CA . ASP A 1 338 ? 7.461 -1.281 -22.674 1.00 79.69 338 ASP A CA 1
ATOM 2586 C C . ASP A 1 338 ? 7.737 -1.486 -24.177 1.00 79.69 338 ASP A C 1
ATOM 2588 O O . ASP A 1 338 ? 7.295 -0.704 -25.012 1.00 79.69 338 ASP A O 1
ATOM 2592 N N . LEU A 1 339 ? 8.400 -2.586 -24.553 1.00 85.44 339 LEU A N 1
ATOM 2593 C CA . LEU A 1 339 ? 8.625 -2.941 -25.960 1.00 85.44 339 LEU A CA 1
ATOM 2594 C C . LEU A 1 339 ? 7.317 -3.219 -26.710 1.00 85.44 339 LEU A C 1
ATOM 2596 O O . LEU A 1 339 ? 7.210 -2.894 -27.890 1.00 85.44 339 LEU A O 1
ATOM 2600 N N . TYR A 1 340 ? 6.331 -3.820 -26.041 1.00 83.25 340 TYR A N 1
ATOM 2601 C CA . TYR A 1 340 ? 5.010 -4.043 -26.623 1.00 83.25 340 TYR A CA 1
ATOM 2602 C C . TYR A 1 340 ? 4.274 -2.718 -26.878 1.00 83.25 340 TYR A C 1
ATOM 2604 O O . TYR A 1 340 ? 3.747 -2.517 -27.970 1.00 83.25 340 TYR A O 1
ATOM 2612 N N . GLU A 1 341 ? 4.298 -1.790 -25.917 1.00 80.88 341 GLU A N 1
ATOM 2613 C CA . GLU A 1 341 ? 3.736 -0.441 -26.088 1.00 80.88 341 GLU A CA 1
ATOM 2614 C C . GLU A 1 341 ? 4.441 0.330 -27.224 1.00 80.88 341 GLU A C 1
ATOM 2616 O O . GLU A 1 341 ? 3.786 0.955 -28.056 1.00 80.88 341 GLU A O 1
ATOM 2621 N N . GLN A 1 342 ? 5.769 0.226 -27.332 1.00 83.38 342 GLN A N 1
ATOM 2622 C CA . GLN A 1 342 ? 6.533 0.838 -28.429 1.00 83.38 342 GLN A CA 1
ATOM 2623 C C . GLN A 1 342 ? 6.201 0.231 -29.798 1.00 83.38 342 GLN A C 1
ATOM 2625 O O . GLN A 1 342 ? 6.191 0.945 -30.800 1.00 83.38 342 GLN A O 1
ATOM 2630 N N . ALA A 1 343 ? 5.920 -1.073 -29.855 1.00 84.31 343 ALA A N 1
ATOM 2631 C CA . ALA A 1 343 ? 5.503 -1.731 -31.088 1.00 84.31 343 ALA A CA 1
ATOM 2632 C C . ALA A 1 343 ? 4.109 -1.267 -31.544 1.00 84.31 343 ALA A C 1
ATOM 2634 O O . ALA A 1 343 ? 3.913 -1.069 -32.740 1.00 84.31 343 ALA A O 1
ATOM 2635 N N . LEU A 1 344 ? 3.174 -1.034 -30.613 1.00 82.81 344 LEU A N 1
ATOM 2636 C CA . LEU A 1 344 ? 1.868 -0.428 -30.915 1.00 82.81 344 LEU A CA 1
ATOM 2637 C C . LEU A 1 344 ? 2.016 0.990 -31.482 1.00 82.81 344 LEU A C 1
ATOM 2639 O O . LEU A 1 344 ? 1.368 1.326 -32.465 1.00 82.81 344 LEU A O 1
ATOM 2643 N N . TYR A 1 345 ? 2.929 1.795 -30.934 1.00 81.25 345 TYR A N 1
ATOM 2644 C CA . TYR A 1 345 ? 3.186 3.146 -31.446 1.00 81.25 345 TYR A CA 1
ATOM 2645 C C . TYR A 1 345 ? 3.696 3.155 -32.896 1.00 81.25 345 TYR A C 1
ATOM 2647 O O . TYR A 1 345 ? 3.462 4.099 -33.651 1.00 81.25 345 TYR A O 1
ATOM 2655 N N . LEU A 1 346 ? 4.413 2.105 -33.303 1.00 86.81 346 LEU A N 1
ATOM 2656 C CA . LEU A 1 346 ? 4.868 1.970 -34.682 1.00 86.81 346 LEU A CA 1
ATOM 2657 C C . LEU A 1 346 ? 3.688 1.770 -35.649 1.00 86.81 346 LEU A C 1
ATOM 2659 O O . LEU A 1 346 ? 3.751 2.255 -36.776 1.00 86.81 346 LEU A O 1
ATOM 2663 N N . ASP A 1 347 ? 2.615 1.112 -35.206 1.00 83.25 347 ASP A N 1
ATOM 2664 C CA . ASP A 1 347 ? 1.381 0.961 -35.985 1.00 83.25 347 ASP A CA 1
ATOM 2665 C C . ASP A 1 347 ? 0.687 2.317 -36.177 1.00 83.25 347 ASP A C 1
ATOM 2667 O O . ASP A 1 347 ? 0.398 2.710 -37.308 1.00 83.25 347 ASP A O 1
ATOM 2671 N N . ASP A 1 348 ? 0.559 3.104 -35.104 1.00 85.81 348 ASP A N 1
ATOM 2672 C CA . ASP A 1 348 ? 0.029 4.474 -35.165 1.00 85.81 348 ASP A CA 1
ATOM 2673 C C . ASP A 1 348 ? 0.845 5.366 -36.118 1.00 85.81 348 ASP A C 1
ATOM 2675 O O . ASP A 1 348 ? 0.287 6.190 -36.848 1.00 85.81 348 ASP A O 1
ATOM 2679 N N . LEU A 1 349 ? 2.171 5.189 -36.162 1.00 89.12 349 LEU A N 1
ATOM 2680 C CA . LEU A 1 349 ? 3.038 5.901 -37.102 1.00 89.12 349 LEU A CA 1
ATOM 2681 C C . LEU A 1 349 ? 2.735 5.520 -38.559 1.00 89.12 349 LEU A C 1
ATOM 2683 O O . LEU A 1 349 ? 2.709 6.395 -39.429 1.00 89.12 349 LEU A O 1
ATOM 2687 N N . TYR A 1 350 ? 2.491 4.239 -38.842 1.00 87.94 350 TYR A N 1
ATOM 2688 C CA . TYR A 1 350 ? 2.091 3.802 -40.180 1.00 87.94 350 TYR A CA 1
ATOM 2689 C C . TYR A 1 350 ? 0.699 4.313 -40.553 1.00 87.94 350 TYR A C 1
ATOM 2691 O O . TYR A 1 350 ? 0.512 4.755 -41.686 1.00 87.94 350 TYR A O 1
ATOM 2699 N N . VAL A 1 351 ? -0.245 4.337 -39.609 1.00 86.69 351 VAL A N 1
ATOM 2700 C CA . VAL A 1 351 ? -1.567 4.952 -39.799 1.00 86.69 351 VAL A CA 1
ATOM 2701 C C . VAL A 1 351 ? -1.432 6.442 -40.115 1.00 86.69 351 VAL A C 1
ATOM 2703 O O . VAL A 1 351 ? -2.065 6.932 -41.050 1.00 86.69 351 VAL A O 1
ATOM 2706 N N . PHE A 1 352 ? -0.566 7.162 -39.398 1.00 88.06 352 PHE A N 1
ATOM 2707 C CA . PHE A 1 352 ? -0.282 8.569 -39.669 1.00 88.06 352 PHE A CA 1
ATOM 2708 C C . PHE A 1 352 ? 0.314 8.780 -41.067 1.00 88.06 352 PHE A C 1
ATOM 2710 O O . PHE A 1 352 ? -0.148 9.651 -41.798 1.00 88.06 352 PHE A O 1
ATOM 2717 N N . PHE A 1 353 ? 1.295 7.970 -41.481 1.00 88.94 353 PHE A N 1
ATOM 2718 C CA . PHE A 1 353 ? 1.860 8.069 -42.832 1.00 88.94 353 PHE A CA 1
ATOM 2719 C C . PHE A 1 353 ? 0.880 7.660 -43.937 1.00 88.94 353 PHE A C 1
ATOM 2721 O O . PHE A 1 353 ? 0.984 8.162 -45.055 1.00 88.94 353 PHE A O 1
ATOM 2728 N N . ALA A 1 354 ? -0.072 6.776 -43.639 1.00 88.88 354 ALA A N 1
ATOM 2729 C CA . ALA A 1 354 ? -1.141 6.405 -44.558 1.00 88.88 354 ALA A CA 1
ATOM 2730 C C . ALA A 1 354 ? -2.252 7.468 -44.650 1.00 88.88 354 ALA A C 1
ATOM 2732 O O . ALA A 1 354 ? -3.069 7.418 -45.573 1.00 88.88 354 ALA A O 1
ATOM 2733 N N . MET A 1 355 ? -2.295 8.432 -43.722 1.00 87.56 355 MET A N 1
ATOM 2734 C CA . MET A 1 355 ? -3.296 9.492 -43.710 1.00 87.56 355 MET A CA 1
ATOM 2735 C C . MET A 1 355 ? -3.097 10.420 -44.912 1.00 87.56 355 MET A C 1
ATOM 2737 O O . MET A 1 355 ? -2.097 11.127 -45.032 1.00 87.56 355 MET A O 1
ATOM 2741 N N . GLN A 1 356 ? -4.071 10.429 -45.820 1.00 82.31 356 GLN A N 1
ATOM 2742 C CA . GLN A 1 356 ? -4.057 11.329 -46.968 1.00 82.31 356 GLN A CA 1
ATOM 2743 C C . GLN A 1 356 ? -4.696 12.675 -46.596 1.00 82.31 356 GLN A C 1
ATOM 2745 O O . GLN A 1 356 ? -5.726 12.694 -45.917 1.00 82.31 356 GLN A O 1
ATOM 2750 N N . PRO A 1 357 ? -4.127 13.813 -47.035 1.00 81.50 357 PRO A N 1
ATOM 2751 C CA . PRO A 1 357 ? -4.724 15.118 -46.791 1.00 81.50 357 PRO A CA 1
ATOM 2752 C C . PRO A 1 357 ? -6.061 15.239 -47.529 1.00 81.50 357 PRO A C 1
ATOM 2754 O O . PRO A 1 357 ? -6.125 15.077 -48.746 1.00 81.50 357 PRO A O 1
ATOM 2757 N N . THR A 1 358 ? -7.121 15.598 -46.804 1.00 79.62 358 THR A N 1
ATOM 2758 C CA . THR A 1 358 ? -8.464 15.802 -47.374 1.00 79.62 358 THR A CA 1
ATOM 2759 C C . THR A 1 358 ? -8.501 16.948 -48.392 1.00 79.62 358 THR A C 1
ATOM 2761 O O . THR A 1 358 ? -9.314 16.945 -49.310 1.00 79.62 358 THR A O 1
ATOM 2764 N N . ILE A 1 359 ? -7.600 17.928 -48.256 1.00 79.88 359 ILE A N 1
ATOM 2765 C CA . ILE A 1 359 ? -7.428 19.034 -49.204 1.00 79.88 359 ILE A CA 1
ATOM 2766 C C . ILE A 1 359 ? -6.191 18.738 -50.057 1.00 79.88 359 ILE A C 1
ATOM 2768 O O . ILE A 1 359 ? -5.061 19.050 -49.677 1.00 79.88 359 ILE A O 1
ATOM 2772 N N . ALA A 1 360 ? -6.403 18.113 -51.214 1.00 78.19 360 ALA A N 1
ATOM 2773 C CA . ALA A 1 360 ? -5.345 17.867 -52.186 1.00 78.19 360 ALA A CA 1
ATOM 2774 C C . ALA A 1 360 ? -5.068 19.120 -53.033 1.00 78.19 360 ALA A C 1
ATOM 2776 O O . ALA A 1 360 ? -5.971 19.900 -53.344 1.00 78.19 360 ALA A O 1
ATOM 2777 N N . ARG A 1 361 ? -3.810 19.309 -53.450 1.00 76.88 361 ARG A N 1
ATOM 2778 C CA . ARG A 1 361 ? -3.473 20.353 -54.427 1.00 76.88 361 ARG A CA 1
ATOM 2779 C C . ARG A 1 361 ? -4.081 19.977 -55.788 1.00 76.88 361 ARG A C 1
ATOM 2781 O O . ARG A 1 361 ? -3.881 18.844 -56.226 1.00 76.88 361 ARG A O 1
ATOM 2788 N N . PRO A 1 362 ? -4.795 20.888 -56.470 1.00 79.94 362 PRO A N 1
ATOM 2789 C CA . PRO A 1 362 ? -5.331 20.613 -57.800 1.00 79.94 362 PRO A CA 1
ATOM 2790 C C . PRO A 1 362 ? -4.190 20.351 -58.794 1.00 79.94 362 PRO A C 1
ATOM 2792 O O . PRO A 1 362 ? -3.153 21.010 -58.727 1.00 79.94 362 PRO A O 1
ATOM 2795 N N . ALA A 1 363 ? -4.388 19.413 -59.729 1.00 83.06 363 ALA A N 1
ATOM 2796 C CA . ALA A 1 363 ? -3.358 18.966 -60.679 1.00 83.06 363 ALA A CA 1
ATOM 2797 C C . ALA A 1 363 ? -2.760 20.099 -61.539 1.00 83.06 363 ALA A C 1
ATOM 2799 O O . ALA A 1 363 ? -1.600 20.026 -61.924 1.00 83.06 363 ALA A O 1
ATOM 2800 N N . ASN A 1 364 ? -3.534 21.159 -61.792 1.00 86.56 364 ASN A N 1
ATOM 2801 C CA . ASN A 1 364 ? -3.073 22.393 -62.426 1.00 86.56 364 ASN A CA 1
ATOM 2802 C C . ASN A 1 364 ? -3.376 23.587 -61.507 1.00 86.56 364 ASN A C 1
ATOM 2804 O O . ASN A 1 364 ? -4.492 24.118 -61.542 1.00 86.56 364 ASN A O 1
ATOM 2808 N N . PRO A 1 365 ? -2.424 24.011 -60.656 1.00 84.62 365 PRO A N 1
ATOM 2809 C CA . PRO A 1 365 ? -2.617 25.168 -59.796 1.00 84.62 365 PRO A CA 1
ATOM 2810 C C . PRO A 1 365 ? -2.668 26.444 -60.639 1.00 84.62 365 PRO A C 1
ATOM 2812 O O . PRO A 1 365 ? -1.800 26.697 -61.475 1.00 84.62 365 PRO A O 1
ATOM 2815 N N . ARG A 1 366 ? -3.692 27.269 -60.410 1.00 84.12 366 ARG A N 1
ATOM 2816 C CA . ARG A 1 366 ? -3.760 28.597 -61.025 1.00 84.12 366 ARG A CA 1
ATOM 2817 C C . ARG A 1 366 ? -2.745 29.512 -60.332 1.00 84.12 366 ARG A C 1
ATOM 2819 O O . ARG A 1 366 ? -2.719 29.533 -59.099 1.00 84.12 366 ARG A O 1
ATOM 2826 N N . PRO A 1 367 ? -1.917 30.256 -61.082 1.00 84.31 367 PRO A N 1
ATOM 2827 C CA . PRO A 1 367 ? -1.005 31.218 -60.486 1.00 84.31 367 PRO A CA 1
ATOM 2828 C C . PRO A 1 367 ? -1.797 32.333 -59.800 1.00 84.31 367 PRO A C 1
ATOM 2830 O O . PRO A 1 367 ? -2.891 32.699 -60.236 1.00 84.31 367 PRO A O 1
ATOM 2833 N N . VAL A 1 368 ? -1.228 32.878 -58.727 1.00 83.62 368 VAL A N 1
ATOM 2834 C CA . VAL A 1 368 ? -1.799 34.047 -58.056 1.00 83.62 368 VAL A CA 1
ATOM 2835 C C . VAL A 1 368 ? -1.752 35.231 -59.033 1.00 83.62 368 VAL A C 1
ATOM 2837 O O . VAL A 1 368 ? -0.680 35.504 -59.580 1.00 83.62 368 VAL A O 1
ATOM 2840 N N . PRO A 1 369 ? -2.874 35.927 -59.285 1.00 85.25 369 PRO A N 1
ATOM 2841 C CA . PRO A 1 369 ? -2.890 37.085 -60.173 1.00 85.25 369 PRO A CA 1
ATOM 2842 C C . PRO A 1 369 ? -1.926 38.179 -59.695 1.00 85.25 369 PRO A C 1
ATOM 2844 O O . PRO A 1 369 ? -1.919 38.524 -58.515 1.00 85.25 369 PRO A O 1
ATOM 2847 N N . ASN A 1 370 ? -1.143 38.755 -60.611 1.00 83.56 370 ASN A N 1
ATOM 2848 C CA . ASN A 1 370 ? -0.272 39.898 -60.333 1.00 83.56 370 ASN A CA 1
ATOM 2849 C C . ASN A 1 370 ? -0.369 40.935 -61.476 1.00 83.56 370 ASN A C 1
ATOM 2851 O O . ASN A 1 370 ? -0.026 40.585 -62.608 1.00 83.56 370 ASN A O 1
ATOM 2855 N N . PRO A 1 371 ? -0.819 42.186 -61.227 1.00 85.75 371 PRO A N 1
ATOM 2856 C CA . PRO A 1 371 ? -1.267 42.734 -59.941 1.00 85.75 371 PRO A CA 1
ATOM 2857 C C . PRO A 1 371 ? -2.673 42.249 -59.550 1.00 85.75 371 PRO A C 1
ATOM 2859 O O . PRO A 1 371 ? -3.524 42.011 -60.408 1.00 85.75 371 PRO A O 1
ATOM 2862 N N . ILE A 1 372 ? -2.933 42.133 -58.246 1.00 86.62 372 ILE A N 1
ATOM 2863 C CA . ILE A 1 372 ? -4.270 41.834 -57.711 1.00 86.62 372 ILE A CA 1
ATOM 2864 C C . ILE A 1 372 ? -5.155 43.072 -57.910 1.00 86.62 372 ILE A C 1
ATOM 2866 O O . ILE A 1 372 ? -4.832 44.138 -57.392 1.00 86.62 372 ILE A O 1
ATOM 2870 N N . ARG A 1 373 ? -6.254 42.943 -58.666 1.00 85.00 373 ARG A N 1
ATOM 2871 C CA . ARG A 1 373 ? -7.140 44.073 -59.016 1.00 85.00 373 ARG A CA 1
ATOM 2872 C C . ARG A 1 373 ? -8.392 44.199 -58.140 1.00 85.00 373 ARG A C 1
ATOM 2874 O O . ARG A 1 373 ? -8.820 45.316 -57.889 1.00 85.00 373 ARG A O 1
ATOM 2881 N N . GLU A 1 374 ? -8.961 43.082 -57.682 1.00 81.62 374 GLU A N 1
ATOM 2882 C CA . GLU A 1 374 ? -10.305 43.048 -57.063 1.00 81.62 374 GLU A CA 1
ATOM 2883 C C . GLU A 1 374 ? -10.323 42.584 -55.589 1.00 81.62 374 GLU A C 1
ATOM 2885 O O . GLU A 1 374 ? -11.347 42.685 -54.924 1.00 81.62 374 GLU A O 1
ATOM 2890 N N . GLY A 1 375 ? -9.189 42.150 -55.025 1.00 82.12 375 GLY A N 1
ATOM 2891 C CA . GLY A 1 375 ? -9.101 41.735 -53.616 1.00 82.12 375 GLY A CA 1
ATOM 2892 C C . GLY A 1 375 ? -9.729 40.363 -53.319 1.00 82.12 375 GLY A C 1
ATOM 2893 O O . GLY A 1 375 ? -9.864 39.528 -54.211 1.00 82.12 375 GLY A O 1
ATOM 2894 N N . PHE A 1 376 ? -10.046 40.102 -52.045 1.00 87.56 376 PHE A N 1
ATOM 2895 C CA . PHE A 1 376 ? -10.678 38.856 -51.587 1.00 87.56 376 PHE A CA 1
ATOM 2896 C C . PHE A 1 376 ? -12.167 39.079 -51.314 1.00 87.56 376 PHE A C 1
ATOM 2898 O O . PHE A 1 376 ? -12.535 40.052 -50.659 1.00 87.56 376 PHE A O 1
ATOM 2905 N N . GLU A 1 377 ? -13.009 38.141 -51.743 1.00 88.56 377 GLU A N 1
ATOM 2906 C CA . GLU A 1 377 ? -14.453 38.171 -51.519 1.00 88.56 377 GLU A CA 1
ATOM 2907 C C . GLU A 1 377 ? -14.921 36.854 -50.888 1.00 88.56 377 GLU A C 1
ATOM 2909 O O . GLU A 1 377 ? -14.508 35.771 -51.304 1.00 88.56 377 GLU A O 1
ATOM 2914 N N . PHE A 1 378 ? -15.800 36.943 -49.889 1.00 88.06 378 PHE A N 1
ATOM 2915 C CA . PHE A 1 378 ? -16.445 35.790 -49.264 1.00 88.06 378 PHE A CA 1
ATOM 2916 C C . PHE A 1 378 ? -17.887 35.701 -49.765 1.00 88.06 378 PHE A C 1
ATOM 2918 O O . PHE A 1 378 ? -18.713 36.540 -49.414 1.00 88.06 378 PHE A O 1
ATOM 2925 N N . ARG A 1 379 ? -18.199 34.685 -50.576 1.00 87.81 379 ARG A N 1
ATOM 2926 C CA . ARG A 1 379 ? -19.550 34.460 -51.115 1.00 87.81 379 ARG A CA 1
ATOM 2927 C C . ARG A 1 379 ? -20.181 33.231 -50.478 1.00 87.81 379 ARG A C 1
ATOM 2929 O O . ARG A 1 379 ? -19.651 32.137 -50.631 1.00 87.81 379 ARG A O 1
ATOM 2936 N N . GLU A 1 380 ? -21.291 33.441 -49.768 1.00 88.00 380 GLU A N 1
ATOM 2937 C CA . GLU A 1 380 ? -22.144 32.382 -49.196 1.00 88.00 380 GLU A CA 1
ATOM 2938 C C . GLU A 1 380 ? -21.376 31.302 -48.409 1.00 88.00 380 GLU A C 1
ATOM 2940 O O . GLU A 1 380 ? -21.693 30.113 -48.457 1.00 88.00 380 GLU A O 1
ATOM 2945 N N . VAL A 1 381 ? -20.333 31.708 -47.681 1.00 89.38 381 VAL A N 1
ATOM 2946 C CA . VAL A 1 381 ? -19.462 30.775 -46.962 1.00 89.38 381 VAL A CA 1
ATOM 2947 C C . VAL A 1 381 ? -20.090 30.396 -45.624 1.00 89.38 381 VAL A C 1
ATOM 2949 O O . VAL A 1 381 ? -20.267 31.243 -44.751 1.00 89.38 381 VAL A O 1
ATOM 2952 N N . TRP A 1 382 ? -20.336 29.102 -45.432 1.00 83.25 382 TRP A N 1
ATOM 2953 C CA . TRP A 1 382 ? -20.716 28.520 -44.147 1.00 83.25 382 TRP A CA 1
ATOM 2954 C C . TRP A 1 382 ? -19.683 27.468 -43.757 1.00 83.25 382 TRP A C 1
ATOM 2956 O O . TRP A 1 382 ? -19.360 26.578 -44.542 1.00 83.25 382 TRP A O 1
ATOM 2966 N N . PHE A 1 383 ? -19.147 27.577 -42.544 1.00 90.25 383 PHE A N 1
ATOM 2967 C CA . PHE A 1 383 ? -18.139 26.663 -42.021 1.00 90.25 383 PHE A CA 1
ATOM 2968 C C . PHE A 1 383 ? -18.533 26.206 -40.620 1.00 90.25 383 PHE A C 1
ATOM 2970 O O . PHE A 1 383 ? -18.956 27.006 -39.785 1.00 90.25 383 PHE A O 1
ATOM 2977 N N . ARG A 1 384 ? -18.362 24.913 -40.357 1.00 80.00 384 ARG A N 1
ATOM 2978 C CA . ARG A 1 384 ? -18.499 24.318 -39.032 1.00 80.00 384 ARG A CA 1
ATOM 2979 C C . ARG A 1 384 ? -17.291 23.422 -38.811 1.00 80.00 384 ARG A C 1
ATOM 2981 O O . ARG A 1 384 ? -16.965 22.622 -39.684 1.00 80.00 384 ARG A O 1
ATOM 2988 N N . TYR A 1 385 ? -16.638 23.570 -37.662 1.00 72.00 385 TYR A N 1
ATOM 2989 C CA . TYR A 1 385 ? -15.598 22.629 -37.265 1.00 72.00 385 TYR A CA 1
ATOM 2990 C C . TYR A 1 385 ? -16.211 21.222 -37.135 1.00 72.00 385 TYR A C 1
ATOM 2992 O O . TYR A 1 385 ? -17.324 21.123 -36.603 1.00 72.00 385 TYR A O 1
ATOM 3000 N N . PRO A 1 386 ? -15.543 20.185 -37.673 1.00 68.56 386 PRO A N 1
ATOM 3001 C CA . PRO A 1 386 ? -16.013 18.806 -37.588 1.00 68.56 386 PRO A CA 1
ATOM 3002 C C . PRO A 1 386 ? -16.191 18.324 -36.146 1.00 68.56 386 PRO A C 1
ATOM 3004 O O . PRO A 1 386 ? -15.477 18.837 -35.250 1.00 68.56 386 PRO A O 1
#

Radius of gyration: 34.3 Å; chains: 1; bounding box: 86×76×107 Å

pLDDT: mean 73.62, std 22.02, range [27.47, 96.06]

Foldseek 3Di:
DPPVVVVVVVVVVVVVVVPPPPPPDDPDDDDDDDDDDDDDDDDDDDDPDDPDPDPPPPPDDDPLRVQQVCCVPLFVGDDVCSSVVCVVCDPVSLVVCLLCCVPPDQVVLCVVLVVVVLLVDDLVVLVLLLVVLLVLLVVLLVLVVVLVVVPDPPPDDPPDDDDDDDDDDDDDDDDPDPDPVNVVSVVVSVVSCVPDDPVSNVLSVVSNVPPQQADRRCLVVSVVVSLVCCRRPPPSRNLSVLLVVLCVVLDQPCSDDCSVSLSSVCSVVQSSVCSSPPPCRSCVSSCPGPRNVLVVQLVVLVVCCVVVVAPPVRNVVVNVCVVVVVVVVVVVVSVVVVVVVVVVVVVVVVVVVVDDDPDDDPPDDDDDDPPDDPDDDDDPDDDDDD

Sequence (386 aa):
MNRRLRLATAVSLCGLALSATAVATVLAAVPPAKKTTTTPAKTVAAPKTTTQPSFTDNTPLTEQQKIVHLLSRAAFGPRPGDVERVQKMGIAAYIEEQLHPERISDAMIVAKLAPLTTLQMPSDELTRGYVDGLKRAKELKRLQGEVERKNQPKEGTTADSMAMQSGETPSMAMEATPGDPAQNKRRKLQATLANMTPEERARARELMQGAQGKSAFAGTAQLAVAKTVRAIESPRQLQEVMVDFWSNHFNIDVQKNYCRVYKVADDRDVIQKYTFSRFRDLLGASAKSPAMLVYAAYATIVYRTVRGALTLGDLTLLSGTFARSRDLIQRVLLTTADLYEQALYLDDLYVFFAMQPTIARPANPRPVPNPIREGFEFREVWFRYP